Protein AF-G1UR96-F1 (afdb_monomer_lite)

Secondary structure (DSSP, 8-state):
-EEEEEPPPPTT-EEEEE--TTEEEEESS-TTSEEEEEETTEEEEEETTS-EEEEETHHHH--TTSPPPEEETTEEE-HHHHHHHH-GGGSPPPPS-TTSTTSSSS----S---TTSSSTTSS------------S---SSS---------PPPP-PPPPEEEEEPP--STTTTEE-TTT-STTSEEEEEEEEEET--TTPEEEEE-TTS-EEEEE-EEEETTEEEEEEEEEGGGGTT-PPEEEEEEEE-TTS-EEEEEEEE--EE------EEEE-TTSSS-SSEE-HHHHTTS-EEEEEEE-TT--TT-EEEEEETTS-EEEEEE--HHHHHH-EEEEEPP--TTPEEEEEEEEE-TT--EEEEEEEEEE------EEEE-TTSTT-SSEEEHHHHTTS-EEEEEEE-TT--TT-EEEEEETTS-EEEEEE--HHHHHH-EEEEEPP--TTPEEEEEEEEE-TT--EEEEEEEEEEE-PPP------------

Structure (mmCIF, N/CA/C/O backbone):
data_AF-G1UR96-F1
#
_entry.id   AF-G1UR96-F1
#
loop_
_atom_site.group_PDB
_atom_site.id
_atom_site.type_symbol
_atom_site.label_atom_id
_atom_site.label_alt_id
_atom_site.label_comp_id
_atom_site.label_asym_id
_atom_site.label_entity_id
_atom_site.label_seq_id
_atom_site.pdbx_PDB_ins_code
_atom_site.Cartn_x
_atom_site.Cartn_y
_atom_site.Cartn_z
_atom_site.occupancy
_atom_site.B_iso_or_equiv
_atom_site.auth_seq_id
_atom_site.auth_comp_id
_atom_site.auth_asym_id
_atom_site.auth_atom_id
_atom_site.pdbx_PDB_model_num
ATOM 1 N N . MET A 1 1 ? 18.725 29.405 -46.998 1.00 60.53 1 MET A N 1
ATOM 2 C CA . MET A 1 1 ? 19.825 29.195 -46.045 1.00 60.53 1 MET A CA 1
ATOM 3 C C . MET A 1 1 ? 19.216 28.903 -44.693 1.00 60.53 1 MET A C 1
ATOM 5 O O . MET A 1 1 ? 18.540 29.777 -44.152 1.00 60.53 1 MET A O 1
ATOM 9 N N . ALA A 1 2 ? 19.354 27.664 -44.228 1.00 71.25 2 ALA A N 1
ATOM 10 C CA . ALA A 1 2 ? 18.946 27.271 -42.882 1.00 71.25 2 ALA A CA 1
ATOM 11 C C . ALA A 1 2 ? 19.900 27.901 -41.854 1.00 71.25 2 ALA A C 1
ATOM 13 O O . ALA A 1 2 ? 21.067 28.123 -42.168 1.00 71.25 2 ALA A O 1
ATOM 14 N N . ASN A 1 3 ? 19.410 28.218 -40.655 1.00 81.56 3 ASN A N 1
ATOM 15 C CA . ASN A 1 3 ? 20.268 28.649 -39.551 1.00 81.56 3 ASN A CA 1
ATOM 16 C C . ASN A 1 3 ? 20.566 27.437 -38.679 1.00 81.56 3 ASN A C 1
ATOM 18 O O . ASN A 1 3 ? 19.636 26.865 -38.113 1.00 81.56 3 ASN A O 1
ATOM 22 N N . LEU A 1 4 ? 21.840 27.091 -38.544 1.00 84.50 4 LEU A N 1
ATOM 23 C CA . LEU A 1 4 ? 22.305 26.109 -37.582 1.00 84.50 4 LEU A CA 1
ATOM 24 C C . LEU A 1 4 ? 22.779 26.852 -36.334 1.00 84.50 4 LEU A C 1
ATOM 26 O O . LEU A 1 4 ? 23.782 27.562 -36.369 1.00 84.50 4 LEU A O 1
ATOM 30 N N . ILE A 1 5 ? 22.003 26.758 -35.257 1.00 87.44 5 ILE A N 1
ATOM 31 C CA . ILE A 1 5 ? 22.263 27.493 -34.018 1.00 87.44 5 ILE A CA 1
ATOM 32 C C . ILE A 1 5 ? 23.142 26.636 -33.114 1.00 87.44 5 ILE A C 1
ATOM 34 O O . ILE A 1 5 ? 22.735 25.557 -32.696 1.00 87.44 5 ILE A O 1
ATOM 38 N N . LEU A 1 6 ? 24.326 27.143 -32.784 1.00 88.94 6 LEU A N 1
ATOM 39 C CA . LEU A 1 6 ? 25.261 26.506 -31.868 1.00 88.94 6 LEU A CA 1
ATOM 40 C C . LEU A 1 6 ? 25.182 27.206 -30.512 1.00 88.94 6 LEU A C 1
ATOM 42 O O . LEU A 1 6 ? 25.785 28.262 -30.296 1.00 88.94 6 LEU A O 1
ATOM 46 N N . ALA A 1 7 ? 24.387 26.625 -29.615 1.00 87.56 7 ALA A N 1
ATOM 47 C CA . ALA A 1 7 ? 24.271 27.054 -28.227 1.00 87.56 7 ALA A CA 1
ATOM 48 C C . ALA A 1 7 ? 25.285 26.315 -27.349 1.00 87.56 7 ALA A C 1
ATOM 50 O O . ALA A 1 7 ? 25.582 25.146 -27.582 1.00 87.56 7 ALA A O 1
ATOM 51 N N . ARG A 1 8 ? 25.818 26.998 -26.333 1.00 86.62 8 ARG A N 1
ATOM 52 C CA . ARG A 1 8 ? 26.777 26.392 -25.405 1.00 86.62 8 ARG A CA 1
ATOM 53 C C . ARG A 1 8 ? 26.091 25.287 -24.572 1.00 86.62 8 ARG A C 1
ATOM 55 O O . ARG A 1 8 ? 25.065 25.586 -23.955 1.00 86.62 8 ARG A O 1
ATOM 62 N N . PRO A 1 9 ? 26.642 24.060 -24.525 1.00 87.19 9 PRO A N 1
ATOM 63 C CA . PRO A 1 9 ? 26.121 22.984 -23.685 1.00 87.19 9 PRO A CA 1
ATOM 64 C C . PRO A 1 9 ? 26.360 23.246 -22.187 1.00 87.19 9 PRO A C 1
ATOM 66 O O . PRO 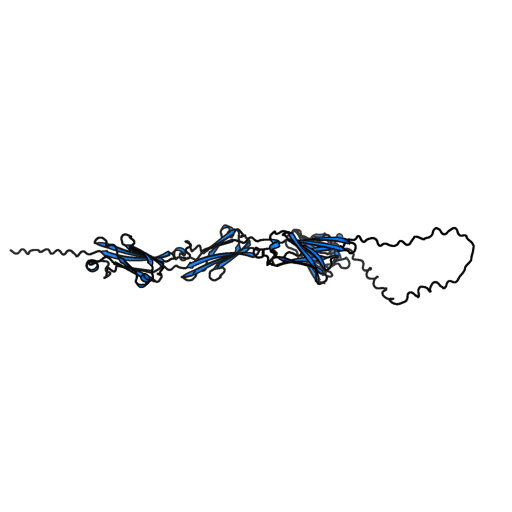A 1 9 ? 27.090 24.168 -21.812 1.00 87.19 9 PRO A O 1
ATOM 69 N N . GLN A 1 10 ? 25.736 22.451 -21.308 1.00 85.25 10 GLN A N 1
ATOM 70 C CA . GLN A 1 10 ? 26.041 22.516 -19.873 1.00 85.25 10 GLN A CA 1
ATOM 71 C C . GLN A 1 10 ? 27.476 22.025 -19.603 1.00 85.25 10 GLN A C 1
ATOM 73 O O . GLN A 1 10 ? 28.055 21.289 -20.402 1.00 85.25 10 GLN A O 1
ATOM 78 N N . ALA A 1 11 ? 28.065 22.436 -18.475 1.00 85.06 11 ALA A N 1
ATOM 79 C CA . ALA A 1 11 ? 29.447 22.090 -18.135 1.00 85.06 11 ALA A CA 1
ATOM 80 C C . ALA A 1 11 ? 29.671 20.565 -18.157 1.00 85.06 11 ALA A C 1
ATOM 82 O O . ALA A 1 11 ? 28.893 19.815 -17.570 1.00 85.06 11 ALA A O 1
ATOM 83 N N . GLY A 1 12 ? 30.731 20.121 -18.839 1.00 78.50 12 GLY A N 1
ATOM 84 C CA . GLY A 1 12 ? 31.063 18.703 -19.015 1.00 78.50 12 GLY A CA 1
ATOM 85 C C . GLY A 1 12 ? 30.223 17.931 -20.043 1.00 78.50 12 GLY A C 1
ATOM 86 O O . GLY A 1 12 ? 30.441 16.733 -20.193 1.00 78.50 12 GLY A O 1
ATOM 87 N N . GLN A 1 13 ? 29.282 18.568 -20.752 1.00 83.38 13 GLN A N 1
ATOM 88 C CA . GLN A 1 13 ? 28.491 17.907 -21.799 1.00 83.38 13 GLN A CA 1
ATOM 89 C C . GLN A 1 13 ? 29.108 18.054 -23.196 1.00 83.38 13 GLN A C 1
ATOM 91 O O . GLN A 1 13 ? 29.702 19.079 -23.542 1.00 83.38 13 GLN A O 1
ATOM 96 N N . HIS A 1 14 ? 28.886 17.035 -24.025 1.00 89.44 14 HIS A N 1
ATOM 97 C CA . HIS A 1 14 ? 29.281 16.992 -25.429 1.00 89.44 14 HIS A CA 1
ATOM 98 C C . HIS A 1 14 ? 28.028 17.055 -26.304 1.00 89.44 14 HIS A C 1
ATOM 100 O O . HIS A 1 14 ? 27.134 16.226 -26.163 1.00 89.44 14 HIS A O 1
ATOM 106 N N . MET A 1 15 ? 27.951 18.041 -27.196 1.00 89.12 15 MET A N 1
ATOM 107 C CA . MET A 1 15 ? 26.841 18.193 -28.136 1.00 89.12 15 MET A CA 1
ATOM 108 C C . MET A 1 15 ? 27.324 17.889 -29.552 1.00 89.12 15 MET A C 1
ATOM 110 O O . MET A 1 15 ? 28.273 18.514 -30.019 1.00 89.12 15 MET A O 1
ATOM 114 N N . VAL A 1 16 ? 26.658 16.971 -30.249 1.00 89.25 16 VAL A N 1
ATOM 115 C CA . VAL A 1 16 ? 26.918 16.684 -31.666 1.00 89.25 16 VAL A CA 1
ATOM 116 C C . VAL A 1 16 ? 25.823 17.332 -32.504 1.00 89.25 16 VAL A C 1
ATOM 118 O O . VAL A 1 16 ? 24.643 17.234 -32.179 1.00 89.25 16 VAL A O 1
ATOM 121 N N . VAL A 1 17 ? 26.221 18.040 -33.556 1.00 86.88 17 VAL A N 1
ATOM 122 C CA . VAL A 1 17 ? 25.318 18.737 -34.471 1.00 86.88 17 VAL A CA 1
ATOM 123 C C . VAL A 1 17 ? 25.735 18.421 -35.900 1.00 86.88 17 VAL A C 1
ATOM 125 O O . VAL A 1 17 ? 26.894 18.622 -36.265 1.00 86.88 17 VAL A O 1
ATOM 128 N N . ASP A 1 18 ? 24.799 17.969 -36.728 1.00 83.56 18 ASP A N 1
ATOM 129 C CA . ASP A 1 18 ? 25.091 17.668 -38.127 1.00 83.56 18 ASP A CA 1
ATOM 130 C C . ASP A 1 18 ? 25.299 18.929 -38.966 1.00 83.56 18 ASP A C 1
ATOM 132 O O . ASP A 1 18 ? 24.548 19.909 -38.893 1.00 83.56 18 ASP A O 1
ATOM 136 N N . SER A 1 19 ? 26.331 18.895 -39.808 1.00 81.62 19 SER A N 1
ATOM 137 C CA . SER A 1 19 ? 26.587 19.952 -40.782 1.00 81.62 19 SER A CA 1
ATOM 138 C C . SER A 1 19 ? 25.591 19.867 -41.941 1.00 81.62 19 SER A C 1
ATOM 140 O O . SER A 1 19 ? 25.537 18.866 -42.649 1.00 81.62 19 SER A O 1
ATOM 142 N N . VAL A 1 20 ? 24.838 20.944 -42.181 1.00 77.81 20 VAL A N 1
ATOM 143 C CA . VAL A 1 20 ? 23.829 21.015 -43.255 1.00 77.81 20 VAL A CA 1
ATOM 144 C C . VAL A 1 20 ? 24.323 21.902 -44.409 1.00 77.81 20 VAL A C 1
ATOM 146 O O . VAL A 1 20 ? 24.593 23.078 -44.162 1.00 77.81 20 VAL A O 1
ATOM 149 N N . PRO A 1 21 ? 24.393 21.424 -45.668 1.00 74.69 21 PRO A N 1
ATOM 150 C CA . PRO A 1 21 ? 24.760 22.249 -46.823 1.00 74.69 21 PRO A CA 1
ATOM 151 C C . PRO A 1 21 ? 23.908 23.519 -46.963 1.00 74.69 21 PRO A C 1
ATOM 153 O O . PRO A 1 21 ? 22.736 23.548 -46.585 1.00 74.69 21 PRO A O 1
ATOM 156 N N . ASP A 1 22 ? 24.486 24.583 -47.527 1.00 74.44 22 ASP A N 1
ATOM 157 C CA . ASP A 1 22 ? 23.822 25.885 -47.715 1.00 74.44 22 ASP A CA 1
ATOM 158 C C . ASP A 1 22 ? 23.212 26.483 -46.422 1.00 74.44 22 ASP A C 1
ATOM 160 O O . ASP A 1 22 ? 22.221 27.234 -46.460 1.00 74.44 22 ASP A O 1
ATOM 164 N N . SER A 1 23 ? 23.791 26.158 -45.260 1.00 79.50 23 SER A N 1
ATOM 165 C CA . SER A 1 23 ? 23.399 26.711 -43.963 1.00 79.50 23 SER A CA 1
ATOM 166 C C . SER A 1 23 ? 24.334 27.828 -43.489 1.00 79.50 23 SER A C 1
ATOM 168 O O . SER A 1 23 ? 25.461 27.996 -43.953 1.00 79.50 23 SER A O 1
ATOM 170 N N . ARG A 1 24 ? 23.813 28.643 -42.575 1.00 84.25 24 ARG A N 1
ATOM 171 C CA . ARG A 1 24 ? 24.550 29.662 -41.828 1.00 84.25 24 ARG A CA 1
ATOM 172 C C . ARG A 1 24 ? 24.718 29.167 -40.401 1.00 84.25 24 ARG A C 1
ATOM 174 O O . ARG A 1 24 ? 23.723 28.795 -39.779 1.00 84.25 24 ARG A O 1
ATOM 181 N N . LEU A 1 25 ? 25.935 29.230 -39.872 1.00 88.75 25 LEU A N 1
ATOM 182 C CA . LEU A 1 25 ? 26.214 28.851 -38.491 1.00 88.75 25 LEU A CA 1
ATOM 183 C C . LEU A 1 25 ? 26.086 30.065 -37.579 1.00 88.75 25 LEU A C 1
ATOM 185 O O . LEU A 1 25 ? 26.776 31.062 -37.763 1.00 88.75 25 LEU A O 1
ATOM 189 N N . VAL A 1 26 ? 25.204 29.983 -36.591 1.00 90.31 26 VAL A N 1
ATOM 190 C CA . VAL A 1 26 ? 24.953 31.053 -35.623 1.00 90.31 26 VAL A CA 1
ATOM 191 C C . VAL A 1 26 ? 25.566 30.651 -34.290 1.00 90.31 26 VAL A C 1
ATOM 193 O O . VAL A 1 26 ? 25.050 29.756 -33.622 1.00 90.31 26 VAL A O 1
ATOM 196 N N . LEU A 1 27 ? 26.660 31.305 -33.898 1.00 90.31 27 LEU A N 1
ATOM 197 C CA . LEU A 1 27 ? 27.337 31.042 -32.630 1.00 90.31 27 LEU A CA 1
ATOM 198 C C . LEU A 1 27 ? 26.674 31.867 -31.522 1.00 90.31 27 LEU A C 1
ATOM 200 O O . LEU A 1 27 ? 26.727 33.096 -31.539 1.00 90.31 27 LEU A O 1
ATOM 204 N N . GLN A 1 28 ? 26.060 31.202 -30.540 1.00 88.38 28 GLN A N 1
ATOM 205 C CA . GLN A 1 28 ? 25.489 31.859 -29.352 1.00 88.38 28 GLN A CA 1
ATOM 206 C C . GLN A 1 28 ? 26.490 31.950 -28.192 1.00 88.38 28 GLN A C 1
ATOM 208 O O . GLN A 1 28 ? 26.110 31.991 -27.021 1.00 88.38 28 GLN A O 1
ATOM 213 N N . PHE A 1 29 ? 27.780 31.968 -28.511 1.00 86.19 29 PHE A N 1
ATOM 214 C CA . PHE A 1 29 ? 28.867 32.140 -27.562 1.00 86.19 29 PHE A CA 1
ATOM 215 C C . PHE A 1 29 ? 29.979 32.988 -28.197 1.00 86.19 29 PHE A C 1
ATOM 217 O O . PHE A 1 29 ? 30.201 32.895 -29.408 1.00 86.19 29 PHE A O 1
ATOM 224 N N . PRO A 1 30 ? 30.695 33.801 -27.402 1.00 79.31 30 PRO A N 1
ATOM 225 C CA . PRO A 1 30 ? 31.849 34.545 -27.887 1.00 79.31 30 PRO A CA 1
ATOM 226 C C . PRO A 1 30 ? 32.954 33.601 -28.364 1.00 79.31 30 PRO A C 1
ATOM 228 O O . PRO A 1 30 ? 33.262 32.598 -27.718 1.00 79.31 30 PRO A O 1
ATOM 231 N N . THR A 1 31 ? 33.596 33.931 -29.481 1.00 73.56 31 THR A N 1
ATOM 232 C CA . THR A 1 31 ? 34.631 33.075 -30.078 1.00 73.56 31 THR A CA 1
ATOM 233 C C . THR A 1 31 ? 35.934 33.009 -29.276 1.00 73.56 31 THR A C 1
ATOM 235 O O . THR A 1 31 ? 36.784 32.181 -29.574 1.00 73.56 31 THR A O 1
ATOM 238 N N . ASP A 1 32 ? 36.126 33.882 -28.285 1.00 79.94 32 ASP A N 1
ATOM 239 C CA . ASP A 1 32 ? 37.261 33.836 -27.354 1.00 79.94 32 ASP A CA 1
ATOM 240 C C . ASP A 1 32 ? 37.035 32.875 -26.172 1.00 79.94 32 ASP A C 1
ATOM 242 O O . ASP A 1 32 ? 37.964 32.628 -25.407 1.00 79.94 32 ASP A O 1
ATOM 246 N N . GLN A 1 33 ? 35.826 32.318 -26.034 1.00 81.75 33 GLN A N 1
ATOM 247 C CA . GLN A 1 33 ? 35.473 31.344 -24.994 1.00 81.75 33 GLN A CA 1
ATOM 248 C C . GLN A 1 33 ? 35.574 29.886 -25.455 1.00 81.75 33 GLN A C 1
ATOM 250 O O . GLN A 1 33 ? 35.364 28.990 -24.640 1.00 81.75 33 GLN A O 1
ATOM 255 N N . ALA A 1 34 ? 35.869 29.650 -26.735 1.00 85.50 34 ALA A N 1
ATOM 256 C CA . ALA A 1 34 ? 36.001 28.318 -27.307 1.00 85.50 34 ALA A CA 1
ATOM 257 C C . ALA A 1 34 ? 37.326 28.181 -28.063 1.00 85.50 34 ALA A C 1
ATOM 259 O O . ALA A 1 34 ? 37.709 29.059 -28.837 1.00 85.50 34 ALA A O 1
ATOM 260 N N . THR A 1 35 ? 38.008 27.056 -27.879 1.00 87.12 35 THR A N 1
ATOM 261 C CA . THR A 1 35 ? 39.092 26.627 -28.762 1.00 87.12 35 THR A CA 1
ATOM 262 C C . THR A 1 35 ? 38.507 25.801 -29.899 1.00 87.12 35 THR A C 1
ATOM 264 O O . THR A 1 35 ? 37.600 25.000 -29.694 1.00 87.12 35 THR A O 1
ATOM 267 N N . MET A 1 36 ? 38.997 26.021 -31.119 1.00 89.38 36 MET A N 1
ATOM 268 C CA . MET A 1 36 ? 38.574 25.245 -32.282 1.00 89.38 36 MET A CA 1
ATOM 269 C C . MET A 1 36 ? 39.641 24.240 -32.672 1.00 89.38 36 MET A C 1
ATOM 271 O O . MET A 1 36 ? 40.816 24.591 -32.797 1.00 89.38 36 MET A O 1
ATOM 275 N N . GLU A 1 37 ? 39.212 23.013 -32.930 1.00 88.31 37 GLU A N 1
ATOM 276 C CA . GLU A 1 37 ? 40.073 21.961 -33.442 1.00 88.31 37 GLU A CA 1
ATOM 277 C C . GLU A 1 37 ? 39.378 21.137 -34.522 1.00 88.31 37 GLU A C 1
ATOM 279 O O . GLU A 1 37 ? 38.157 20.983 -34.553 1.00 88.31 37 GLU A O 1
ATOM 284 N N . ARG A 1 38 ? 40.189 20.596 -35.427 1.00 87.00 38 ARG A N 1
ATOM 285 C CA . ARG A 1 38 ? 39.743 19.613 -36.405 1.00 87.00 38 ARG A CA 1
ATOM 286 C C . ARG A 1 38 ? 40.012 18.218 -35.857 1.00 87.00 38 ARG A C 1
ATOM 288 O O . ARG A 1 38 ? 41.160 17.898 -35.554 1.00 87.00 38 ARG A O 1
ATOM 295 N N . SER A 1 39 ? 38.982 17.380 -35.833 1.00 86.12 39 SER A N 1
ATOM 296 C CA . SER A 1 39 ? 39.092 15.959 -35.496 1.00 86.12 39 SER A CA 1
ATOM 297 C C . SER A 1 39 ? 38.493 15.129 -36.627 1.00 86.12 39 SER A C 1
ATOM 299 O O . SER A 1 39 ? 37.277 15.095 -36.808 1.00 86.12 39 SER A O 1
ATOM 301 N N . GLY A 1 40 ? 39.355 14.525 -37.453 1.00 83.06 40 GLY A N 1
ATOM 302 C CA . GLY A 1 40 ? 38.937 13.823 -38.671 1.00 83.06 40 GLY A CA 1
ATOM 303 C C . GLY A 1 40 ? 38.182 14.741 -39.639 1.00 83.06 40 GLY A C 1
ATOM 304 O O . GLY A 1 40 ? 38.734 15.746 -40.113 1.00 83.06 40 GLY A O 1
ATOM 305 N N . ASP A 1 41 ? 36.920 14.395 -39.896 1.00 82.88 41 ASP A N 1
ATOM 306 C CA . ASP A 1 41 ? 35.995 15.150 -40.750 1.00 82.88 41 ASP A CA 1
ATOM 307 C C . ASP A 1 41 ? 35.118 16.150 -39.982 1.00 82.88 41 ASP A C 1
ATOM 309 O O . ASP A 1 41 ? 34.327 16.878 -40.585 1.00 82.88 41 ASP A O 1
ATOM 313 N N . ASN A 1 42 ? 35.312 16.266 -38.666 1.00 86.56 42 ASN A N 1
ATOM 314 C CA . ASN A 1 42 ? 34.510 17.105 -37.782 1.00 86.56 42 ASN A CA 1
ATOM 315 C C . ASN A 1 42 ? 35.252 18.385 -37.376 1.00 86.56 42 ASN A C 1
ATOM 317 O O . ASN A 1 42 ? 36.480 18.395 -37.224 1.00 86.56 42 ASN A O 1
ATOM 321 N N . LEU A 1 43 ? 34.490 19.454 -37.144 1.00 88.00 43 LEU A N 1
ATOM 322 C CA . LEU A 1 43 ? 34.975 20.684 -36.513 1.00 88.00 43 LEU A CA 1
ATOM 323 C C . LEU A 1 43 ? 34.453 20.737 -35.076 1.00 88.00 43 LEU A C 1
ATOM 325 O O . LEU A 1 43 ? 33.246 20.674 -34.860 1.00 88.00 43 LEU A O 1
ATOM 329 N N . ILE A 1 44 ? 35.348 20.848 -34.098 1.00 91.06 44 ILE A N 1
ATOM 330 C CA . ILE A 1 44 ? 35.007 20.814 -32.674 1.00 91.06 44 ILE A CA 1
ATOM 331 C C . ILE A 1 44 ? 35.290 22.175 -32.041 1.00 91.06 44 ILE A C 1
ATOM 333 O O . ILE A 1 44 ? 36.353 22.759 -32.252 1.00 91.06 44 ILE A O 1
ATOM 337 N N . PHE A 1 45 ? 34.336 22.658 -31.246 1.00 91.56 45 PHE A N 1
ATOM 338 C CA . PHE A 1 45 ? 34.485 23.784 -30.330 1.00 91.56 45 PHE A CA 1
ATOM 339 C C . PHE A 1 45 ? 34.587 23.245 -28.905 1.00 91.56 45 PHE A C 1
ATOM 341 O O . PHE A 1 45 ? 33.628 22.657 -28.412 1.00 91.56 45 PHE A O 1
ATOM 348 N N . SER A 1 46 ? 35.713 23.468 -28.239 1.00 89.44 46 SER A N 1
ATOM 349 C CA . SER A 1 46 ? 35.966 23.017 -26.868 1.00 89.44 46 SER A CA 1
ATOM 350 C C . SER A 1 46 ? 36.002 24.209 -25.915 1.00 89.44 46 SER A C 1
ATOM 352 O O . SER A 1 46 ? 36.589 25.244 -26.230 1.00 89.44 46 SER A O 1
ATOM 354 N N . PHE A 1 47 ? 35.373 24.080 -24.749 1.00 91.38 47 PHE A N 1
ATOM 355 C CA . PHE A 1 47 ? 35.270 25.144 -23.746 1.00 91.38 47 PHE A CA 1
ATOM 356 C C . PHE A 1 47 ? 36.086 24.802 -22.489 1.00 91.38 47 PHE A C 1
ATOM 358 O O . PHE A 1 47 ? 36.302 23.636 -22.160 1.00 91.38 47 PHE A O 1
ATOM 365 N N . ASP A 1 48 ? 36.501 25.825 -21.735 1.00 88.06 48 ASP A N 1
ATOM 366 C CA . ASP A 1 48 ? 37.332 25.663 -20.525 1.00 88.06 48 ASP A CA 1
ATOM 367 C C . ASP A 1 48 ? 36.655 24.868 -19.387 1.00 88.06 48 ASP A C 1
ATOM 369 O O . ASP A 1 48 ? 37.326 24.403 -18.466 1.00 88.06 48 ASP A O 1
ATOM 373 N N . ASP A 1 49 ? 35.328 24.718 -19.424 1.00 84.62 49 ASP A N 1
ATOM 374 C CA . ASP A 1 49 ? 34.541 23.941 -18.456 1.00 84.62 49 ASP A CA 1
ATOM 375 C C . ASP A 1 49 ? 34.407 22.453 -18.827 1.00 84.62 49 ASP A C 1
ATOM 377 O O . ASP A 1 49 ? 33.643 21.725 -18.192 1.00 84.62 49 ASP A O 1
ATOM 381 N N . GLY A 1 50 ? 35.138 22.005 -19.853 1.00 82.94 50 GLY A N 1
ATOM 382 C CA . GLY A 1 50 ? 35.128 20.629 -20.344 1.00 82.94 50 GLY A CA 1
ATOM 383 C C . GLY A 1 50 ? 33.952 20.289 -21.260 1.00 82.94 50 GLY A C 1
ATOM 384 O O . GLY A 1 50 ? 33.872 19.154 -21.717 1.00 82.94 50 GLY A O 1
ATOM 385 N N . SER A 1 51 ? 33.050 21.235 -21.541 1.00 90.19 51 SER A N 1
ATOM 386 C CA . SER A 1 51 ? 31.992 21.038 -22.536 1.00 90.19 51 SER A CA 1
ATOM 387 C C . SER A 1 51 ? 32.526 21.190 -23.968 1.00 90.19 51 SER A C 1
ATOM 389 O O . SER A 1 51 ? 33.566 21.819 -24.193 1.00 90.19 51 SER A O 1
ATOM 391 N N . SER A 1 52 ? 31.834 20.616 -24.958 1.00 91.50 52 SER A N 1
ATOM 392 C CA . SER A 1 52 ? 32.205 20.777 -26.373 1.00 91.50 52 SER A CA 1
ATOM 393 C C . SER A 1 52 ? 31.022 20.678 -27.336 1.00 91.50 52 SER A C 1
ATOM 395 O O . SER A 1 52 ? 29.990 20.086 -27.021 1.00 91.50 52 SER A O 1
ATOM 397 N N . ILE A 1 53 ? 31.185 21.264 -28.522 1.00 93.06 53 ILE A N 1
ATOM 398 C CA . ILE A 1 53 ? 30.255 21.166 -29.648 1.00 93.06 53 ILE A CA 1
ATOM 399 C C . ILE A 1 53 ? 31.004 20.576 -30.835 1.00 93.06 53 ILE A C 1
ATOM 401 O O . ILE A 1 53 ? 31.939 21.193 -31.342 1.00 93.06 53 ILE A O 1
ATOM 405 N N . GLN A 1 54 ? 30.574 19.415 -31.306 1.00 93.12 54 GLN A N 1
ATOM 406 C CA . GLN A 1 54 ? 31.089 18.768 -32.501 1.00 93.12 54 GLN A CA 1
ATOM 407 C C . GLN A 1 54 ? 30.141 19.016 -33.672 1.00 93.12 54 GLN A C 1
ATOM 409 O O . GLN A 1 54 ? 29.007 18.547 -33.674 1.00 93.12 54 GLN A O 1
ATOM 414 N N . LEU A 1 55 ? 30.629 19.704 -34.699 1.00 88.56 55 LEU A N 1
ATOM 415 C CA . LEU A 1 55 ? 29.996 19.740 -36.010 1.00 88.56 55 LEU A CA 1
ATOM 416 C C . LEU A 1 55 ? 30.399 18.495 -36.792 1.00 88.56 55 LEU A C 1
ATOM 418 O O . LEU A 1 55 ? 31.512 18.424 -37.328 1.00 88.56 55 LEU A O 1
ATOM 422 N N . ALA A 1 56 ? 29.501 17.517 -36.837 1.00 85.19 56 ALA A N 1
ATOM 423 C CA . ALA A 1 56 ? 29.725 16.273 -37.553 1.00 85.19 56 ALA A CA 1
ATOM 424 C C . ALA A 1 56 ? 29.811 16.529 -39.066 1.00 85.19 56 ALA A C 1
ATOM 426 O O . ALA A 1 56 ? 29.075 17.363 -39.607 1.00 85.19 56 ALA A O 1
ATOM 427 N N . ASN A 1 57 ? 30.725 15.830 -39.746 1.00 79.94 57 ASN A N 1
ATOM 428 C CA . ASN A 1 57 ? 30.907 15.853 -41.203 1.00 79.94 57 ASN A CA 1
ATOM 429 C C . ASN A 1 57 ? 31.204 17.243 -41.801 1.00 79.94 57 ASN A C 1
ATOM 431 O O . ASN A 1 57 ? 31.009 17.486 -42.991 1.00 79.94 57 ASN A O 1
ATOM 435 N N . PHE A 1 58 ? 31.696 18.188 -40.998 1.00 83.94 58 PHE A N 1
ATOM 436 C CA . PHE A 1 58 ? 31.948 19.559 -41.442 1.00 83.94 58 PHE A CA 1
ATOM 437 C C . PHE A 1 58 ? 32.880 19.634 -42.664 1.00 83.94 58 PHE A C 1
ATOM 439 O O . PHE A 1 58 ? 32.612 20.368 -43.616 1.00 83.94 58 PHE A O 1
ATOM 446 N N . TYR A 1 59 ? 33.962 18.854 -42.667 1.00 80.88 59 TYR A N 1
ATOM 447 C CA . TYR A 1 59 ? 34.986 18.893 -43.716 1.00 80.88 59 TYR A CA 1
ATOM 448 C C . TYR A 1 59 ? 34.656 18.058 -44.960 1.00 80.88 59 TYR A C 1
ATOM 450 O O . TYR A 1 59 ? 35.351 18.192 -45.968 1.00 80.88 59 TYR A O 1
ATOM 458 N N . THR A 1 60 ? 33.605 17.238 -44.913 1.00 79.25 60 THR A N 1
ATOM 459 C CA . THR A 1 60 ? 33.062 16.516 -46.076 1.00 79.25 60 THR A CA 1
ATOM 460 C C . THR A 1 60 ? 31.883 17.261 -46.702 1.00 79.25 60 THR A C 1
ATOM 462 O O . THR A 1 60 ? 31.698 17.196 -47.916 1.00 79.25 60 THR A O 1
ATOM 465 N N . GLN A 1 61 ? 31.134 18.033 -45.907 1.00 75.81 61 GLN A N 1
ATOM 466 C CA . GLN A 1 61 ? 29.996 18.835 -46.370 1.00 75.81 61 GLN A CA 1
ATOM 467 C C . GLN A 1 61 ? 30.407 20.199 -46.945 1.00 75.81 61 GLN A C 1
ATOM 469 O O . GLN A 1 61 ? 29.783 20.697 -47.887 1.00 75.81 61 GLN A O 1
ATOM 474 N N . TYR A 1 62 ? 31.467 20.813 -46.413 1.00 77.69 62 TYR A N 1
ATOM 475 C CA . TYR A 1 62 ? 31.913 22.140 -46.834 1.00 77.69 62 TYR A CA 1
ATOM 476 C C . TYR A 1 62 ? 33.273 22.116 -47.529 1.00 77.69 62 TYR A C 1
ATOM 478 O O . TYR A 1 62 ? 34.195 21.403 -47.147 1.00 77.69 62 TYR A O 1
ATOM 486 N N . SER A 1 63 ? 33.414 22.968 -48.543 1.00 82.88 63 SER A N 1
ATOM 487 C CA . SER A 1 63 ? 34.651 23.195 -49.294 1.00 82.88 63 SER A CA 1
ATOM 488 C C . SER A 1 63 ? 34.965 24.687 -49.351 1.00 82.88 63 SER A C 1
ATOM 490 O O . SER A 1 63 ? 34.097 25.496 -49.038 1.00 82.88 63 SER A O 1
ATOM 492 N N . GLN A 1 64 ? 36.151 25.092 -49.820 1.00 80.19 64 GLN A N 1
ATOM 493 C CA . GLN A 1 64 ? 36.450 26.529 -49.979 1.00 80.19 64 GLN A CA 1
ATOM 494 C C . GLN A 1 64 ? 35.447 27.294 -50.861 1.00 80.19 64 GLN A C 1
ATOM 496 O O . GLN A 1 64 ? 35.288 28.499 -50.688 1.00 80.19 64 GLN A O 1
ATOM 501 N N . GLU A 1 65 ? 34.783 26.612 -51.798 1.00 74.19 65 GLU A N 1
ATOM 502 C CA . GLU A 1 65 ? 33.797 27.213 -52.705 1.00 74.19 65 GLU A CA 1
ATOM 503 C C . GLU A 1 65 ? 32.376 27.231 -52.110 1.00 74.19 65 GLU A C 1
ATOM 505 O O . GLU A 1 65 ? 31.531 27.992 -52.576 1.00 74.19 65 GLU A O 1
ATOM 510 N N . SER A 1 66 ? 32.122 26.421 -51.076 1.00 79.75 66 SER A N 1
ATOM 511 C CA . SER A 1 66 ? 30.814 26.238 -50.434 1.00 79.75 66 SER A CA 1
ATOM 512 C C . SER A 1 66 ? 30.839 26.503 -48.924 1.00 79.75 66 SER A C 1
ATOM 514 O O . SER A 1 66 ? 29.971 26.014 -48.210 1.00 79.75 66 SER A O 1
ATOM 516 N N . MET A 1 67 ? 31.830 27.252 -48.420 1.00 81.25 67 MET A N 1
ATOM 517 C CA . MET A 1 67 ? 31.958 27.543 -46.988 1.00 81.25 67 MET A CA 1
ATOM 518 C C . MET A 1 67 ? 30.708 28.250 -46.448 1.00 81.25 67 MET A C 1
ATOM 520 O O . MET A 1 67 ? 30.199 29.164 -47.102 1.00 81.25 67 MET A O 1
ATOM 524 N N . PRO A 1 68 ? 30.252 27.888 -45.239 1.00 84.56 68 PRO A N 1
ATOM 525 C CA . PRO A 1 68 ? 29.129 28.564 -44.624 1.00 84.56 68 PRO A CA 1
ATOM 526 C C . PRO A 1 68 ? 29.545 29.952 -44.125 1.00 84.56 68 PRO A C 1
ATOM 528 O O . PRO A 1 68 ? 30.701 30.190 -43.759 1.00 84.56 68 PRO A O 1
ATOM 531 N N . ASP A 1 69 ? 28.577 30.862 -44.066 1.00 86.19 69 ASP A N 1
ATOM 532 C CA . ASP A 1 69 ? 28.738 32.115 -43.331 1.00 86.19 69 ASP A CA 1
ATOM 533 C C . ASP A 1 69 ? 28.535 31.869 -41.830 1.00 86.19 69 ASP A C 1
ATOM 535 O O . ASP A 1 69 ? 27.684 31.068 -41.425 1.00 86.19 69 ASP A O 1
ATOM 539 N N . PHE A 1 70 ? 29.279 32.607 -41.008 1.00 89.00 70 PHE A N 1
ATOM 540 C CA . PHE A 1 70 ? 29.182 32.566 -39.553 1.00 89.00 70 PHE A CA 1
ATOM 541 C C . PHE A 1 70 ? 28.512 33.836 -39.039 1.00 89.00 70 PHE A C 1
ATOM 543 O O . PHE A 1 70 ? 28.825 34.941 -39.470 1.00 89.00 70 PHE A O 1
ATOM 550 N N . GLU A 1 71 ? 27.599 33.700 -38.091 1.00 87.25 71 GLU A N 1
ATOM 551 C CA . GLU A 1 71 ? 27.068 34.813 -37.317 1.00 87.25 71 GLU A CA 1
ATOM 552 C C . GLU A 1 71 ? 27.661 34.744 -35.912 1.00 87.25 71 GLU A C 1
ATOM 554 O O . GLU A 1 71 ? 27.372 33.821 -35.152 1.00 87.25 71 GLU A O 1
ATOM 559 N N . VAL A 1 72 ? 28.516 35.714 -35.593 1.00 83.38 72 VAL A N 1
ATOM 560 C CA . VAL A 1 72 ? 29.196 35.834 -34.298 1.00 83.38 72 VAL A CA 1
ATOM 561 C C . VAL A 1 72 ? 28.718 37.119 -33.641 1.00 83.38 72 VAL A C 1
ATOM 563 O O . VAL A 1 72 ? 28.813 38.190 -34.244 1.00 83.38 72 VAL A O 1
ATOM 566 N N . ASP A 1 73 ? 28.150 37.019 -32.438 1.00 78.25 73 ASP A N 1
ATOM 567 C CA . ASP A 1 73 ? 27.582 38.157 -31.698 1.00 78.25 73 ASP A CA 1
ATOM 568 C C . ASP A 1 73 ? 26.588 39.001 -32.532 1.00 78.25 73 ASP A C 1
ATOM 570 O O . ASP A 1 73 ? 26.544 40.232 -32.449 1.00 78.25 73 ASP A O 1
ATOM 574 N N . GLY A 1 74 ? 25.799 38.344 -33.390 1.00 76.25 74 GLY A N 1
ATOM 575 C CA . GLY A 1 74 ? 24.821 38.992 -34.274 1.00 76.25 74 GLY A CA 1
ATOM 576 C C . GLY A 1 74 ? 25.419 39.702 -35.497 1.00 76.25 74 GLY A C 1
ATOM 577 O O . GLY A 1 74 ? 24.704 40.414 -36.206 1.00 76.25 74 GLY A O 1
ATOM 578 N N . THR A 1 75 ? 26.723 39.542 -35.753 1.00 82.94 75 THR A N 1
ATOM 579 C CA . THR A 1 75 ? 27.413 40.082 -36.933 1.00 82.94 75 THR A CA 1
ATOM 580 C C . THR A 1 75 ? 27.756 38.961 -37.906 1.00 82.94 75 THR A C 1
ATOM 582 O O . THR A 1 75 ? 28.357 37.960 -37.525 1.00 82.94 75 THR A O 1
ATOM 585 N N . LEU A 1 76 ? 27.404 39.146 -39.180 1.00 84.44 76 LEU A N 1
ATOM 586 C CA . LEU A 1 76 ? 27.726 38.191 -40.237 1.00 84.44 76 LEU A CA 1
ATOM 587 C C . LEU A 1 76 ? 29.203 38.309 -40.646 1.00 84.44 76 LEU A C 1
ATOM 589 O O . LEU A 1 76 ? 29.668 39.391 -41.012 1.00 84.44 76 LEU A O 1
ATOM 593 N N . VAL A 1 77 ? 29.908 37.185 -40.620 1.00 85.69 77 VAL A N 1
ATOM 594 C CA . VAL A 1 77 ? 31.311 37.010 -40.991 1.00 85.69 77 VAL A CA 1
ATOM 595 C C . VAL A 1 77 ? 31.380 35.935 -42.074 1.00 85.69 77 VAL A C 1
ATOM 597 O O . VAL A 1 77 ? 30.865 34.832 -41.895 1.00 85.69 77 VAL A O 1
ATOM 600 N N . ALA A 1 78 ? 32.017 36.240 -43.205 1.00 85.25 78 ALA A N 1
ATOM 601 C CA . ALA A 1 78 ? 32.214 35.253 -44.263 1.00 85.25 78 ALA A CA 1
ATOM 602 C C . ALA A 1 78 ? 33.120 34.116 -43.763 1.00 85.25 78 ALA A C 1
ATOM 604 O O . ALA A 1 78 ? 34.109 34.382 -43.078 1.00 85.25 78 ALA A O 1
ATOM 605 N N . GLY A 1 79 ? 32.843 32.864 -44.142 1.00 83.44 79 GLY A N 1
ATOM 606 C CA . GLY A 1 79 ? 33.626 31.706 -43.684 1.00 83.44 79 GLY A CA 1
ATOM 607 C C . GLY A 1 79 ? 35.137 31.844 -43.916 1.00 83.44 79 GLY A C 1
ATOM 608 O O . GLY A 1 79 ? 35.937 31.526 -43.038 1.00 83.44 79 GLY A O 1
ATOM 609 N N . ALA A 1 80 ? 35.541 32.427 -45.049 1.00 80.19 80 ALA A N 1
ATOM 610 C CA . ALA A 1 80 ? 36.948 32.699 -45.350 1.00 80.19 80 ALA A CA 1
ATOM 611 C C . ALA A 1 80 ? 37.606 33.673 -44.350 1.00 80.19 80 ALA A C 1
ATOM 613 O O . ALA A 1 80 ? 38.756 33.469 -43.952 1.00 80.19 80 ALA A O 1
ATOM 614 N N . ASP A 1 81 ? 36.879 34.709 -43.925 1.00 82.19 81 ASP A N 1
ATOM 615 C CA . ASP A 1 81 ? 37.354 35.692 -42.948 1.00 82.19 81 ASP A CA 1
ATOM 616 C C . ASP A 1 81 ? 37.343 35.110 -41.528 1.00 82.19 81 ASP A C 1
ATOM 618 O O . ASP A 1 81 ? 38.265 35.366 -40.753 1.00 82.19 81 ASP A O 1
ATOM 622 N N . PHE A 1 82 ? 36.347 34.272 -41.215 1.00 85.25 82 PHE A N 1
ATOM 623 C CA . PHE A 1 82 ? 36.246 33.553 -39.947 1.00 85.25 82 PHE A CA 1
ATOM 624 C C . PHE A 1 82 ? 37.469 32.652 -39.736 1.00 85.25 82 PHE A C 1
ATOM 626 O O . PHE A 1 82 ? 38.234 32.866 -38.800 1.00 85.25 82 PHE A O 1
ATOM 633 N N . PHE A 1 83 ? 37.759 31.721 -40.650 1.00 83.56 83 PHE A N 1
ATOM 634 C CA . PHE A 1 83 ? 38.918 30.830 -40.498 1.00 83.56 83 PHE A CA 1
ATOM 635 C C . PHE A 1 83 ? 40.267 31.558 -40.594 1.00 83.56 83 PHE A C 1
ATOM 637 O O . PHE A 1 83 ? 41.241 31.141 -39.969 1.00 83.56 83 PHE A O 1
ATOM 644 N N . SER A 1 84 ? 40.339 32.691 -41.303 1.00 79.31 84 SER A N 1
ATOM 645 C CA . SER A 1 84 ? 41.554 33.519 -41.330 1.00 79.31 84 SER A CA 1
ATOM 646 C C . SER A 1 84 ? 41.910 34.108 -39.958 1.00 79.31 84 SER A C 1
ATOM 648 O O . SER A 1 84 ? 43.084 34.385 -39.708 1.00 79.31 84 SER A O 1
ATOM 650 N N . ALA A 1 85 ? 40.929 34.286 -39.065 1.00 75.75 85 ALA A N 1
ATOM 651 C CA . ALA A 1 85 ? 41.145 34.800 -37.714 1.00 75.75 85 ALA A CA 1
ATOM 652 C C . ALA A 1 85 ? 41.637 33.730 -36.718 1.00 75.75 85 ALA A C 1
ATOM 654 O O . ALA A 1 85 ? 42.359 34.073 -35.783 1.00 75.75 85 ALA A O 1
ATOM 655 N N . PHE A 1 86 ? 41.291 32.453 -36.928 1.00 71.31 86 PHE A N 1
ATOM 656 C CA . PHE A 1 86 ? 41.594 31.351 -35.998 1.00 71.31 86 PHE A CA 1
ATOM 657 C C . PHE A 1 86 ? 42.693 30.395 -36.480 1.00 71.31 86 PHE A C 1
ATOM 659 O O . PHE A 1 86 ? 43.280 29.685 -35.668 1.00 71.31 86 PHE A O 1
ATOM 666 N N . GLY A 1 87 ? 43.031 30.421 -37.772 1.00 66.00 87 GLY A N 1
ATOM 667 C CA . GLY A 1 87 ? 44.185 29.723 -38.338 1.00 66.00 87 GLY A CA 1
ATOM 668 C C . GLY A 1 87 ? 43.870 29.032 -39.672 1.00 66.00 87 GLY A C 1
ATOM 669 O O . GLY A 1 87 ? 42.814 28.416 -39.811 1.00 66.00 87 GLY A O 1
ATOM 670 N N . PRO A 1 88 ? 44.786 29.074 -40.661 1.00 63.69 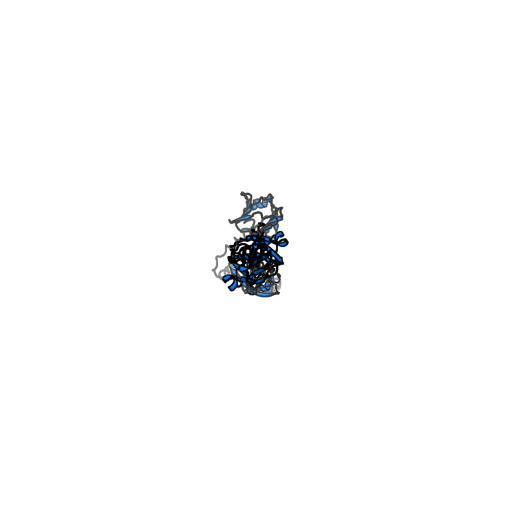88 PRO A N 1
ATOM 671 C CA . PRO A 1 88 ? 44.553 28.496 -41.988 1.00 63.69 88 PRO A CA 1
ATOM 672 C C . PRO A 1 88 ? 44.430 26.964 -41.981 1.00 63.69 88 PRO A C 1
ATOM 674 O O . PRO A 1 88 ? 43.831 26.406 -42.895 1.00 63.69 88 PRO A O 1
ATOM 677 N N . ASP A 1 89 ? 44.948 26.287 -40.952 1.00 73.12 89 ASP A N 1
ATOM 678 C CA . ASP A 1 89 ? 44.928 24.821 -40.840 1.00 73.12 89 ASP A CA 1
ATOM 679 C C . ASP A 1 89 ? 43.525 24.250 -40.548 1.00 73.12 89 ASP A C 1
ATOM 681 O O . ASP A 1 89 ? 43.289 23.058 -40.741 1.00 73.12 89 ASP A O 1
ATOM 685 N N . LEU A 1 90 ? 42.579 25.100 -40.128 1.00 82.06 90 LEU A N 1
ATOM 686 C CA . LEU A 1 90 ? 41.177 24.737 -39.894 1.00 82.06 90 LEU A CA 1
ATOM 687 C C . LEU A 1 90 ? 40.281 24.989 -41.117 1.00 82.06 90 LEU A C 1
ATOM 689 O O . LEU A 1 90 ? 39.090 24.683 -41.066 1.00 82.06 90 LEU A O 1
ATOM 693 N N . MET A 1 91 ? 40.821 25.536 -42.212 1.00 80.81 91 MET A N 1
ATOM 694 C CA . MET A 1 91 ? 40.048 25.799 -43.427 1.00 80.81 91 MET A CA 1
ATOM 695 C C . MET A 1 91 ? 39.668 24.492 -44.138 1.00 80.81 91 MET A C 1
ATOM 697 O O . MET A 1 91 ? 40.521 23.612 -44.293 1.00 80.81 91 MET A O 1
ATOM 701 N N . PRO A 1 92 ? 38.426 24.367 -44.646 1.00 80.88 92 PRO A N 1
ATOM 702 C CA . PRO A 1 92 ? 38.074 23.275 -45.539 1.00 80.88 92 PRO A CA 1
ATOM 703 C C . PRO A 1 92 ? 38.992 23.208 -46.760 1.00 80.88 92 PRO A C 1
ATOM 705 O O . PRO A 1 92 ? 39.528 24.223 -47.223 1.00 80.88 92 PRO A O 1
ATOM 708 N N . ALA A 1 93 ? 39.177 21.999 -47.292 1.00 75.38 93 ALA A N 1
ATOM 709 C CA . ALA A 1 93 ? 39.975 21.806 -48.493 1.00 75.38 93 ALA A CA 1
ATOM 710 C C . ALA A 1 93 ? 39.360 22.578 -49.671 1.00 75.38 93 ALA A C 1
ATOM 712 O O . ALA A 1 93 ? 38.147 22.819 -49.730 1.00 75.38 93 ALA A O 1
ATOM 713 N N . ALA A 1 94 ? 40.200 22.972 -50.631 1.00 67.06 94 ALA A N 1
ATOM 714 C CA . ALA A 1 94 ? 39.689 23.423 -51.916 1.00 67.06 94 ALA A CA 1
ATOM 715 C C . ALA A 1 94 ? 38.801 22.304 -52.474 1.00 67.06 94 ALA A C 1
ATOM 717 O O . ALA A 1 94 ? 39.253 21.163 -52.591 1.00 67.06 94 ALA A O 1
ATOM 718 N N . GLY A 1 95 ? 37.536 22.620 -52.761 1.00 57.22 95 GLY A N 1
ATOM 719 C CA . GLY A 1 95 ? 36.635 21.668 -53.400 1.00 57.22 95 GLY A CA 1
ATOM 720 C C . GLY A 1 95 ? 37.222 21.203 -54.735 1.00 57.22 95 GLY A C 1
ATOM 721 O O . GLY A 1 95 ? 38.179 21.810 -55.236 1.00 57.22 95 GLY A O 1
ATOM 722 N N . PRO A 1 96 ? 36.687 20.136 -55.349 1.00 46.81 96 PRO A N 1
ATOM 723 C CA . PRO A 1 96 ? 37.048 19.810 -56.719 1.00 46.81 96 PRO A CA 1
ATOM 724 C C . PRO A 1 96 ? 36.823 21.063 -57.567 1.00 46.81 96 PRO A C 1
ATOM 726 O O . PRO A 1 96 ? 35.686 21.495 -57.733 1.00 46.81 96 PRO A O 1
ATOM 729 N N . ALA A 1 97 ? 37.920 21.663 -58.046 1.00 36.06 97 ALA A N 1
ATOM 730 C CA . ALA A 1 97 ? 37.895 22.925 -58.772 1.00 36.06 97 ALA A CA 1
ATOM 731 C C . ALA A 1 97 ? 36.753 22.910 -59.791 1.00 36.06 97 ALA A C 1
ATOM 733 O O . ALA A 1 97 ? 36.638 21.937 -60.550 1.00 36.06 97 ALA A O 1
ATOM 734 N N . ALA A 1 98 ? 35.945 23.974 -59.818 1.00 37.19 98 ALA A N 1
ATOM 735 C CA . ALA A 1 98 ? 34.864 24.234 -60.770 1.00 37.19 98 ALA A CA 1
ATOM 736 C C . ALA A 1 98 ? 35.336 24.237 -62.250 1.00 37.19 98 ALA A C 1
ATOM 738 O O . ALA A 1 98 ? 35.328 25.237 -62.966 1.00 37.19 98 ALA A O 1
ATOM 739 N N . GLY A 1 99 ? 35.759 23.069 -62.727 1.00 38.34 99 GLY A N 1
ATOM 740 C CA . GLY A 1 99 ? 36.385 22.784 -64.013 1.00 38.34 99 GLY A CA 1
ATOM 741 C C . GLY A 1 99 ? 36.263 21.312 -64.432 1.00 38.34 99 GLY A C 1
ATOM 742 O O . GLY A 1 99 ? 36.540 20.996 -65.591 1.00 38.34 99 GLY A O 1
ATOM 743 N N . ALA A 1 100 ? 35.776 20.423 -63.555 1.00 34.59 100 ALA A N 1
ATOM 744 C CA . ALA A 1 100 ? 35.444 19.036 -63.899 1.00 34.59 100 ALA A CA 1
ATOM 745 C C . ALA A 1 100 ? 33.975 18.837 -64.341 1.00 34.59 100 ALA A C 1
ATOM 747 O O . ALA A 1 100 ? 33.692 17.910 -65.094 1.00 34.59 100 ALA A O 1
ATOM 748 N N . ALA A 1 101 ? 33.057 19.755 -64.007 1.00 37.62 101 ALA A N 1
ATOM 749 C CA . ALA A 1 101 ? 31.657 19.711 -64.465 1.00 37.62 101 ALA A CA 1
ATOM 750 C C . ALA A 1 101 ? 31.421 20.348 -65.858 1.00 37.62 101 ALA A C 1
ATOM 752 O O . ALA A 1 101 ? 30.347 20.219 -66.438 1.00 37.62 101 ALA A O 1
ATOM 753 N N . ALA A 1 102 ? 32.437 20.984 -66.460 1.00 36.88 102 ALA A N 1
ATOM 754 C CA . ALA A 1 102 ? 32.350 21.611 -67.789 1.00 36.88 102 ALA A CA 1
ATOM 755 C C . ALA A 1 102 ? 33.011 20.795 -68.923 1.00 36.88 102 ALA A C 1
ATOM 757 O O . ALA A 1 102 ? 33.275 21.332 -70.003 1.00 36.88 102 ALA A O 1
ATOM 758 N N . ARG A 1 103 ? 33.277 19.498 -68.704 1.00 41.28 103 ARG A N 1
ATOM 759 C CA . ARG A 1 103 ? 33.720 18.556 -69.756 1.00 41.28 103 ARG A CA 1
ATOM 760 C C . ARG A 1 103 ? 32.734 17.416 -70.039 1.00 41.28 103 ARG A C 1
ATOM 762 O O . ARG A 1 103 ? 32.918 16.726 -71.033 1.00 41.28 103 ARG A O 1
ATOM 769 N N . ALA A 1 104 ? 31.656 17.292 -69.261 1.00 38.62 104 ALA A N 1
ATOM 770 C CA . ALA A 1 104 ? 30.611 16.283 -69.471 1.00 38.62 104 ALA A CA 1
ATOM 771 C C . ALA A 1 104 ? 29.414 16.765 -70.327 1.00 38.62 104 ALA A C 1
ATOM 773 O O . ALA A 1 104 ? 28.560 15.963 -70.679 1.00 38.62 104 ALA A O 1
ATOM 774 N N . ALA A 1 105 ? 29.357 18.047 -70.721 1.00 36.19 105 ALA A N 1
ATOM 775 C CA . ALA A 1 105 ? 28.206 18.627 -71.439 1.00 36.19 105 ALA A CA 1
ATOM 776 C C . ALA A 1 105 ? 28.510 19.163 -72.856 1.00 36.19 105 ALA A C 1
ATOM 778 O O . ALA A 1 105 ? 27.777 20.005 -73.372 1.00 36.19 105 ALA A O 1
ATOM 779 N N . ARG A 1 106 ? 29.585 18.707 -73.516 1.00 42.16 106 ARG A N 1
ATOM 780 C CA . ARG A 1 106 ? 29.824 18.991 -74.946 1.00 42.16 106 ARG A CA 1
ATOM 781 C C . ARG A 1 106 ? 30.458 17.799 -75.655 1.00 42.16 106 ARG A C 1
ATOM 783 O O . ARG A 1 106 ? 31.648 17.831 -75.919 1.00 42.16 106 ARG A O 1
ATOM 790 N N . TYR A 1 107 ? 29.663 16.759 -75.894 1.00 35.53 107 TYR A N 1
ATOM 791 C CA . TYR A 1 107 ? 29.576 15.989 -77.151 1.00 35.53 107 TYR A CA 1
ATOM 792 C C . TYR A 1 107 ? 28.538 14.861 -76.980 1.00 35.53 107 TYR A C 1
ATOM 794 O O . TYR A 1 107 ? 28.803 13.688 -77.208 1.00 35.53 107 TYR A O 1
ATOM 802 N N . SER A 1 108 ? 27.323 15.225 -76.564 1.00 41.78 108 SER A N 1
ATOM 803 C CA . SER A 1 108 ? 26.119 14.426 -76.804 1.00 41.78 108 SER A CA 1
ATOM 804 C C . SER A 1 108 ? 25.372 15.055 -77.982 1.00 41.78 108 SER A C 1
ATOM 806 O O . SER A 1 108 ? 24.350 15.704 -77.804 1.00 41.78 108 SER A O 1
ATOM 808 N N . ASP A 1 109 ? 25.957 14.958 -79.173 1.00 40.31 109 ASP A N 1
ATOM 809 C CA . ASP A 1 109 ? 25.245 15.177 -80.433 1.00 40.31 109 ASP A CA 1
ATOM 810 C C . ASP A 1 109 ? 26.078 14.570 -81.563 1.00 40.31 109 ASP A C 1
ATOM 812 O O . ASP A 1 109 ? 26.988 15.198 -82.094 1.00 40.31 109 ASP A O 1
ATOM 816 N N . LEU A 1 110 ? 25.839 13.277 -81.800 1.00 36.34 110 LEU A N 1
ATOM 817 C CA . LEU A 1 110 ? 25.917 12.544 -83.074 1.00 36.34 110 LEU A CA 1
ATOM 818 C C . LEU A 1 110 ? 25.585 11.063 -82.800 1.00 36.34 110 LEU A C 1
ATOM 820 O O . LEU A 1 110 ? 26.288 10.138 -83.196 1.00 36.34 110 LEU A O 1
ATOM 824 N N . GLY A 1 111 ? 24.455 10.832 -82.128 1.00 44.00 111 GLY A N 1
ATOM 825 C CA . GLY A 1 111 ? 23.749 9.553 -82.165 1.00 44.00 111 GLY A CA 1
ATOM 826 C C . GLY A 1 111 ? 22.967 9.425 -83.472 1.00 44.00 111 GLY A C 1
ATOM 827 O O . GLY A 1 111 ? 21.745 9.402 -83.435 1.00 44.00 111 GLY A O 1
ATOM 828 N N . ASN A 1 112 ? 23.667 9.480 -84.611 1.00 47.62 112 ASN A N 1
ATOM 829 C CA . ASN A 1 112 ? 23.254 8.990 -85.936 1.00 47.62 112 ASN A CA 1
ATOM 830 C C . ASN A 1 112 ? 24.214 9.525 -87.011 1.00 47.62 112 ASN A C 1
ATOM 832 O O . ASN A 1 112 ? 23.993 10.598 -87.567 1.00 47.62 112 ASN A O 1
ATOM 836 N N . SER A 1 113 ? 25.256 8.766 -87.344 1.00 36.59 113 SER A N 1
ATOM 837 C CA . SER A 1 113 ? 25.710 8.622 -88.734 1.00 36.59 113 SER A CA 1
ATOM 838 C C . SER A 1 113 ? 26.672 7.443 -88.824 1.00 36.59 113 SER A C 1
ATOM 840 O O . SER A 1 113 ? 27.490 7.228 -87.932 1.00 36.59 113 SER A O 1
ATOM 842 N N . ASP A 1 114 ? 26.500 6.660 -89.877 1.00 42.44 114 ASP A N 1
ATOM 843 C CA . ASP A 1 114 ? 27.067 5.338 -90.074 1.00 42.44 114 ASP A CA 1
ATOM 844 C C . ASP A 1 114 ? 28.599 5.277 -90.027 1.00 42.44 114 ASP A C 1
ATOM 846 O O . ASP A 1 114 ? 29.321 6.143 -90.524 1.00 42.44 114 ASP A O 1
ATOM 850 N N . LEU A 1 115 ? 29.082 4.135 -89.539 1.00 46.84 115 LEU A N 1
ATOM 851 C CA . LEU A 1 115 ? 30.445 3.602 -89.644 1.00 46.84 115 LEU A CA 1
ATOM 852 C C . LEU A 1 115 ? 30.836 3.279 -91.111 1.00 46.84 115 LEU A C 1
ATOM 854 O O . LEU A 1 115 ? 31.403 2.228 -91.403 1.00 46.84 115 LEU A O 1
ATOM 858 N N . LEU A 1 116 ? 30.516 4.174 -92.053 1.00 44.94 116 LEU A N 1
ATOM 859 C CA . LEU A 1 116 ? 30.758 4.019 -93.490 1.00 44.94 116 LEU A CA 1
ATOM 860 C C . LEU A 1 116 ? 31.396 5.236 -94.183 1.00 44.94 116 LEU A C 1
ATOM 862 O O . LEU A 1 116 ? 31.835 5.081 -95.319 1.00 44.94 116 LEU A O 1
ATOM 866 N N . ASP A 1 117 ? 31.565 6.384 -93.514 1.00 45.44 117 ASP A N 1
ATOM 867 C CA . ASP A 1 117 ? 32.224 7.565 -94.117 1.00 45.44 117 ASP A CA 1
ATOM 868 C C . ASP A 1 117 ? 33.699 7.766 -93.703 1.00 45.44 117 ASP A C 1
ATOM 870 O O . ASP A 1 117 ? 34.421 8.564 -94.298 1.00 45.44 117 ASP A O 1
ATOM 874 N N . GLY A 1 118 ? 34.212 6.983 -92.745 1.00 40.62 118 GLY A N 1
ATOM 875 C CA . GLY A 1 118 ? 35.617 7.051 -92.303 1.00 40.62 118 GLY A CA 1
ATOM 876 C C . GLY A 1 118 ? 36.627 6.323 -93.205 1.00 40.62 118 GLY A C 1
ATOM 877 O O . GLY A 1 118 ? 37.831 6.532 -93.074 1.00 40.62 118 GLY A O 1
ATOM 878 N N . ILE A 1 119 ? 36.162 5.478 -94.132 1.00 48.03 119 ILE A N 1
ATOM 879 C CA . ILE A 1 119 ? 37.025 4.663 -95.011 1.00 48.03 119 ILE A CA 1
ATOM 880 C C . ILE A 1 119 ? 37.375 5.388 -96.330 1.00 48.03 119 ILE A C 1
ATOM 882 O O . ILE A 1 119 ? 38.315 4.997 -97.017 1.00 48.03 119 ILE A O 1
ATOM 886 N N . ASN A 1 120 ? 36.716 6.505 -96.662 1.00 41.12 120 ASN A N 1
ATOM 887 C CA . ASN A 1 120 ? 36.931 7.211 -97.935 1.00 41.12 120 ASN A CA 1
ATOM 888 C C . ASN A 1 120 ? 37.898 8.407 -97.888 1.00 41.12 120 ASN A C 1
ATOM 890 O O . ASN A 1 120 ? 38.075 9.065 -98.909 1.00 41.12 120 ASN A O 1
ATOM 894 N N . HIS A 1 121 ? 38.591 8.674 -96.774 1.00 43.06 121 HIS A N 1
ATOM 895 C CA . HIS A 1 121 ? 39.565 9.781 -96.704 1.00 43.06 121 HIS A CA 1
ATOM 896 C C . HIS A 1 121 ? 41.041 9.373 -96.876 1.00 43.06 121 HIS A C 1
ATOM 898 O O . HIS A 1 121 ? 41.941 10.160 -96.596 1.00 43.06 121 HIS A O 1
ATOM 904 N N . LEU A 1 122 ? 41.307 8.156 -97.366 1.00 43.97 122 LEU A N 1
ATOM 905 C CA . LEU A 1 122 ? 42.665 7.678 -97.681 1.00 43.97 122 LEU A CA 1
ATOM 906 C C . LEU A 1 122 ? 42.860 7.245 -99.147 1.00 43.97 122 LEU A C 1
ATOM 908 O O . LEU A 1 122 ? 43.927 6.746 -99.492 1.00 43.97 122 LEU A O 1
ATOM 912 N N . ASN A 1 123 ? 41.882 7.491 -100.027 1.00 42.22 123 ASN A N 1
ATOM 913 C CA . ASN A 1 123 ? 41.933 7.100 -101.444 1.00 42.22 123 ASN A CA 1
ATOM 914 C C . ASN A 1 123 ? 42.151 8.264 -102.432 1.00 42.22 123 ASN A C 1
ATOM 916 O O . ASN A 1 123 ? 41.729 8.173 -103.580 1.00 42.22 123 ASN A O 1
ATOM 920 N N . GLU A 1 124 ? 42.851 9.334 -102.040 1.00 37.38 124 GLU A N 1
ATOM 921 C CA . GLU A 1 124 ? 43.232 10.416 -102.973 1.00 37.38 124 GLU A CA 1
ATOM 922 C C . GLU A 1 124 ? 44.700 10.865 -102.845 1.00 37.38 124 GLU A C 1
ATOM 924 O O . GLU A 1 124 ? 45.023 12.047 -102.935 1.00 37.38 124 GLU A O 1
ATOM 929 N N . LEU A 1 125 ? 45.628 9.916 -102.694 1.00 37.31 125 LEU A N 1
ATOM 930 C CA . LEU A 1 125 ? 47.038 10.144 -103.036 1.00 37.31 125 LEU A CA 1
ATOM 931 C C . LEU A 1 125 ? 47.528 9.026 -103.962 1.00 37.31 125 LEU A C 1
ATOM 933 O O . LEU A 1 125 ? 48.012 7.977 -103.539 1.00 37.31 125 LEU A O 1
ATOM 937 N N . ASP A 1 126 ? 47.347 9.269 -105.257 1.00 37.34 126 ASP A N 1
ATOM 938 C CA . ASP A 1 126 ? 47.760 8.403 -106.355 1.00 37.34 126 ASP A CA 1
ATOM 939 C C . ASP A 1 126 ? 49.297 8.399 -106.523 1.00 37.34 126 ASP A C 1
ATOM 941 O O . ASP A 1 126 ? 49.926 9.402 -106.852 1.00 37.34 126 ASP A O 1
ATOM 945 N N . TRP A 1 127 ? 49.877 7.240 -106.220 1.00 32.53 127 TRP A N 1
ATOM 946 C CA . TRP A 1 127 ? 50.885 6.485 -106.973 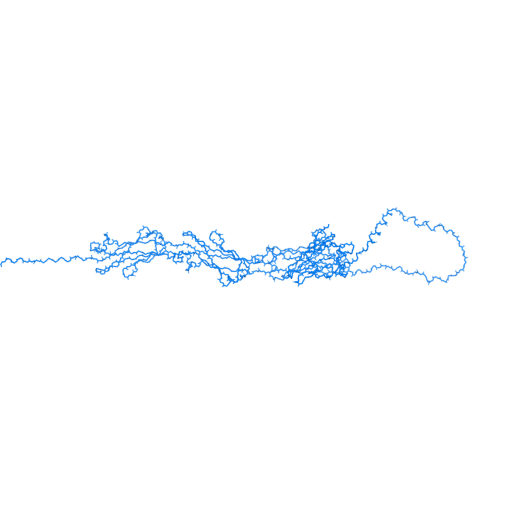1.00 32.53 127 TRP A CA 1
ATOM 947 C C . TRP A 1 127 ? 52.190 7.156 -107.431 1.00 32.53 127 TRP A C 1
ATOM 949 O O . TRP A 1 127 ? 52.273 7.909 -108.397 1.00 32.53 127 TRP A O 1
ATOM 959 N N . GLY A 1 128 ? 53.278 6.624 -106.871 1.00 30.86 128 GLY A N 1
ATOM 960 C CA . GLY A 1 128 ? 54.606 6.644 -107.472 1.00 30.86 128 GLY A CA 1
ATOM 961 C C . GLY A 1 128 ? 55.439 5.457 -107.001 1.00 30.86 128 GLY A C 1
ATOM 962 O O . GLY A 1 128 ? 56.379 5.628 -106.231 1.00 30.86 128 GLY A O 1
ATOM 963 N N . MET A 1 129 ? 55.100 4.243 -107.448 1.00 31.73 129 MET A N 1
ATOM 964 C CA . MET A 1 129 ? 56.021 3.109 -107.356 1.00 31.73 129 MET A CA 1
ATOM 965 C C . MET A 1 129 ? 57.318 3.456 -108.099 1.00 31.73 129 MET A C 1
ATOM 967 O O . MET A 1 129 ? 57.296 3.698 -109.304 1.00 31.73 129 MET A O 1
ATOM 971 N N . ASN A 1 130 ? 58.456 3.395 -107.408 1.00 33.09 130 ASN A N 1
ATOM 972 C CA . ASN A 1 130 ? 59.734 3.116 -108.051 1.00 33.09 130 ASN A CA 1
ATOM 973 C C . ASN A 1 130 ? 60.353 1.884 -107.388 1.00 33.09 130 ASN A C 1
ATOM 975 O O . ASN A 1 130 ? 60.887 1.937 -106.280 1.00 33.09 130 ASN A O 1
ATOM 979 N N . LEU A 1 131 ? 60.211 0.757 -108.082 1.00 41.31 131 LEU A N 1
ATOM 980 C CA . LEU A 1 131 ? 60.816 -0.525 -107.755 1.00 41.31 131 LEU A CA 1
ATOM 981 C C . LEU A 1 131 ? 62.336 -0.409 -107.897 1.00 41.31 131 LEU A C 1
ATOM 983 O O . LEU A 1 131 ? 62.870 -0.359 -109.003 1.00 41.31 131 LEU A O 1
ATOM 987 N N . GLY A 1 132 ? 63.030 -0.405 -106.763 1.00 31.98 132 GLY A N 1
ATOM 988 C CA . GLY A 1 132 ? 64.485 -0.394 -106.692 1.00 31.98 132 GLY A CA 1
ATOM 989 C C . GLY A 1 132 ? 65.000 -1.357 -105.631 1.00 31.98 132 GLY A C 1
ATOM 990 O O . GLY A 1 132 ? 65.461 -0.921 -104.587 1.00 31.98 132 GLY A O 1
ATOM 991 N N . ASN A 1 133 ? 64.905 -2.657 -105.920 1.00 40.88 133 ASN A N 1
ATOM 992 C CA . ASN A 1 133 ? 65.848 -3.701 -105.510 1.00 40.88 133 ASN A CA 1
ATOM 993 C C . ASN A 1 133 ? 66.505 -3.552 -104.119 1.00 40.88 133 ASN A C 1
ATOM 995 O O . ASN A 1 133 ? 67.599 -2.993 -104.047 1.00 40.88 133 ASN A O 1
ATOM 999 N N . ARG A 1 134 ? 65.932 -4.151 -103.063 1.00 34.78 134 ARG A N 1
ATOM 1000 C CA . ARG A 1 134 ? 66.709 -4.768 -101.970 1.00 34.78 134 ARG A CA 1
ATOM 1001 C C . ARG A 1 134 ? 65.990 -5.989 -101.404 1.00 34.78 134 ARG A C 1
ATOM 1003 O O . ARG A 1 134 ? 64.770 -6.084 -101.416 1.00 34.78 134 ARG A O 1
ATOM 1010 N N . THR A 1 135 ? 66.823 -6.938 -101.025 1.00 33.53 135 THR A N 1
ATOM 1011 C CA . THR A 1 135 ? 66.586 -8.348 -100.753 1.00 33.53 135 THR A CA 1
ATOM 1012 C C . THR A 1 135 ? 65.889 -8.603 -99.419 1.00 33.53 135 THR A C 1
ATOM 1014 O O . THR A 1 135 ? 65.998 -7.820 -98.484 1.00 33.53 135 THR A O 1
ATOM 1017 N N . THR A 1 136 ? 65.195 -9.737 -99.355 1.00 38.44 136 THR A N 1
ATOM 1018 C CA . THR A 1 136 ? 64.669 -10.398 -98.155 1.00 38.44 136 THR A CA 1
ATOM 1019 C C . THR A 1 136 ? 65.796 -10.746 -97.184 1.00 38.44 136 THR A C 1
ATOM 1021 O O . THR A 1 136 ? 66.391 -11.807 -97.316 1.00 38.44 136 THR A O 1
ATOM 1024 N N . GLU A 1 137 ? 66.105 -9.831 -96.272 1.00 40.41 137 GLU A N 1
ATOM 1025 C CA . GLU A 1 137 ? 66.881 -10.000 -95.032 1.00 40.41 137 GLU A CA 1
ATOM 1026 C C . GLU A 1 137 ? 66.884 -8.610 -94.367 1.00 40.41 137 GLU A C 1
ATOM 1028 O O . GLU A 1 137 ? 67.776 -7.824 -94.646 1.00 40.41 137 GLU A O 1
ATOM 1033 N N . ASP A 1 138 ? 65.798 -8.243 -93.666 1.00 41.12 138 ASP A N 1
ATOM 1034 C CA . ASP A 1 138 ? 65.727 -7.155 -92.652 1.00 41.12 138 ASP A CA 1
ATOM 1035 C C . ASP A 1 138 ? 64.263 -6.796 -92.302 1.00 41.12 138 ASP A C 1
ATOM 1037 O O . ASP A 1 138 ? 63.819 -5.654 -92.415 1.00 41.12 138 ASP A O 1
ATOM 1041 N N . VAL A 1 139 ? 63.466 -7.779 -91.869 1.00 37.03 139 VAL A N 1
ATOM 1042 C CA . VAL A 1 139 ? 62.212 -7.504 -91.138 1.00 37.03 139 VAL A CA 1
ATOM 1043 C C . VAL A 1 139 ? 61.960 -8.614 -90.122 1.00 37.03 139 VAL A C 1
ATOM 1045 O O . VAL A 1 139 ? 61.028 -9.396 -90.234 1.00 37.03 139 VAL A O 1
ATOM 1048 N N . ASP A 1 140 ? 62.844 -8.684 -89.131 1.00 43.00 140 ASP A N 1
ATOM 1049 C CA . ASP A 1 140 ? 62.645 -9.468 -87.905 1.00 43.00 140 ASP A CA 1
ATOM 1050 C C . ASP A 1 140 ? 62.953 -8.582 -86.682 1.00 43.00 140 ASP A C 1
ATOM 1052 O O . ASP A 1 140 ? 63.711 -8.932 -85.781 1.00 43.00 140 ASP A O 1
ATOM 1056 N N . ALA A 1 141 ? 62.424 -7.348 -86.698 1.00 42.28 141 ALA A N 1
ATOM 1057 C CA . ALA A 1 141 ? 62.624 -6.375 -85.620 1.00 42.28 141 ALA A CA 1
ATOM 1058 C C . ALA A 1 141 ? 61.528 -5.298 -85.492 1.00 42.28 141 ALA A C 1
ATOM 1060 O O . ALA A 1 141 ? 61.802 -4.239 -84.938 1.00 42.28 141 ALA A O 1
ATOM 1061 N N . LEU A 1 142 ? 60.294 -5.527 -85.965 1.00 37.34 142 LEU A N 1
ATOM 1062 C CA . LEU A 1 142 ? 59.158 -4.645 -85.653 1.00 37.34 142 LEU A CA 1
ATOM 1063 C C . LEU A 1 142 ? 57.847 -5.438 -85.504 1.00 37.34 142 LEU A C 1
ATOM 1065 O O . LEU A 1 142 ? 57.110 -5.638 -86.463 1.00 37.34 142 LEU A O 1
ATOM 1069 N N . GLY A 1 143 ? 57.549 -5.828 -84.261 1.00 42.94 143 GLY A N 1
ATOM 1070 C CA . GLY A 1 143 ? 56.191 -5.701 -83.724 1.00 42.94 143 GLY A CA 1
ATOM 1071 C C . GLY A 1 143 ? 55.162 -6.779 -84.057 1.00 42.94 143 GLY A C 1
ATOM 1072 O O . GLY A 1 143 ? 54.031 -6.425 -84.369 1.00 42.94 143 GLY A O 1
ATOM 1073 N N . ASN A 1 144 ? 55.484 -8.065 -83.899 1.00 43.03 144 ASN A N 1
ATOM 1074 C CA . ASN A 1 144 ? 54.442 -9.084 -83.731 1.00 43.03 144 ASN A CA 1
ATOM 1075 C C . ASN A 1 144 ? 54.540 -9.715 -82.334 1.00 43.03 144 ASN A C 1
ATOM 1077 O O . ASN A 1 144 ? 55.113 -10.788 -82.160 1.00 43.03 144 ASN A O 1
ATOM 1081 N N . SER A 1 145 ? 54.008 -9.011 -81.330 1.00 38.12 145 SER A N 1
ATOM 1082 C CA . SER A 1 145 ? 53.671 -9.628 -80.043 1.00 38.12 145 SER A CA 1
ATOM 1083 C C . SER A 1 145 ? 52.357 -10.397 -80.208 1.00 38.12 145 SER A C 1
ATOM 1085 O O . SER A 1 145 ? 51.427 -9.854 -80.812 1.00 38.12 145 SER A O 1
ATOM 1087 N N . PRO A 1 146 ? 52.239 -11.632 -79.692 1.00 43.34 146 PRO A N 1
ATOM 1088 C CA . PRO A 1 146 ? 50.966 -12.336 -79.682 1.00 43.34 146 PRO A CA 1
ATOM 1089 C C . PRO A 1 146 ? 49.959 -11.519 -78.870 1.00 43.34 146 PRO A C 1
ATOM 1091 O O . PRO A 1 146 ? 50.286 -10.995 -77.805 1.00 43.34 146 PRO A O 1
ATOM 1094 N N . ARG A 1 147 ? 48.737 -11.395 -79.393 1.00 46.41 147 ARG A N 1
ATOM 1095 C CA . ARG A 1 147 ? 47.599 -10.828 -78.671 1.00 46.41 147 ARG A CA 1
ATOM 1096 C C . ARG A 1 147 ? 47.403 -11.702 -77.430 1.00 46.41 147 ARG A C 1
ATOM 1098 O O . ARG A 1 147 ? 46.998 -12.855 -77.567 1.00 46.41 147 ARG A O 1
ATOM 1105 N N . ALA A 1 148 ? 47.803 -11.197 -76.265 1.00 43.47 148 ALA A N 1
ATOM 1106 C CA . ALA A 1 148 ? 47.447 -11.817 -75.003 1.00 43.47 148 ALA A CA 1
ATOM 1107 C C . ALA A 1 148 ? 45.918 -11.860 -74.960 1.00 43.47 148 ALA A C 1
ATOM 1109 O O . ALA A 1 148 ? 45.257 -10.858 -75.233 1.00 43.47 148 ALA A O 1
ATOM 1110 N N . ASP A 1 149 ? 45.381 -13.046 -74.712 1.00 49.72 149 ASP A N 1
ATOM 1111 C CA . ASP A 1 149 ? 44.028 -13.192 -74.210 1.00 49.72 149 ASP A CA 1
ATOM 1112 C C . ASP A 1 149 ? 44.025 -12.432 -72.879 1.00 49.72 149 ASP A C 1
ATOM 1114 O O . ASP A 1 149 ? 44.691 -12.855 -71.931 1.00 49.72 149 ASP A O 1
ATOM 1118 N N . GLU A 1 150 ? 43.449 -11.229 -72.851 1.00 50.31 150 GLU A N 1
ATOM 1119 C CA . GLU A 1 150 ? 43.319 -10.453 -71.620 1.00 50.31 150 GLU A CA 1
ATOM 1120 C C . GLU A 1 150 ? 42.301 -11.175 -70.739 1.00 50.31 150 GLU A C 1
ATOM 1122 O O . GLU A 1 150 ? 41.118 -10.848 -70.708 1.00 50.31 150 GLU A O 1
ATOM 1127 N N . THR A 1 151 ? 42.762 -12.202 -70.027 1.00 58.38 151 THR A N 1
ATOM 1128 C CA . THR A 1 151 ? 42.080 -12.676 -68.833 1.00 58.38 151 THR A CA 1
ATOM 1129 C C . THR A 1 151 ? 42.077 -11.498 -67.872 1.00 58.38 151 THR A C 1
ATOM 1131 O O . THR A 1 151 ? 43.134 -11.128 -67.350 1.00 58.38 151 THR A O 1
ATOM 1134 N N . GLN A 1 152 ? 40.914 -10.869 -67.702 1.00 60.50 152 GLN A N 1
ATOM 1135 C CA . GLN A 1 152 ? 40.690 -9.877 -66.659 1.00 60.50 152 GLN A CA 1
ATOM 1136 C C . GLN A 1 152 ? 41.233 -10.456 -65.345 1.00 60.50 152 GLN A C 1
ATOM 1138 O O . GLN A 1 152 ? 40.984 -11.624 -65.036 1.00 60.50 152 GLN A O 1
ATOM 1143 N N . ALA A 1 153 ? 42.070 -9.689 -64.640 1.00 71.88 153 ALA A N 1
ATOM 1144 C CA . ALA A 1 153 ? 42.613 -10.135 -63.362 1.00 71.88 153 ALA A CA 1
ATOM 1145 C C . ALA A 1 153 ? 41.447 -10.518 -62.429 1.00 71.88 153 ALA A C 1
ATOM 1147 O O . ALA A 1 153 ? 40.415 -9.845 -62.489 1.00 71.88 153 ALA A O 1
ATOM 1148 N N . PRO A 1 154 ? 41.575 -11.589 -61.619 1.00 81.38 154 PRO A N 1
ATOM 1149 C CA . PRO A 1 154 ? 40.533 -11.937 -60.661 1.00 81.38 154 PRO A CA 1
ATOM 1150 C C . PRO A 1 154 ? 40.277 -10.738 -59.745 1.00 81.38 154 PRO A C 1
ATOM 1152 O O . PRO A 1 154 ? 41.229 -10.073 -59.328 1.00 81.38 154 PRO A O 1
ATOM 1155 N N . ASP A 1 155 ? 39.003 -10.453 -59.491 1.00 85.38 155 ASP A N 1
ATOM 1156 C CA . ASP A 1 155 ? 38.603 -9.403 -58.563 1.00 85.38 155 ASP A CA 1
ATOM 1157 C C . ASP A 1 155 ? 38.973 -9.816 -57.135 1.00 85.38 155 ASP A C 1
ATOM 1159 O O . ASP A 1 155 ? 38.756 -10.955 -56.724 1.00 85.38 155 ASP A O 1
ATOM 1163 N N . VAL A 1 156 ? 39.609 -8.895 -56.421 1.00 89.25 156 VAL A N 1
ATOM 1164 C CA . VAL A 1 156 ? 40.160 -9.080 -55.072 1.00 89.25 156 VAL A CA 1
ATOM 1165 C C . VAL A 1 156 ? 39.730 -7.955 -54.129 1.00 89.25 156 VAL A C 1
ATOM 1167 O O . VAL A 1 156 ? 40.290 -7.839 -53.040 1.00 89.25 156 VAL A O 1
ATOM 1170 N N . THR A 1 157 ? 38.817 -7.081 -54.562 1.00 89.56 157 THR A N 1
ATOM 1171 C CA . THR A 1 157 ? 38.314 -5.967 -53.753 1.00 89.56 157 THR A CA 1
ATOM 1172 C C . THR A 1 157 ? 37.153 -6.474 -52.902 1.00 89.56 157 THR A C 1
ATOM 1174 O O . THR A 1 157 ? 36.153 -6.878 -53.478 1.00 89.56 157 THR A O 1
ATOM 1177 N N . PRO A 1 158 ? 37.246 -6.482 -51.562 1.00 89.12 158 PRO A N 1
ATOM 1178 C CA . PRO A 1 158 ? 36.105 -6.831 -50.722 1.00 89.12 158 PRO A CA 1
ATOM 1179 C C . PRO A 1 158 ? 34.981 -5.790 -50.832 1.00 89.12 158 PRO A C 1
ATOM 1181 O O . PRO A 1 158 ? 35.290 -4.618 -51.069 1.00 89.12 158 PRO A O 1
ATOM 1184 N N . PRO A 1 159 ? 33.717 -6.186 -50.609 1.00 92.88 159 PRO A N 1
ATOM 1185 C CA . PRO A 1 159 ? 32.612 -5.237 -50.493 1.00 92.88 159 PRO A CA 1
ATOM 1186 C C . PRO A 1 159 ? 32.793 -4.300 -49.284 1.00 92.88 159 PRO A C 1
ATOM 1188 O O . PRO A 1 159 ? 33.478 -4.644 -48.318 1.00 92.88 159 PRO A O 1
ATOM 1191 N N . GLU A 1 160 ? 32.168 -3.124 -49.313 1.00 93.75 160 GLU A N 1
ATOM 1192 C CA . GLU A 1 160 ? 32.031 -2.252 -48.136 1.00 93.75 160 GLU A CA 1
ATOM 1193 C C . GLU A 1 160 ? 30.781 -2.649 -47.337 1.00 93.75 160 GLU A C 1
ATOM 1195 O O . GLU A 1 160 ? 29.743 -2.954 -47.917 1.00 93.75 160 GLU A O 1
ATOM 1200 N N . VAL A 1 161 ? 30.853 -2.677 -46.005 1.00 96.19 161 VAL A N 1
ATOM 1201 C CA . VAL A 1 161 ? 29.706 -3.033 -45.154 1.00 96.19 161 VAL A CA 1
ATOM 1202 C C . VAL A 1 161 ? 29.753 -2.264 -43.840 1.00 96.19 161 VAL A C 1
ATOM 1204 O O . VAL A 1 161 ? 30.796 -2.225 -43.183 1.00 96.19 161 VAL A O 1
ATOM 1207 N N . GLY A 1 162 ? 28.616 -1.685 -43.465 1.00 96.19 162 GLY A N 1
ATOM 1208 C CA . GLY A 1 162 ? 28.376 -1.065 -42.167 1.00 96.19 162 GLY A CA 1
ATOM 1209 C C . GLY A 1 162 ? 27.056 -1.548 -41.571 1.00 96.19 162 GLY A C 1
ATOM 1210 O O . GLY A 1 162 ? 26.123 -1.899 -42.298 1.00 96.19 162 GLY A O 1
ATOM 1211 N N . ILE A 1 163 ? 27.004 -1.607 -40.242 1.00 97.88 163 ILE A N 1
ATOM 1212 C CA . ILE A 1 163 ? 25.803 -1.898 -39.457 1.00 97.88 163 ILE A CA 1
ATOM 1213 C C . ILE A 1 163 ? 25.803 -0.991 -38.231 1.00 97.88 163 ILE A C 1
ATOM 1215 O O . ILE A 1 163 ? 26.858 -0.759 -37.640 1.00 97.88 163 ILE A O 1
ATOM 1219 N N . HIS A 1 164 ? 24.634 -0.472 -37.879 1.00 97.81 164 HIS A N 1
ATOM 1220 C CA . HIS A 1 164 ? 24.430 0.352 -36.697 1.00 97.81 164 HIS A CA 1
ATOM 1221 C C . HIS A 1 164 ? 23.142 -0.074 -35.997 1.00 97.81 164 HIS A C 1
ATOM 1223 O O . HIS A 1 164 ? 22.070 -0.087 -36.604 1.00 97.81 164 HIS A O 1
ATOM 1229 N N . LEU A 1 165 ? 23.238 -0.409 -34.717 1.00 97.56 165 LEU A N 1
ATOM 1230 C CA . LEU A 1 165 ? 22.118 -0.816 -33.880 1.00 97.56 165 LEU A CA 1
ATOM 1231 C C . LEU A 1 165 ? 21.473 0.409 -33.215 1.00 97.56 165 LEU A C 1
ATOM 1233 O O . LEU A 1 165 ? 22.152 1.271 -32.661 1.00 97.56 165 LEU A O 1
ATOM 1237 N N . ASN A 1 166 ? 20.144 0.500 -33.257 1.00 95.19 166 ASN A N 1
ATOM 1238 C CA . ASN A 1 166 ? 19.415 1.520 -32.505 1.00 95.19 166 ASN A CA 1
ATOM 1239 C C . ASN A 1 166 ? 19.357 1.154 -31.008 1.00 95.19 166 ASN A C 1
ATOM 1241 O O . ASN A 1 166 ? 19.470 -0.023 -30.668 1.00 95.19 166 ASN A O 1
ATOM 1245 N N . PRO A 1 167 ? 19.130 2.125 -30.100 1.00 92.62 167 PRO A N 1
ATOM 1246 C CA . PRO A 1 167 ? 18.919 1.837 -28.681 1.00 92.62 167 PRO A CA 1
ATOM 1247 C C . PRO A 1 167 ? 17.825 0.786 -28.442 1.00 92.62 167 PRO A C 1
ATOM 1249 O O . PRO A 1 167 ? 16.782 0.811 -29.102 1.00 92.62 167 PRO A O 1
ATOM 1252 N N . ILE A 1 168 ? 18.061 -0.116 -27.486 1.00 91.31 168 ILE A N 1
ATOM 1253 C CA . ILE A 1 168 ? 17.155 -1.224 -27.164 1.00 91.31 168 ILE A CA 1
ATOM 1254 C C . ILE A 1 168 ? 16.028 -0.734 -26.250 1.00 91.31 168 ILE A C 1
ATOM 1256 O O . ILE A 1 168 ? 16.154 -0.704 -25.029 1.00 91.31 168 ILE A O 1
ATOM 1260 N N . VAL A 1 169 ? 14.892 -0.366 -26.839 1.00 88.06 169 VAL A N 1
ATOM 1261 C CA . VAL A 1 169 ? 13.745 0.137 -26.075 1.00 88.06 169 VAL A CA 1
ATOM 1262 C C . VAL A 1 169 ? 12.873 -1.024 -25.597 1.00 88.06 169 VAL A C 1
ATOM 1264 O O . VAL A 1 169 ? 12.104 -1.594 -26.369 1.00 88.06 169 VAL A O 1
ATOM 1267 N N . ILE A 1 170 ? 12.961 -1.320 -24.304 1.00 86.19 170 ILE A N 1
ATOM 1268 C CA . ILE A 1 170 ? 12.041 -2.193 -23.560 1.00 86.19 170 ILE A CA 1
ATOM 1269 C C . ILE A 1 170 ? 11.133 -1.290 -22.717 1.00 86.19 170 ILE A C 1
ATOM 1271 O O . ILE A 1 170 ? 11.589 -0.229 -22.288 1.00 86.19 170 ILE A O 1
ATOM 1275 N N . GLY A 1 171 ? 9.842 -1.619 -22.584 1.00 77.94 171 GLY A N 1
ATOM 1276 C CA . GLY A 1 171 ? 8.909 -0.881 -21.710 1.00 77.94 171 GLY A CA 1
ATOM 1277 C C . GLY A 1 171 ? 8.528 0.544 -22.145 1.00 77.94 171 GLY A C 1
ATOM 1278 O O . GLY A 1 171 ? 7.505 1.088 -21.735 1.00 77.94 171 GLY A O 1
ATOM 1279 N N . GLY A 1 172 ? 9.301 1.145 -23.055 1.00 80.06 172 GLY A N 1
ATOM 1280 C CA . GLY A 1 172 ? 9.191 2.545 -23.468 1.00 80.06 172 GLY A CA 1
ATOM 1281 C C . GLY A 1 172 ? 10.194 3.479 -22.781 1.00 80.06 172 GLY A C 1
ATOM 1282 O O . GLY A 1 172 ? 10.279 4.643 -23.178 1.00 80.06 172 GLY A O 1
ATOM 1283 N N . ASP A 1 173 ? 10.972 2.988 -21.814 1.00 80.06 173 ASP A N 1
ATOM 1284 C CA . ASP A 1 173 ? 11.948 3.755 -21.030 1.00 80.06 173 ASP A CA 1
ATOM 1285 C C . ASP A 1 173 ? 13.365 3.147 -21.002 1.00 80.06 173 ASP A C 1
ATOM 1287 O O . ASP A 1 173 ? 14.257 3.736 -20.392 1.00 80.06 173 ASP A O 1
ATOM 1291 N N . ASN A 1 174 ? 13.603 2.057 -21.749 1.00 84.62 174 ASN A N 1
ATOM 1292 C CA . ASN A 1 174 ? 14.918 1.412 -21.906 1.00 84.62 174 ASN A CA 1
ATOM 1293 C C . ASN A 1 174 ? 15.431 0.761 -20.600 1.00 84.62 174 ASN A C 1
ATOM 1295 O O . ASN A 1 174 ? 16.624 0.463 -20.495 1.00 84.62 174 ASN A O 1
ATOM 1299 N N . ILE A 1 175 ? 14.546 0.529 -19.624 1.00 90.94 175 ILE A N 1
ATOM 1300 C CA . ILE A 1 175 ? 14.849 -0.198 -18.392 1.00 90.94 175 ILE A CA 1
ATOM 1301 C C . ILE A 1 175 ? 13.877 -1.368 -18.294 1.00 90.94 175 ILE A C 1
ATOM 1303 O O . ILE A 1 175 ? 12.680 -1.169 -18.176 1.00 90.94 175 ILE A O 1
ATOM 1307 N N . LEU A 1 176 ? 14.389 -2.595 -18.325 1.00 93.44 176 LEU A N 1
ATOM 1308 C CA . LEU A 1 176 ? 13.556 -3.780 -18.150 1.00 93.44 176 LEU A CA 1
ATOM 1309 C C . LEU A 1 176 ? 13.131 -3.908 -16.685 1.00 93.44 176 LEU A C 1
ATOM 1311 O O . LEU A 1 176 ? 13.972 -4.209 -15.828 1.00 93.44 176 LEU A O 1
ATOM 1315 N N . ASN A 1 177 ? 11.837 -3.730 -16.415 1.00 94.12 177 ASN A N 1
ATOM 1316 C CA . ASN A 1 177 ? 11.277 -3.904 -15.076 1.00 94.12 177 ASN A CA 1
ATOM 1317 C C . ASN A 1 177 ? 10.743 -5.322 -14.806 1.00 94.12 177 ASN A C 1
ATOM 1319 O O . ASN A 1 177 ? 10.777 -6.216 -15.654 1.00 94.12 177 ASN A O 1
ATOM 1323 N N . ARG A 1 178 ? 10.282 -5.569 -13.574 1.00 93.25 178 ARG A N 1
ATOM 1324 C CA . ARG A 1 178 ? 9.770 -6.876 -13.135 1.00 93.25 178 ARG A CA 1
ATOM 1325 C C . ARG A 1 178 ? 8.560 -7.343 -13.937 1.00 93.25 178 ARG A C 1
ATOM 1327 O O . ARG A 1 178 ? 8.455 -8.543 -14.186 1.00 93.25 178 ARG A O 1
ATOM 1334 N N . ASP A 1 179 ? 7.642 -6.436 -14.249 1.00 91.38 179 ASP A N 1
ATOM 1335 C CA . ASP A 1 179 ? 6.388 -6.768 -14.928 1.00 91.38 179 ASP A CA 1
ATOM 1336 C C . ASP A 1 179 ? 6.610 -6.959 -16.434 1.00 91.38 179 ASP A C 1
ATOM 1338 O O . ASP A 1 179 ? 5.973 -7.813 -17.048 1.00 91.38 179 ASP A O 1
ATOM 1342 N N . GLU A 1 180 ? 7.554 -6.218 -17.011 1.00 91.75 180 GLU A N 1
ATOM 1343 C CA . GLU A 1 180 ? 7.993 -6.340 -18.403 1.00 91.75 180 GLU A CA 1
ATOM 1344 C C . GLU A 1 180 ? 8.838 -7.578 -18.662 1.00 91.75 180 GLU A C 1
ATOM 1346 O O . GLU A 1 180 ? 8.897 -8.033 -19.803 1.00 91.75 180 GLU A O 1
ATOM 1351 N N . LEU A 1 181 ? 9.477 -8.144 -17.631 1.00 90.25 181 LEU A N 1
ATOM 1352 C CA . LEU A 1 181 ? 10.184 -9.420 -17.716 1.00 90.25 181 LEU A CA 1
ATOM 1353 C C . LEU A 1 181 ? 9.184 -10.583 -17.829 1.00 90.25 181 LEU A C 1
ATOM 1355 O O . LEU A 1 181 ? 9.060 -11.453 -16.961 1.00 90.25 181 LEU A O 1
ATOM 1359 N N . ASP A 1 182 ? 8.450 -10.596 -18.934 1.00 84.75 182 ASP A N 1
ATOM 1360 C CA . ASP A 1 182 ? 7.529 -11.644 -19.309 1.00 84.75 182 ASP A CA 1
ATOM 1361 C C . ASP A 1 182 ? 7.671 -12.013 -20.794 1.00 84.75 182 ASP A C 1
ATOM 1363 O O . ASP A 1 182 ? 8.188 -11.271 -21.628 1.00 84.75 182 ASP A O 1
ATOM 1367 N N . HIS A 1 183 ? 7.193 -13.207 -21.140 1.00 81.50 183 HIS A N 1
ATOM 1368 C CA . HIS A 1 183 ? 7.278 -13.731 -22.504 1.00 81.50 183 HIS A CA 1
ATOM 1369 C C . HIS A 1 183 ? 6.240 -13.110 -23.469 1.00 81.50 183 HIS A C 1
ATOM 1371 O O . HIS A 1 183 ? 6.080 -13.587 -24.595 1.00 81.50 183 HIS A O 1
ATOM 1377 N N . ASN A 1 184 ? 5.415 -12.161 -23.011 1.00 84.19 184 ASN A N 1
ATOM 1378 C CA . ASN A 1 184 ? 4.361 -11.521 -23.810 1.00 84.19 184 ASN A CA 1
ATOM 1379 C C . ASN A 1 184 ? 4.723 -10.090 -24.209 1.00 84.19 184 ASN A C 1
ATOM 1381 O O . ASN A 1 184 ? 4.065 -9.524 -25.084 1.00 84.19 184 ASN A O 1
ATOM 1385 N N . THR A 1 185 ? 5.737 -9.519 -23.569 1.00 88.00 185 THR A N 1
ATOM 1386 C CA . THR A 1 185 ? 6.276 -8.203 -23.868 1.00 88.00 185 THR A CA 1
ATOM 1387 C C . THR A 1 185 ? 7.182 -8.325 -25.083 1.00 88.00 185 THR A C 1
ATOM 1389 O O . THR A 1 185 ? 8.272 -8.892 -25.022 1.00 88.00 185 THR A O 1
ATOM 1392 N N . GLU A 1 186 ? 6.674 -7.851 -26.218 1.00 91.31 186 GLU A N 1
ATOM 1393 C CA . GLU A 1 186 ? 7.370 -7.840 -27.503 1.00 91.31 186 GLU A CA 1
ATOM 1394 C C . GLU A 1 186 ? 8.472 -6.775 -27.505 1.00 91.31 186 GLU A C 1
ATOM 1396 O O . GLU A 1 186 ? 8.250 -5.632 -27.099 1.00 91.31 186 GLU A O 1
ATOM 1401 N N . VAL A 1 187 ? 9.656 -7.151 -27.984 1.00 93.75 187 VAL A N 1
ATOM 1402 C CA . VAL A 1 187 ? 10.823 -6.275 -28.117 1.00 93.75 187 VAL A CA 1
ATOM 1403 C C . VAL A 1 187 ? 11.278 -6.286 -29.574 1.00 93.75 187 VAL A C 1
ATOM 1405 O O . VAL A 1 187 ? 11.479 -7.348 -30.164 1.00 93.75 187 VAL A O 1
ATOM 1408 N N . HIS A 1 188 ? 11.464 -5.093 -30.142 1.00 94.88 188 HIS A N 1
ATOM 1409 C CA . HIS A 1 188 ? 11.968 -4.902 -31.501 1.00 94.88 188 HIS A CA 1
ATOM 1410 C C . HIS A 1 188 ? 13.433 -4.469 -31.480 1.00 94.88 188 HIS A C 1
ATOM 1412 O O . HIS A 1 188 ? 13.776 -3.412 -30.944 1.00 94.88 188 HIS A O 1
ATOM 1418 N N . ILE A 1 189 ? 14.294 -5.256 -32.120 1.00 96.50 189 ILE A N 1
ATOM 1419 C CA . ILE A 1 189 ? 15.712 -4.951 -32.303 1.00 96.50 189 ILE A CA 1
ATOM 1420 C C . ILE A 1 189 ? 15.896 -4.383 -33.706 1.00 96.50 189 ILE A C 1
ATOM 1422 O O . ILE A 1 189 ? 15.819 -5.108 -34.699 1.00 96.50 189 ILE A O 1
ATOM 1426 N N . THR A 1 190 ? 16.124 -3.073 -33.786 1.00 96.81 190 THR A N 1
ATOM 1427 C CA . THR A 1 190 ? 16.167 -2.337 -35.056 1.00 96.81 190 THR A CA 1
ATOM 1428 C C . THR A 1 190 ? 17.513 -1.677 -35.286 1.00 96.81 190 THR A C 1
ATOM 1430 O O . THR A 1 190 ? 18.213 -1.320 -34.343 1.00 96.81 190 THR A O 1
ATOM 1433 N N . GLY A 1 191 ? 17.864 -1.450 -36.543 1.00 97.31 191 GLY A N 1
ATOM 1434 C CA . GLY A 1 191 ? 19.087 -0.741 -36.894 1.00 97.31 191 GLY A CA 1
ATOM 1435 C C . GLY A 1 191 ? 19.183 -0.449 -38.381 1.00 97.31 191 GLY A C 1
ATOM 1436 O O . GLY A 1 191 ? 18.283 -0.786 -39.154 1.00 97.31 191 GLY A O 1
ATOM 1437 N N . THR A 1 192 ? 20.279 0.186 -38.779 1.00 97.88 192 THR A N 1
ATOM 1438 C CA . THR A 1 192 ? 20.567 0.579 -40.160 1.00 97.88 192 THR A CA 1
ATOM 1439 C C . THR A 1 192 ? 21.778 -0.178 -40.694 1.00 97.88 192 THR A C 1
ATOM 1441 O O . THR A 1 192 ? 22.613 -0.681 -39.938 1.00 97.88 192 THR A O 1
ATOM 1444 N N . VAL A 1 193 ? 21.849 -0.309 -42.016 1.00 97.62 193 VAL A N 1
ATOM 1445 C CA . VAL A 1 193 ? 22.966 -0.949 -42.722 1.00 97.62 193 VAL A CA 1
ATOM 1446 C C . VAL A 1 193 ? 23.377 -0.111 -43.929 1.00 97.62 193 VAL A C 1
ATOM 1448 O O . VAL A 1 193 ? 22.538 0.524 -44.571 1.00 97.62 193 VAL A O 1
ATOM 1451 N N . ASP A 1 194 ? 24.666 -0.126 -44.264 1.00 95.44 194 ASP A N 1
ATOM 1452 C CA . ASP A 1 194 ? 25.237 0.699 -45.332 1.00 95.44 194 ASP A CA 1
ATOM 1453 C C . ASP A 1 194 ? 26.309 -0.029 -46.169 1.00 95.44 194 ASP A C 1
ATOM 1455 O O . ASP A 1 194 ? 26.623 -1.203 -45.955 1.00 95.44 194 ASP A O 1
ATOM 1459 N N . GLY A 1 195 ? 26.823 0.663 -47.191 1.00 93.94 195 GLY A N 1
ATOM 1460 C CA . GLY A 1 195 ? 27.806 0.135 -48.135 1.00 93.94 195 GLY A CA 1
ATOM 1461 C C . GLY A 1 195 ? 27.181 -0.714 -49.246 1.00 93.94 195 GLY A C 1
ATOM 1462 O O . GLY A 1 195 ? 26.196 -0.337 -49.889 1.00 93.94 195 GLY A O 1
ATOM 1463 N N . ASP A 1 196 ? 27.773 -1.876 -49.501 1.00 94.00 196 ASP A N 1
ATOM 1464 C CA . ASP A 1 196 ? 27.365 -2.820 -50.537 1.00 94.00 196 ASP A CA 1
ATOM 1465 C C . ASP A 1 196 ? 26.232 -3.760 -50.104 1.00 94.00 196 ASP A C 1
ATOM 1467 O O . ASP A 1 196 ? 25.787 -4.571 -50.917 1.00 94.00 196 ASP A O 1
ATOM 1471 N N . VAL A 1 197 ? 25.674 -3.584 -48.906 1.00 96.00 197 VAL A N 1
ATOM 1472 C CA . VAL A 1 197 ? 24.504 -4.326 -48.411 1.00 96.00 197 VAL A CA 1
ATOM 1473 C C . VAL A 1 197 ? 23.281 -4.131 -49.321 1.00 96.00 197 VAL A C 1
ATOM 1475 O O . VAL A 1 197 ? 23.096 -3.080 -49.952 1.00 96.00 197 VAL A O 1
ATOM 1478 N N . LYS A 1 198 ? 22.452 -5.169 -49.452 1.00 94.00 198 LYS A N 1
ATOM 1479 C CA . LYS A 1 198 ? 21.245 -5.201 -50.286 1.00 94.00 198 LYS A CA 1
ATOM 1480 C C . LYS A 1 198 ? 20.059 -5.769 -49.508 1.00 94.00 198 LYS A C 1
ATOM 1482 O O . LYS A 1 198 ? 20.209 -6.589 -48.610 1.00 94.00 198 LYS A O 1
ATOM 1487 N N . VAL A 1 199 ? 18.850 -5.365 -49.906 1.00 96.31 199 VAL A N 1
ATOM 1488 C CA . VAL A 1 199 ? 17.603 -5.948 -49.384 1.00 96.31 199 VAL A CA 1
ATOM 1489 C C . VAL A 1 199 ? 17.629 -7.467 -49.553 1.00 96.31 199 VAL A C 1
ATOM 1491 O O . VAL A 1 199 ? 17.836 -7.968 -50.662 1.00 96.31 199 VAL A O 1
ATOM 1494 N N . GLY A 1 200 ? 17.369 -8.185 -48.463 1.00 94.44 200 GLY A N 1
ATOM 1495 C CA . GLY A 1 200 ? 17.409 -9.644 -48.402 1.00 94.44 200 GLY A CA 1
ATOM 1496 C C . GLY A 1 200 ? 18.744 -10.247 -47.953 1.00 94.44 200 GLY A C 1
ATOM 1497 O O . GLY A 1 200 ? 18.769 -11.456 -47.716 1.00 94.44 200 GLY A O 1
ATOM 1498 N N . ASP A 1 201 ? 19.811 -9.454 -47.787 1.00 96.25 201 ASP A N 1
ATOM 1499 C CA . ASP A 1 201 ? 20.997 -9.899 -47.043 1.00 96.25 201 ASP A CA 1
ATOM 1500 C C . ASP A 1 201 ? 20.600 -10.252 -45.600 1.00 96.25 201 ASP A C 1
ATOM 1502 O O . ASP A 1 201 ? 19.588 -9.773 -45.094 1.00 96.25 201 ASP A O 1
ATOM 1506 N N . THR A 1 202 ? 21.340 -11.143 -44.941 1.00 97.44 202 THR A N 1
ATOM 1507 C CA . THR A 1 202 ? 20.984 -11.639 -43.600 1.00 97.44 202 THR A CA 1
ATOM 1508 C C . THR A 1 202 ? 21.779 -10.910 -42.525 1.00 97.44 202 THR A C 1
ATOM 1510 O O . THR A 1 202 ? 23.009 -10.925 -42.557 1.00 97.44 202 THR A O 1
ATOM 1513 N N . VAL A 1 203 ? 21.067 -10.314 -41.569 1.00 98.38 203 VAL A N 1
ATOM 1514 C CA . VAL A 1 203 ? 21.613 -9.828 -40.299 1.00 98.38 203 VAL A CA 1
ATOM 1515 C C . VAL A 1 203 ? 21.365 -10.900 -39.244 1.00 98.38 203 VAL A C 1
ATOM 1517 O O . VAL A 1 203 ? 20.239 -11.376 -39.103 1.00 98.38 203 VAL A O 1
ATOM 1520 N N . THR A 1 204 ? 22.402 -11.266 -38.498 1.00 98.38 204 THR A N 1
ATOM 1521 C CA . THR A 1 204 ? 22.288 -12.161 -37.344 1.00 98.38 204 THR A CA 1
ATOM 1522 C C . THR A 1 204 ? 22.310 -11.322 -36.072 1.00 98.38 204 THR A C 1
ATOM 1524 O O . THR A 1 204 ? 23.282 -10.623 -35.789 1.00 98.38 204 THR A O 1
ATOM 1527 N N . VAL A 1 205 ? 21.228 -11.396 -35.304 1.00 98.44 205 VAL A N 1
ATOM 1528 C CA . VAL A 1 205 ? 21.079 -10.791 -33.979 1.00 98.44 205 VAL A CA 1
ATOM 1529 C C . VAL A 1 205 ? 21.375 -11.866 -32.942 1.00 98.44 205 VAL A C 1
ATOM 1531 O O . VAL A 1 205 ? 20.781 -12.937 -32.987 1.00 98.44 205 VAL A O 1
ATOM 1534 N N . THR A 1 206 ? 22.284 -11.602 -32.012 1.00 98.19 206 THR A N 1
ATOM 1535 C CA . THR A 1 206 ? 22.539 -12.436 -30.834 1.00 98.19 206 THR A CA 1
ATOM 1536 C C . THR A 1 206 ? 21.953 -11.737 -29.616 1.00 98.19 206 THR A C 1
ATOM 1538 O O . THR A 1 206 ? 22.352 -10.616 -29.291 1.00 98.19 206 THR A O 1
ATOM 1541 N N . LEU A 1 207 ? 20.994 -12.398 -28.975 1.00 97.25 207 LEU A N 1
ATOM 1542 C CA . LEU A 1 207 ? 20.323 -11.944 -27.768 1.00 97.25 207 LEU A CA 1
ATOM 1543 C C . LEU A 1 207 ? 21.204 -12.156 -26.521 1.00 97.25 207 LEU A C 1
ATOM 1545 O O . LEU A 1 207 ? 22.160 -12.940 -26.567 1.00 97.25 207 LEU A O 1
ATOM 1549 N N . PRO A 1 208 ? 20.878 -11.493 -25.399 1.00 96.00 208 PRO A N 1
ATOM 1550 C CA . PRO A 1 208 ? 21.661 -11.553 -24.161 1.00 96.00 208 PRO A CA 1
ATOM 1551 C C . PRO A 1 208 ? 21.795 -12.964 -23.566 1.00 96.00 208 PRO A C 1
ATOM 1553 O O . PRO A 1 208 ? 22.831 -13.320 -23.006 1.00 96.00 208 PRO A O 1
ATOM 1556 N N . ASP A 1 209 ? 20.783 -13.815 -23.736 1.00 94.62 209 ASP A N 1
ATOM 1557 C CA . ASP A 1 209 ? 20.807 -15.220 -23.312 1.00 94.62 209 ASP A CA 1
ATOM 1558 C C . ASP A 1 209 ? 21.589 -16.156 -24.263 1.00 94.62 209 ASP A C 1
ATOM 1560 O O . ASP A 1 209 ? 21.766 -17.350 -23.985 1.00 94.62 209 ASP A O 1
ATOM 1564 N N . GLY A 1 210 ? 22.095 -15.611 -25.374 1.00 94.94 210 GLY A N 1
ATOM 1565 C CA . GLY A 1 210 ? 22.843 -16.309 -26.413 1.00 94.94 210 GLY A CA 1
ATOM 1566 C C . GLY A 1 210 ? 21.986 -16.928 -27.519 1.00 94.94 210 GLY A C 1
ATOM 1567 O O . GLY A 1 210 ? 22.550 -17.584 -28.402 1.00 94.94 210 GLY A O 1
ATOM 1568 N N . GLU A 1 211 ? 20.661 -16.755 -27.501 1.00 96.62 211 GLU A N 1
ATOM 1569 C CA . GLU A 1 211 ? 19.815 -17.100 -28.643 1.00 96.62 211 GLU A CA 1
ATOM 1570 C C . GLU A 1 211 ? 20.131 -16.196 -29.842 1.00 96.62 211 GLU A C 1
ATOM 1572 O O . GLU A 1 211 ? 20.555 -15.051 -29.703 1.00 96.62 211 GLU A O 1
ATOM 1577 N N . THR A 1 212 ? 19.969 -16.728 -31.052 1.00 97.50 212 THR A N 1
ATOM 1578 C CA . THR A 1 212 ? 20.290 -16.021 -32.293 1.00 97.50 212 THR A CA 1
ATOM 1579 C C . THR A 1 212 ? 19.079 -15.954 -33.205 1.00 97.50 212 THR A C 1
ATOM 1581 O O . THR A 1 212 ? 18.466 -16.990 -33.479 1.00 97.50 212 THR A O 1
ATOM 1584 N N . ILE A 1 213 ? 18.797 -14.767 -33.732 1.00 97.88 213 ILE A N 1
ATOM 1585 C CA . ILE A 1 213 ? 17.712 -14.486 -34.668 1.00 97.88 213 ILE A CA 1
ATOM 1586 C C . ILE A 1 213 ? 18.325 -13.999 -35.980 1.00 97.88 213 ILE A C 1
ATOM 1588 O O . ILE A 1 213 ? 19.029 -12.993 -36.011 1.00 97.88 213 ILE A O 1
ATOM 1592 N N . ASP A 1 214 ? 18.025 -14.691 -37.076 1.00 98.00 214 ASP A N 1
ATOM 1593 C CA . ASP A 1 214 ? 18.371 -14.225 -38.418 1.00 98.00 214 ASP A CA 1
ATOM 1594 C C . ASP A 1 214 ? 17.205 -13.410 -38.988 1.00 98.00 214 ASP A C 1
ATOM 1596 O O . ASP A 1 214 ? 16.096 -13.929 -39.148 1.00 98.00 214 ASP A O 1
ATOM 1600 N N . THR A 1 215 ? 17.460 -12.148 -39.332 1.00 97.94 215 THR A N 1
ATOM 1601 C CA . THR A 1 215 ? 16.477 -11.248 -39.950 1.00 97.94 215 THR A CA 1
ATOM 1602 C C . THR A 1 215 ? 16.996 -10.712 -41.291 1.00 97.94 215 THR A C 1
ATOM 1604 O O . THR A 1 215 ? 18.202 -10.491 -41.447 1.00 97.94 215 THR A O 1
ATOM 1607 N N . PRO A 1 216 ? 16.142 -10.546 -42.319 1.00 97.56 216 PRO A N 1
ATOM 1608 C CA . PRO A 1 216 ? 16.579 -9.971 -43.583 1.00 97.56 216 PRO A CA 1
ATOM 1609 C C . PRO A 1 216 ? 16.770 -8.453 -43.484 1.00 97.56 216 PRO A C 1
ATOM 1611 O O . PRO A 1 216 ? 16.022 -7.757 -42.802 1.00 97.56 216 PRO A O 1
ATOM 1614 N N . VAL A 1 217 ? 17.692 -7.920 -44.283 1.00 98.06 217 VAL A N 1
ATOM 1615 C CA . VAL A 1 217 ? 17.779 -6.485 -44.557 1.00 98.06 217 VAL A CA 1
ATOM 1616 C C . VAL A 1 217 ? 16.527 -6.033 -45.306 1.00 98.06 217 VAL A C 1
ATOM 1618 O O . VAL A 1 217 ? 16.154 -6.614 -46.334 1.00 98.06 217 VAL A O 1
ATOM 1621 N N . ILE A 1 218 ? 15.907 -4.966 -44.813 1.00 97.69 218 ILE A N 1
ATOM 1622 C CA . ILE A 1 218 ? 14.693 -4.338 -45.332 1.00 97.69 218 ILE A CA 1
ATOM 1623 C C . ILE A 1 218 ? 14.971 -2.910 -45.823 1.00 97.69 218 ILE A C 1
ATOM 1625 O O . ILE A 1 218 ? 15.973 -2.292 -45.474 1.00 97.69 218 ILE A O 1
ATOM 1629 N N . ASP A 1 219 ? 14.069 -2.396 -46.659 1.00 96.44 219 ASP A N 1
ATOM 1630 C CA . ASP A 1 219 ? 14.057 -0.997 -47.100 1.00 96.44 219 ASP A CA 1
ATOM 1631 C C . ASP A 1 219 ? 13.268 -0.163 -46.080 1.00 96.44 219 ASP A C 1
ATOM 1633 O O . ASP A 1 219 ? 12.067 -0.390 -45.900 1.00 96.44 219 ASP A O 1
ATOM 1637 N N . LEU A 1 220 ? 13.944 0.772 -45.407 1.00 93.81 220 LEU A N 1
ATOM 1638 C CA . LEU A 1 220 ? 13.337 1.681 -44.428 1.00 93.81 220 LEU A CA 1
ATOM 1639 C C . LEU A 1 220 ? 12.660 2.890 -45.099 1.00 93.81 220 LEU A C 1
ATOM 1641 O O . LEU A 1 220 ? 11.918 3.628 -44.449 1.00 93.81 220 LEU A O 1
ATOM 1645 N N . GLY A 1 221 ? 12.854 3.067 -46.409 1.00 91.00 221 GLY A N 1
ATOM 1646 C CA . GLY A 1 221 ? 12.402 4.225 -47.170 1.00 91.00 221 GLY A CA 1
ATOM 1647 C C . GLY A 1 221 ? 13.516 5.246 -47.403 1.00 91.00 221 GLY A C 1
ATOM 1648 O O . GLY A 1 221 ? 14.605 5.158 -46.852 1.00 91.00 221 GLY A O 1
ATOM 1649 N N . ASP A 1 222 ? 13.261 6.204 -48.300 1.00 86.00 222 ASP A N 1
ATOM 1650 C CA . ASP A 1 222 ? 14.188 7.295 -48.658 1.00 86.00 222 ASP A CA 1
ATOM 1651 C C . ASP A 1 222 ? 15.610 6.863 -49.090 1.00 86.00 222 ASP A C 1
ATOM 1653 O O . ASP A 1 222 ? 16.515 7.689 -49.212 1.00 86.00 222 ASP A O 1
ATOM 1657 N N . GLY A 1 223 ? 15.777 5.585 -49.451 1.00 86.62 223 GLY A N 1
ATOM 1658 C CA . GLY A 1 223 ? 17.047 4.994 -49.872 1.00 86.62 223 GLY A CA 1
ATOM 1659 C C . GLY A 1 223 ? 17.891 4.430 -48.728 1.00 86.62 223 GLY A C 1
ATOM 1660 O O . GLY A 1 223 ? 19.030 4.043 -48.981 1.00 86.62 223 GLY A O 1
ATOM 1661 N N . GLU A 1 224 ? 17.353 4.378 -47.510 1.00 95.19 224 GLU A N 1
ATOM 1662 C CA . GLU A 1 224 ? 17.999 3.813 -46.328 1.00 95.19 224 GLU A CA 1
ATOM 1663 C C . GLU A 1 224 ? 17.614 2.339 -46.142 1.00 95.19 224 GLU A C 1
ATOM 1665 O O . GLU A 1 224 ? 16.458 1.943 -46.310 1.00 95.19 224 GLU A O 1
ATOM 1670 N N . LEU A 1 225 ? 18.604 1.513 -45.810 1.00 97.75 225 LEU A N 1
ATOM 1671 C CA . LEU A 1 225 ? 18.413 0.099 -45.514 1.00 97.75 225 LEU A CA 1
ATOM 1672 C C . LEU A 1 225 ? 18.587 -0.144 -44.017 1.00 97.75 225 LEU A C 1
ATOM 1674 O O . LEU A 1 225 ? 19.358 0.541 -43.346 1.00 97.75 225 LEU A O 1
ATOM 1678 N N . GLY A 1 226 ? 17.905 -1.159 -43.504 1.00 97.44 226 GLY A N 1
ATOM 1679 C CA . GLY A 1 226 ? 18.009 -1.539 -42.103 1.00 97.44 226 GLY A CA 1
ATOM 1680 C C . GLY A 1 226 ? 17.483 -2.930 -41.828 1.00 97.44 226 GLY A C 1
ATOM 1681 O O . GLY A 1 226 ? 17.334 -3.739 -42.741 1.00 97.44 226 GLY A O 1
ATOM 1682 N N . PHE A 1 227 ? 17.209 -3.210 -40.564 1.00 98.00 227 PHE A N 1
ATOM 1683 C CA . PHE A 1 227 ? 16.660 -4.481 -40.112 1.00 98.00 227 PHE A CA 1
ATOM 1684 C C . PHE A 1 227 ? 15.707 -4.267 -38.935 1.00 98.00 227 PHE A C 1
ATOM 1686 O O . PHE A 1 227 ? 15.769 -3.246 -38.248 1.00 98.00 227 PHE A O 1
ATOM 1693 N N . ASP A 1 228 ? 14.834 -5.246 -38.726 1.00 97.50 228 ASP A N 1
ATOM 1694 C CA . ASP A 1 228 ? 13.915 -5.332 -37.594 1.00 97.50 228 ASP A CA 1
ATOM 1695 C C . ASP A 1 228 ? 13.800 -6.810 -37.204 1.00 97.50 228 ASP A C 1
ATOM 1697 O O . ASP A 1 228 ? 13.478 -7.658 -38.045 1.00 97.50 228 ASP A O 1
ATOM 1701 N N . ALA A 1 229 ?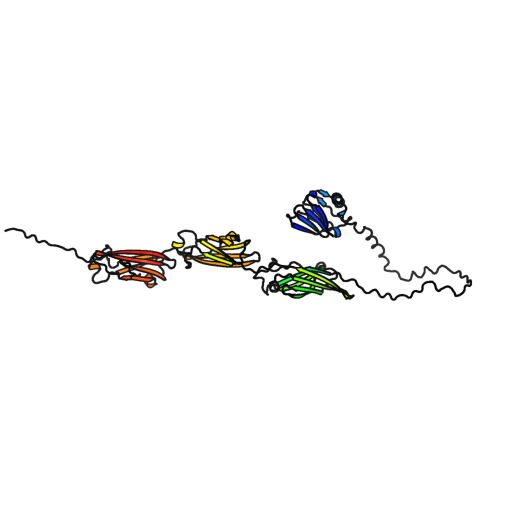 14.165 -7.140 -35.970 1.00 97.06 229 ALA A N 1
ATOM 1702 C CA . ALA A 1 229 ? 14.018 -8.472 -35.403 1.00 97.06 229 ALA A CA 1
ATOM 1703 C C . ALA A 1 229 ? 13.080 -8.413 -34.194 1.00 97.06 229 ALA A C 1
ATOM 1705 O O . ALA A 1 229 ? 13.349 -7.705 -33.225 1.00 97.06 229 ALA A O 1
ATOM 1706 N N . GLU A 1 230 ? 12.003 -9.191 -34.258 1.00 95.62 230 GLU A N 1
ATOM 1707 C CA . GLU A 1 230 ? 11.016 -9.342 -33.187 1.00 95.62 230 GLU A CA 1
ATOM 1708 C C . GLU A 1 230 ? 11.447 -10.453 -32.218 1.00 95.62 230 GLU A C 1
ATOM 1710 O O . GLU A 1 230 ? 11.821 -11.552 -32.641 1.00 95.62 230 GLU A O 1
ATOM 1715 N N . THR A 1 231 ? 11.376 -10.177 -30.917 1.00 95.12 231 THR A N 1
ATOM 1716 C CA . THR A 1 231 ? 11.644 -11.130 -29.829 1.00 95.12 231 THR A CA 1
ATOM 1717 C C . THR A 1 231 ? 10.794 -10.797 -28.592 1.00 95.12 231 THR A C 1
ATOM 1719 O O . THR A 1 231 ? 9.933 -9.918 -28.649 1.00 95.12 231 THR A O 1
ATOM 1722 N N . SER A 1 232 ? 11.006 -11.492 -27.474 1.00 93.69 232 SER A N 1
ATOM 1723 C CA . SER A 1 232 ? 10.353 -11.237 -26.185 1.00 93.69 232 SER A CA 1
ATOM 1724 C C . SER A 1 232 ? 11.334 -10.800 -25.092 1.00 93.69 232 SER A C 1
ATOM 1726 O O . SER A 1 232 ? 12.526 -11.112 -25.126 1.00 93.69 232 SER A O 1
ATOM 1728 N N . ALA A 1 233 ? 10.823 -10.047 -24.117 1.00 93.25 233 ALA A N 1
ATOM 1729 C CA . ALA A 1 233 ? 11.609 -9.428 -23.050 1.00 93.25 233 ALA A CA 1
ATOM 1730 C C . ALA A 1 233 ? 12.268 -10.428 -22.077 1.00 93.25 233 ALA A C 1
ATOM 1732 O O . ALA A 1 233 ? 13.262 -10.095 -21.435 1.00 93.25 233 ALA A O 1
ATOM 1733 N N . ASP A 1 234 ? 11.790 -11.672 -21.992 1.00 93.06 234 ASP A N 1
ATOM 1734 C CA . ASP A 1 234 ? 12.387 -12.721 -21.154 1.00 93.06 234 ASP A CA 1
ATOM 1735 C C . ASP A 1 234 ? 13.816 -13.117 -21.574 1.00 93.06 234 ASP A C 1
ATOM 1737 O O . ASP A 1 234 ? 14.580 -13.617 -20.749 1.00 93.06 234 ASP A O 1
ATOM 1741 N N . HIS A 1 235 ? 14.225 -12.811 -22.809 1.00 94.12 235 HIS A N 1
ATOM 1742 C CA . HIS A 1 235 ? 15.606 -12.987 -23.275 1.00 94.12 235 HIS A CA 1
ATOM 1743 C C . HIS A 1 235 ? 16.596 -11.942 -22.722 1.00 94.12 235 HIS A C 1
ATOM 1745 O O . HIS A 1 235 ? 17.802 -12.072 -22.937 1.00 94.12 235 HIS A O 1
ATOM 1751 N N . PHE A 1 236 ? 16.111 -10.913 -22.019 1.00 94.00 236 PHE A N 1
ATOM 1752 C CA . PHE A 1 236 ? 16.888 -9.745 -21.586 1.00 94.00 236 PHE A CA 1
ATOM 1753 C C . PHE A 1 236 ? 17.187 -9.743 -20.074 1.00 94.00 236 PHE A C 1
ATOM 1755 O O . PHE A 1 236 ? 17.787 -8.805 -19.562 1.00 94.00 236 PHE A O 1
ATOM 1762 N N . GLU A 1 237 ? 16.832 -10.798 -19.327 1.00 92.69 237 GLU A N 1
ATOM 1763 C CA . GLU A 1 237 ? 17.046 -10.845 -17.865 1.00 92.69 237 GLU A CA 1
ATOM 1764 C C . GLU A 1 237 ? 18.525 -10.705 -17.458 1.00 92.69 237 GLU A C 1
ATOM 1766 O O . GLU A 1 237 ? 18.826 -10.203 -16.374 1.00 92.69 237 GLU A O 1
ATOM 1771 N N . SER A 1 238 ? 19.464 -11.164 -18.298 1.00 91.38 238 SER A N 1
ATOM 1772 C CA . SER A 1 238 ? 20.888 -11.169 -17.941 1.00 91.38 238 SER A CA 1
ATOM 1773 C C . SER A 1 238 ? 21.507 -9.772 -17.875 1.00 91.38 238 SER A C 1
ATOM 1775 O O . SER A 1 238 ? 22.512 -9.604 -17.181 1.00 91.38 238 SER A O 1
ATOM 1777 N N . GLY A 1 239 ? 20.929 -8.788 -18.574 1.00 91.12 239 GLY A N 1
ATOM 1778 C CA . GLY A 1 239 ? 21.520 -7.459 -18.739 1.00 91.12 239 GLY A CA 1
ATOM 1779 C C . GLY A 1 239 ? 22.774 -7.440 -19.621 1.00 91.12 239 GLY A C 1
ATOM 1780 O O . GLY A 1 239 ? 23.498 -6.448 -19.619 1.00 91.12 239 GLY A O 1
ATOM 1781 N N . ASP A 1 240 ? 23.073 -8.531 -20.339 1.00 95.38 240 ASP A N 1
ATOM 1782 C CA . ASP A 1 240 ? 24.169 -8.559 -21.313 1.00 95.38 240 ASP A CA 1
ATOM 1783 C C . ASP A 1 240 ? 23.772 -7.815 -22.601 1.00 95.38 240 ASP A C 1
ATOM 1785 O O . ASP A 1 240 ? 22.595 -7.769 -22.959 1.00 95.38 240 ASP A O 1
ATOM 1789 N N . ASP A 1 241 ? 24.754 -7.260 -23.319 1.00 95.50 241 ASP A N 1
ATOM 1790 C CA . ASP A 1 241 ? 24.523 -6.500 -24.554 1.00 95.50 241 ASP A CA 1
ATOM 1791 C C . ASP A 1 241 ? 23.925 -7.368 -25.677 1.00 95.50 241 ASP A C 1
ATOM 1793 O O . ASP A 1 241 ? 24.326 -8.516 -25.895 1.00 95.50 241 ASP A O 1
ATOM 1797 N N . VAL A 1 242 ? 23.036 -6.774 -26.475 1.00 97.25 242 VAL A N 1
ATOM 1798 C CA . VAL A 1 242 ? 22.605 -7.339 -27.759 1.00 97.25 242 VAL A CA 1
ATOM 1799 C C . VAL A 1 242 ? 23.710 -7.115 -28.781 1.00 97.25 242 VAL A C 1
ATOM 1801 O O . VAL A 1 242 ? 24.221 -6.003 -28.913 1.00 97.25 242 VAL A O 1
ATOM 1804 N N . LYS A 1 243 ? 24.051 -8.146 -29.556 1.00 98.00 243 LYS A N 1
ATOM 1805 C CA . LYS A 1 243 ? 25.006 -8.039 -30.666 1.00 98.00 243 LYS A CA 1
ATOM 1806 C C . LYS A 1 243 ? 24.295 -8.221 -32.001 1.00 98.00 243 LYS A C 1
ATOM 1808 O O . LYS A 1 243 ? 23.519 -9.156 -32.159 1.00 98.00 243 LYS A O 1
ATOM 1813 N N . VAL A 1 244 ? 24.625 -7.399 -32.990 1.00 98.44 244 VAL A N 1
ATOM 1814 C CA . VAL A 1 244 ? 24.199 -7.590 -34.381 1.00 98.44 244 VAL A CA 1
ATOM 1815 C C . VAL A 1 244 ? 25.403 -7.730 -35.293 1.00 98.44 244 VAL A C 1
ATOM 1817 O O . VAL A 1 244 ? 26.415 -7.060 -35.107 1.00 98.44 244 VAL A O 1
ATOM 1820 N N . GLU A 1 245 ? 25.311 -8.612 -36.280 1.00 98.19 245 GLU A N 1
ATOM 1821 C CA . GLU A 1 245 ? 26.371 -8.813 -37.258 1.00 98.19 245 GLU A CA 1
ATOM 1822 C C . GLU A 1 245 ? 25.831 -9.106 -38.657 1.00 98.19 245 GLU A C 1
ATOM 1824 O O . GLU A 1 245 ? 24.771 -9.704 -38.837 1.00 98.19 245 GLU A O 1
ATOM 1829 N N . ILE A 1 246 ? 26.587 -8.686 -39.668 1.00 98.06 246 ILE A N 1
ATOM 1830 C CA . ILE A 1 246 ? 26.280 -8.920 -41.077 1.00 98.06 246 ILE A CA 1
ATOM 1831 C C . ILE A 1 246 ? 27.555 -9.294 -41.828 1.00 98.06 246 ILE A C 1
ATOM 1833 O O . ILE A 1 246 ? 28.631 -8.741 -41.594 1.00 98.06 246 ILE A O 1
ATOM 1837 N N . THR A 1 247 ? 27.440 -10.253 -42.746 1.00 96.56 247 THR A N 1
ATOM 1838 C CA . THR A 1 247 ? 28.533 -10.646 -43.644 1.00 96.56 247 THR A CA 1
ATOM 1839 C C . THR A 1 247 ? 28.045 -10.634 -45.086 1.00 96.56 247 THR A C 1
ATOM 1841 O O . THR A 1 247 ? 27.156 -11.403 -45.446 1.00 96.56 247 THR A O 1
ATOM 1844 N N . VAL A 1 248 ? 28.659 -9.802 -45.928 1.00 94.94 248 VAL A N 1
ATOM 1845 C CA . VAL A 1 248 ? 28.331 -9.687 -47.359 1.00 94.94 248 VAL A CA 1
ATOM 1846 C C . VAL A 1 248 ? 29.427 -10.351 -48.185 1.00 94.94 248 VAL A C 1
ATOM 1848 O O . VAL A 1 248 ? 30.612 -10.195 -47.893 1.00 94.94 248 VAL A O 1
ATOM 1851 N N . THR A 1 249 ? 29.033 -11.101 -49.216 1.00 93.25 249 THR A N 1
ATOM 1852 C CA . THR A 1 249 ? 29.947 -11.700 -50.200 1.00 93.25 249 THR A CA 1
ATOM 1853 C C . THR A 1 249 ? 29.641 -11.135 -51.581 1.00 93.25 249 THR A C 1
ATOM 1855 O O . THR A 1 249 ? 28.487 -11.170 -52.002 1.00 93.25 249 THR A O 1
ATOM 1858 N N . ASP A 1 250 ? 30.652 -10.638 -52.288 1.00 90.81 250 ASP A N 1
ATOM 1859 C CA . ASP A 1 250 ? 30.489 -10.164 -53.664 1.00 90.81 250 ASP A CA 1
ATOM 1860 C C . ASP A 1 250 ? 30.416 -11.323 -54.686 1.00 90.81 250 ASP A C 1
ATOM 1862 O O . ASP A 1 250 ? 30.638 -12.497 -54.370 1.00 90.81 250 ASP A O 1
ATOM 1866 N N . ASP A 1 251 ? 30.139 -10.999 -55.954 1.00 89.44 251 ASP A N 1
ATOM 1867 C CA . ASP A 1 251 ? 30.072 -11.983 -57.048 1.00 89.44 251 ASP A CA 1
ATOM 1868 C C . ASP A 1 251 ? 31.414 -12.701 -57.311 1.00 89.44 251 ASP A C 1
ATOM 1870 O O . ASP A 1 251 ? 31.445 -13.780 -57.917 1.00 89.44 251 ASP A O 1
ATOM 1874 N N . ALA A 1 252 ? 32.531 -12.106 -56.885 1.00 89.50 252 ALA A N 1
ATOM 1875 C CA . ALA A 1 252 ? 33.874 -12.656 -57.024 1.00 89.50 252 ALA A CA 1
ATOM 1876 C C . ALA A 1 252 ? 34.268 -13.590 -55.864 1.00 89.50 25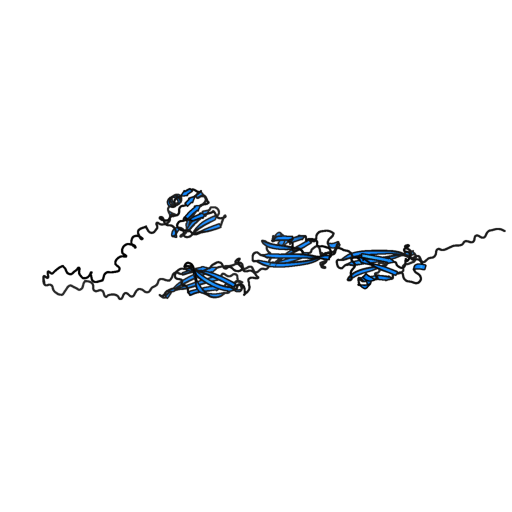2 ALA A C 1
ATOM 1878 O O . ALA A 1 252 ? 35.264 -14.313 -55.971 1.00 89.50 252 ALA A O 1
ATOM 1879 N N . GLY A 1 253 ? 33.464 -13.637 -54.798 1.00 90.00 253 GLY A N 1
ATOM 1880 C CA . GLY A 1 253 ? 33.685 -14.437 -53.600 1.00 90.00 253 GLY A CA 1
ATOM 1881 C C . GLY A 1 253 ? 34.493 -13.735 -52.504 1.00 90.00 253 GLY A C 1
ATOM 1882 O O . GLY A 1 253 ? 34.920 -14.413 -51.567 1.00 90.00 253 GLY A O 1
ATOM 1883 N N . ASN A 1 254 ? 34.730 -12.424 -52.596 1.00 91.25 254 ASN A N 1
ATOM 1884 C CA . ASN A 1 254 ? 35.322 -11.648 -51.507 1.00 91.25 254 ASN A CA 1
ATOM 1885 C C . ASN A 1 254 ? 34.253 -11.340 -50.451 1.00 91.25 254 ASN A C 1
ATOM 1887 O O . ASN A 1 254 ? 33.108 -11.052 -50.787 1.00 91.25 254 ASN A O 1
ATOM 1891 N N . THR A 1 255 ? 34.629 -11.375 -49.173 1.00 95.25 255 THR A N 1
ATOM 1892 C CA . THR A 1 255 ? 33.706 -11.174 -48.046 1.00 95.25 255 THR A CA 1
ATOM 1893 C C . THR A 1 255 ? 34.086 -9.956 -47.218 1.00 95.25 255 THR A C 1
ATOM 1895 O O . THR A 1 255 ? 35.276 -9.741 -46.974 1.00 95.25 255 THR A O 1
ATOM 1898 N N . ALA A 1 256 ? 33.095 -9.249 -46.688 1.00 96.12 256 ALA A N 1
ATOM 1899 C CA . ALA A 1 256 ? 33.274 -8.245 -45.645 1.00 96.12 256 ALA A CA 1
ATOM 1900 C C . ALA A 1 256 ? 32.286 -8.475 -44.497 1.00 96.12 256 ALA A C 1
ATOM 1902 O O . ALA A 1 256 ? 31.236 -9.084 -44.697 1.00 96.12 256 ALA A O 1
ATOM 1903 N N . HIS A 1 257 ? 32.650 -8.022 -43.299 1.00 96.50 257 HIS A N 1
ATOM 1904 C CA . HIS A 1 257 ? 31.913 -8.253 -42.060 1.00 96.50 257 HIS A CA 1
ATOM 1905 C C . HIS A 1 257 ? 31.826 -6.960 -41.251 1.00 96.50 257 HIS A C 1
ATOM 1907 O O . HIS A 1 257 ? 32.831 -6.255 -41.136 1.00 96.50 257 HIS A O 1
ATOM 1913 N N . ALA A 1 258 ? 30.658 -6.694 -40.676 1.00 97.69 258 ALA A N 1
ATOM 1914 C CA . ALA A 1 258 ? 30.447 -5.630 -39.706 1.00 97.69 258 ALA A CA 1
ATOM 1915 C C . ALA A 1 258 ? 29.642 -6.163 -38.517 1.00 97.69 258 ALA A C 1
ATOM 1917 O O . ALA A 1 258 ? 28.805 -7.054 -38.677 1.00 97.69 258 ALA A O 1
ATOM 1918 N N . GLU A 1 259 ? 29.902 -5.601 -37.342 1.00 97.94 259 GLU A N 1
ATOM 1919 C CA . GLU A 1 259 ? 29.200 -5.908 -36.101 1.00 97.94 259 GLU A CA 1
ATOM 1920 C C . GLU A 1 259 ? 28.977 -4.626 -35.296 1.00 97.94 259 GLU A C 1
ATOM 1922 O O . GLU A 1 259 ? 29.777 -3.693 -35.387 1.00 97.94 259 GLU A O 1
ATOM 1927 N N . ASP A 1 260 ? 27.902 -4.604 -34.514 1.00 98.38 260 ASP A N 1
ATOM 1928 C CA . ASP A 1 260 ? 27.602 -3.553 -33.544 1.00 98.38 260 ASP A CA 1
ATOM 1929 C C . ASP A 1 260 ? 26.943 -4.158 -32.294 1.00 98.38 260 ASP A C 1
ATOM 1931 O O . ASP A 1 260 ? 26.422 -5.278 -32.331 1.00 98.38 260 ASP A O 1
ATOM 1935 N N . THR A 1 261 ? 26.992 -3.441 -31.174 1.00 97.19 261 THR A N 1
ATOM 1936 C CA . THR A 1 261 ? 26.474 -3.896 -29.876 1.00 97.19 261 THR A CA 1
ATOM 1937 C C . THR A 1 261 ? 25.711 -2.794 -29.158 1.00 97.19 261 THR A C 1
ATOM 1939 O O . THR A 1 261 ? 26.154 -1.647 -29.147 1.00 97.19 261 THR A O 1
ATOM 1942 N N . GLY A 1 262 ? 24.610 -3.152 -28.500 1.00 94.44 262 GLY A N 1
ATOM 1943 C CA . GLY A 1 262 ? 23.731 -2.217 -27.802 1.00 94.44 262 GLY A CA 1
ATOM 1944 C C . GLY A 1 262 ? 23.309 -2.758 -26.443 1.00 94.44 262 GLY A C 1
ATOM 1945 O O . GLY A 1 262 ? 22.836 -3.889 -26.342 1.00 94.44 262 GLY A O 1
ATOM 1946 N N . GLY A 1 263 ? 23.483 -1.932 -25.413 1.00 91.69 263 GLY A N 1
ATOM 1947 C CA . GLY A 1 263 ? 23.092 -2.244 -24.041 1.00 91.69 263 GLY A CA 1
ATOM 1948 C C . GLY A 1 263 ? 21.722 -1.680 -23.663 1.00 91.69 263 GLY A C 1
ATOM 1949 O O . GLY A 1 263 ? 21.142 -0.852 -24.370 1.00 91.69 263 GLY A O 1
ATOM 1950 N N . TYR A 1 264 ? 21.241 -2.128 -22.510 1.00 92.56 264 TYR A N 1
ATOM 1951 C CA . TYR A 1 264 ? 20.018 -1.701 -21.831 1.00 92.56 264 TYR A CA 1
ATOM 1952 C C . TYR A 1 264 ? 20.209 -1.916 -20.324 1.00 92.56 264 TYR A C 1
ATOM 1954 O O . TYR A 1 264 ? 21.126 -2.628 -19.909 1.00 92.56 264 TYR A O 1
ATOM 1962 N N . ASP A 1 265 ? 19.362 -1.296 -19.508 1.00 92.62 265 ASP A N 1
ATOM 1963 C CA . ASP A 1 265 ? 19.398 -1.483 -18.059 1.00 92.62 265 ASP A CA 1
ATOM 1964 C C . ASP A 1 265 ? 18.321 -2.489 -17.629 1.00 92.62 265 ASP A C 1
ATOM 1966 O O . ASP A 1 265 ? 17.267 -2.606 -18.256 1.00 92.62 265 ASP A O 1
ATOM 1970 N N . VAL A 1 266 ? 18.588 -3.227 -16.550 1.00 94.25 266 VAL A N 1
ATOM 1971 C CA . VAL A 1 266 ? 17.644 -4.178 -15.947 1.00 94.25 266 VAL A CA 1
ATOM 1972 C C . VAL A 1 266 ? 17.468 -3.814 -14.486 1.00 94.25 266 VAL A C 1
ATOM 1974 O O . VAL A 1 266 ? 18.436 -3.826 -13.721 1.00 94.25 266 VAL A O 1
ATOM 1977 N N . ASP A 1 267 ? 16.230 -3.554 -14.085 1.00 95.00 267 ASP A N 1
ATOM 1978 C CA . ASP A 1 267 ? 15.870 -3.380 -12.686 1.00 95.00 267 ASP A CA 1
ATOM 1979 C C . ASP A 1 267 ? 14.574 -4.123 -12.384 1.00 95.00 267 ASP A C 1
ATOM 1981 O O . ASP A 1 267 ? 13.474 -3.647 -12.623 1.00 95.00 267 ASP A O 1
ATOM 1985 N N . THR A 1 268 ? 14.705 -5.322 -11.830 1.00 94.69 268 THR A N 1
ATOM 1986 C CA . THR A 1 268 ? 13.562 -6.161 -11.452 1.00 94.69 268 THR A CA 1
ATOM 1987 C C . THR A 1 268 ? 13.343 -6.181 -9.940 1.00 94.69 268 THR A C 1
ATOM 1989 O O . THR A 1 268 ? 12.643 -7.067 -9.422 1.00 94.69 268 THR A O 1
ATOM 1992 N N . VAL A 1 269 ? 13.993 -5.277 -9.199 1.00 95.31 269 VAL A N 1
ATOM 1993 C CA . VAL A 1 269 ? 13.918 -5.226 -7.741 1.00 95.31 269 VAL A CA 1
ATOM 1994 C C . VAL A 1 269 ? 12.665 -4.462 -7.341 1.00 95.31 269 VAL A C 1
ATOM 1996 O O . VAL A 1 269 ? 12.606 -3.247 -7.399 1.00 95.31 269 VAL A O 1
ATOM 1999 N N . VAL A 1 270 ? 11.651 -5.190 -6.880 1.00 96.06 270 VAL A N 1
ATOM 2000 C CA . VAL A 1 270 ? 10.405 -4.567 -6.427 1.00 96.06 270 VAL A CA 1
ATOM 2001 C C . VAL A 1 270 ? 10.624 -3.885 -5.069 1.00 96.06 270 VAL A C 1
ATOM 2003 O O . VAL A 1 270 ? 11.163 -4.536 -4.163 1.00 96.06 270 VAL A O 1
ATOM 2006 N N . PRO A 1 271 ? 10.190 -2.622 -4.885 1.00 97.94 271 PRO A N 1
ATOM 2007 C CA . PRO A 1 271 ? 10.250 -1.955 -3.590 1.00 97.94 271 PRO A CA 1
ATOM 2008 C C . PRO A 1 271 ? 9.353 -2.647 -2.554 1.00 97.94 271 PRO A C 1
ATOM 2010 O O . PRO A 1 271 ? 8.441 -3.407 -2.882 1.00 97.94 271 PRO A O 1
ATOM 2013 N N . ASN A 1 272 ? 9.572 -2.369 -1.270 1.00 97.31 272 ASN A N 1
ATOM 2014 C CA . ASN A 1 272 ? 8.728 -2.891 -0.196 1.00 97.31 272 ASN A CA 1
ATOM 2015 C C . ASN A 1 272 ? 8.193 -1.765 0.688 1.00 97.31 272 ASN A C 1
ATOM 2017 O O . ASN A 1 272 ? 8.923 -0.843 1.067 1.00 97.31 272 ASN A O 1
ATOM 2021 N N . VAL A 1 273 ? 6.920 -1.869 1.060 1.00 98.50 273 VAL A N 1
ATOM 2022 C CA . VAL A 1 273 ? 6.233 -0.910 1.923 1.00 98.50 273 VAL A CA 1
ATOM 2023 C C . VAL A 1 273 ? 5.297 -1.643 2.876 1.00 98.50 273 VAL A C 1
ATOM 2025 O O . VAL A 1 273 ? 4.651 -2.617 2.506 1.00 98.50 273 VAL A O 1
ATOM 2028 N N . GLU A 1 274 ? 5.223 -1.165 4.111 1.00 98.50 274 GLU A N 1
ATOM 2029 C CA . GLU A 1 274 ? 4.281 -1.608 5.136 1.00 98.50 274 GLU A CA 1
ATOM 2030 C C . GLU A 1 274 ? 3.566 -0.385 5.718 1.00 98.50 274 GLU A C 1
ATOM 2032 O O . GLU A 1 274 ? 4.120 0.716 5.760 1.00 98.50 274 GLU A O 1
ATOM 2037 N N . VAL A 1 275 ? 2.326 -0.569 6.168 1.00 98.56 275 VAL A N 1
ATOM 2038 C CA . VAL A 1 275 ? 1.500 0.489 6.762 1.00 98.56 275 VAL A CA 1
ATOM 2039 C C . VAL A 1 275 ? 0.944 -0.015 8.086 1.00 98.56 275 VAL A C 1
ATOM 2041 O O . VAL A 1 275 ? 0.506 -1.158 8.170 1.00 98.56 275 VAL A O 1
ATOM 2044 N N . GLN A 1 276 ? 0.954 0.845 9.102 1.00 98.56 276 GLN A N 1
ATOM 2045 C CA . GLN A 1 276 ? 0.323 0.598 10.394 1.00 98.56 276 GLN A CA 1
ATOM 2046 C C . GLN A 1 276 ? -0.428 1.847 10.861 1.00 98.56 276 GLN A C 1
ATOM 2048 O O . GLN A 1 276 ? 0.171 2.912 11.000 1.00 98.56 276 GLN A O 1
ATOM 2053 N N . ILE A 1 277 ? -1.713 1.739 11.176 1.00 98.62 277 ILE A N 1
ATOM 2054 C CA . ILE A 1 277 ? -2.483 2.782 11.853 1.00 98.62 277 ILE A CA 1
ATOM 2055 C C . ILE A 1 277 ? -2.039 2.804 13.315 1.00 98.62 277 ILE A C 1
ATOM 2057 O O . ILE A 1 277 ? -2.516 2.055 14.155 1.00 98.62 277 ILE A O 1
ATOM 2061 N N . THR A 1 278 ? -1.107 3.693 13.647 1.00 98.25 278 THR A N 1
ATOM 2062 C CA . THR A 1 278 ? -0.496 3.766 14.982 1.00 98.25 278 THR A CA 1
ATOM 2063 C C . THR A 1 278 ? -1.446 4.234 16.078 1.00 98.25 278 THR A C 1
ATOM 2065 O O . THR A 1 278 ? -1.119 4.114 17.258 1.00 98.25 278 THR A O 1
ATOM 2068 N N . THR A 1 279 ? -2.603 4.793 15.712 1.00 98.12 279 THR A N 1
ATOM 2069 C CA . THR A 1 279 ? -3.666 5.091 16.680 1.00 98.12 279 THR A CA 1
ATOM 2070 C C . THR A 1 279 ? -4.386 3.831 17.161 1.00 98.12 279 THR A C 1
ATOM 2072 O O . THR A 1 279 ? -4.760 3.812 18.326 1.00 98.12 279 THR A O 1
ATOM 2075 N N . ASP A 1 280 ? -4.528 2.792 16.331 1.00 97.81 280 ASP A N 1
ATOM 2076 C CA . ASP A 1 280 ? -4.974 1.458 16.768 1.00 97.81 280 ASP A CA 1
ATOM 2077 C C . ASP A 1 280 ? -3.784 0.781 17.471 1.00 97.81 280 ASP A C 1
ATOM 2079 O O . ASP A 1 280 ? -2.941 0.106 16.875 1.00 97.81 280 ASP A O 1
ATOM 2083 N N . ALA A 1 281 ? -3.620 1.095 18.754 1.00 96.44 281 ALA A N 1
ATOM 2084 C CA . ALA A 1 281 ? -2.400 0.790 19.487 1.00 96.44 281 ALA A CA 1
ATOM 2085 C C . ALA A 1 281 ? -2.336 -0.684 19.904 1.00 96.44 281 ALA A C 1
ATOM 2087 O O . ALA A 1 281 ? -1.246 -1.210 20.159 1.00 96.44 281 ALA A O 1
ATOM 2088 N N . ASN A 1 282 ? -3.494 -1.333 20.027 1.00 95.62 282 ASN A N 1
ATOM 2089 C CA . ASN A 1 282 ? -3.613 -2.741 20.382 1.00 95.62 282 ASN A CA 1
ATOM 2090 C C . ASN A 1 282 ? -3.790 -3.659 19.147 1.00 95.62 282 ASN A C 1
ATOM 2092 O O . ASN A 1 282 ? -3.673 -4.880 19.297 1.00 95.62 282 ASN A O 1
ATOM 2096 N N . ASN A 1 283 ? -3.964 -3.076 17.955 1.00 96.56 283 ASN A N 1
ATOM 2097 C CA . ASN A 1 283 ? -4.152 -3.740 16.668 1.00 96.56 283 ASN A CA 1
ATOM 2098 C C . ASN A 1 283 ? -5.352 -4.705 16.677 1.00 96.56 283 ASN A C 1
ATOM 2100 O O . ASN A 1 283 ? -5.255 -5.836 16.180 1.00 96.56 283 ASN A O 1
ATOM 2104 N N . ASP A 1 284 ? -6.460 -4.290 17.293 1.00 95.75 284 ASP A N 1
ATOM 2105 C CA . ASP A 1 284 ? -7.713 -5.049 17.335 1.00 95.75 284 ASP A CA 1
ATOM 2106 C C . ASP A 1 284 ? -8.677 -4.707 16.183 1.00 95.75 284 ASP A C 1
ATOM 2108 O O . ASP A 1 284 ? -9.700 -5.382 16.007 1.00 95.75 284 ASP A O 1
ATOM 2112 N N . GLY A 1 285 ? -8.308 -3.740 15.336 1.00 97.06 285 GLY A N 1
ATOM 2113 C CA . GLY A 1 285 ? -9.091 -3.289 14.191 1.00 97.06 285 GLY A CA 1
ATOM 2114 C C . GLY A 1 285 ? -10.131 -2.227 14.543 1.00 97.06 285 GLY A C 1
ATOM 2115 O O . GLY A 1 285 ? -10.971 -1.901 13.694 1.00 97.06 285 GLY A O 1
ATOM 2116 N N . GLN A 1 286 ? -10.109 -1.687 15.761 1.00 97.31 286 GLN A N 1
ATOM 2117 C CA . GLN A 1 286 ? -10.944 -0.581 16.210 1.00 97.31 286 GLN A CA 1
ATOM 2118 C C . GLN A 1 286 ? -10.075 0.522 16.821 1.00 97.31 286 GLN A C 1
ATOM 2120 O O . GLN A 1 286 ? -8.961 0.302 17.272 1.00 97.31 286 GLN A O 1
ATOM 2125 N N . ILE A 1 287 ? -10.568 1.756 16.775 1.00 98.31 287 ILE A N 1
ATOM 2126 C CA . ILE A 1 287 ? -9.924 2.907 17.404 1.00 98.31 287 ILE A CA 1
ATOM 2127 C C . ILE A 1 287 ? -10.866 3.423 18.479 1.00 98.31 287 ILE A C 1
ATOM 2129 O O . ILE A 1 287 ? -11.843 4.107 18.158 1.00 98.31 287 ILE A O 1
ATOM 2133 N N . SER A 1 288 ? -10.526 3.121 19.730 1.00 97.75 288 SER A N 1
ATOM 2134 C CA . SER A 1 288 ? -11.265 3.524 20.930 1.00 97.75 288 SER A CA 1
ATOM 2135 C C . SER A 1 288 ? -11.122 5.011 21.277 1.00 97.75 288 SER A C 1
ATOM 2137 O O . SER A 1 288 ? -10.196 5.700 20.829 1.00 97.75 288 SER A O 1
ATOM 2139 N N . ASP A 1 289 ? -11.983 5.535 22.158 1.00 96.69 289 ASP A N 1
ATOM 2140 C CA . ASP A 1 289 ? -11.807 6.885 22.727 1.00 96.69 289 ASP A CA 1
ATOM 2141 C C . ASP A 1 289 ? -10.492 6.992 23.517 1.00 96.69 289 ASP A C 1
ATOM 2143 O O . ASP A 1 289 ? -9.782 8.003 23.453 1.00 96.69 289 ASP A O 1
ATOM 2147 N N . ALA A 1 290 ? -10.126 5.916 24.222 1.00 96.62 290 ALA A N 1
ATOM 2148 C CA . ALA A 1 290 ? -8.904 5.836 25.014 1.00 96.62 290 ALA A CA 1
ATOM 2149 C C . ALA A 1 290 ? -7.633 5.874 24.151 1.00 96.62 290 ALA A C 1
ATOM 2151 O O . ALA A 1 290 ? -6.615 6.431 24.580 1.00 96.62 290 ALA A O 1
ATOM 2152 N N . GLU A 1 291 ? -7.684 5.301 22.953 1.00 97.38 291 GLU A N 1
ATOM 2153 C CA . GLU A 1 291 ? -6.607 5.343 21.967 1.00 97.38 291 GLU A CA 1
ATOM 2154 C C . GLU A 1 291 ? -6.533 6.693 21.263 1.00 97.38 291 GLU A C 1
ATOM 2156 O O . GLU A 1 291 ? -5.463 7.310 21.230 1.00 97.38 291 GLU A O 1
ATOM 2161 N N . LEU A 1 292 ? -7.675 7.200 20.791 1.00 96.81 292 LEU A N 1
ATOM 2162 C CA . LEU A 1 292 ? -7.739 8.457 20.057 1.00 96.81 292 LEU A CA 1
ATOM 2163 C C . LEU A 1 292 ? -7.406 9.671 20.935 1.00 96.81 292 LEU A C 1
ATOM 2165 O O . LEU A 1 292 ? -6.791 10.630 20.467 1.00 96.81 292 LEU A O 1
ATOM 2169 N N . LYS A 1 293 ? -7.834 9.673 22.205 1.00 93.19 293 LYS A N 1
ATOM 2170 C CA . LYS A 1 293 ? -7.623 10.765 23.183 1.00 93.19 293 LYS A CA 1
ATOM 2171 C C . LYS A 1 293 ? -8.072 12.141 22.675 1.00 93.19 293 LYS A C 1
ATOM 2173 O O . LYS A 1 293 ? -7.482 13.167 23.023 1.00 93.19 293 LYS A O 1
ATOM 2178 N N . GLY A 1 294 ? -9.091 12.167 21.816 1.00 90.12 294 GLY A N 1
ATOM 2179 C CA . GLY A 1 294 ? -9.573 13.373 21.137 1.00 90.12 294 GLY A CA 1
ATOM 2180 C C . GLY A 1 294 ? -8.582 14.007 20.147 1.00 90.12 294 GLY A C 1
ATOM 2181 O O . GLY A 1 294 ? -8.802 15.149 19.739 1.00 90.12 294 GLY A O 1
ATOM 2182 N N . GLY A 1 295 ? -7.498 13.308 19.799 1.00 93.81 295 GLY A N 1
ATOM 2183 C CA . GLY A 1 295 ? -6.497 13.727 18.824 1.00 93.81 295 GLY A CA 1
ATOM 2184 C C . GLY A 1 295 ? -6.856 13.360 17.385 1.00 93.81 295 GLY A C 1
ATOM 2185 O O . GLY A 1 295 ? -7.990 12.981 17.074 1.00 93.81 295 GLY A O 1
ATOM 2186 N N . ASP A 1 296 ? -5.864 13.499 16.510 1.00 96.56 296 ASP A N 1
ATOM 2187 C CA . ASP A 1 296 ? -5.950 13.040 15.129 1.00 96.56 296 ASP A CA 1
ATOM 2188 C C . ASP A 1 296 ? -5.615 11.547 15.030 1.00 96.56 296 ASP A C 1
ATOM 2190 O O . ASP A 1 296 ? -4.902 11.004 15.873 1.00 96.56 296 ASP A O 1
ATOM 2194 N N . ILE A 1 297 ? -6.097 10.902 13.967 1.00 98.06 297 ILE A N 1
ATOM 2195 C CA . ILE A 1 297 ? -5.698 9.537 13.627 1.00 98.06 297 ILE A CA 1
ATOM 2196 C C . ILE A 1 297 ? -4.344 9.595 12.923 1.00 98.06 297 ILE A C 1
ATOM 2198 O O . ILE A 1 297 ? -4.144 10.384 11.999 1.00 98.06 297 ILE A O 1
ATOM 2202 N N . THR A 1 298 ? -3.420 8.747 13.343 1.00 98.19 298 THR A N 1
ATOM 2203 C CA . THR A 1 298 ? -2.060 8.651 12.824 1.00 98.19 298 THR A CA 1
ATOM 2204 C C . THR A 1 298 ? -1.788 7.267 12.263 1.00 98.19 298 THR A C 1
ATOM 2206 O O . THR A 1 298 ? -2.290 6.264 12.770 1.00 98.19 298 THR A O 1
ATOM 2209 N N . ALA A 1 299 ? -0.959 7.225 11.227 1.00 98.62 299 ALA A N 1
ATOM 2210 C CA . ALA A 1 299 ? -0.408 6.001 10.678 1.00 98.62 299 ALA A CA 1
ATOM 2211 C C . ALA A 1 299 ? 1.089 6.166 10.424 1.00 98.62 299 ALA A C 1
ATOM 2213 O O . ALA A 1 299 ? 1.582 7.281 10.257 1.00 98.62 299 ALA A O 1
ATOM 2214 N N . HIS A 1 300 ? 1.794 5.048 10.414 1.00 98.62 300 HIS A N 1
ATOM 2215 C CA . HIS A 1 300 ? 3.207 4.947 10.128 1.00 98.62 300 HIS A CA 1
ATOM 2216 C C . HIS A 1 300 ? 3.403 4.096 8.881 1.00 98.62 300 HIS A C 1
ATOM 2218 O O . HIS A 1 300 ? 2.875 2.987 8.790 1.00 98.62 300 HIS A O 1
ATOM 2224 N N . VAL A 1 301 ? 4.160 4.624 7.927 1.00 98.75 301 VAL A N 1
ATOM 2225 C CA . VAL A 1 301 ? 4.559 3.917 6.713 1.00 98.75 301 VAL A CA 1
ATOM 2226 C C . VAL A 1 301 ? 6.020 3.520 6.855 1.00 98.75 301 VAL A C 1
ATOM 2228 O O . VAL A 1 301 ? 6.887 4.380 7.010 1.00 98.75 301 VAL A O 1
ATOM 2231 N N . THR A 1 302 ? 6.304 2.226 6.795 1.00 98.56 302 THR A N 1
ATOM 2232 C CA . THR A 1 302 ? 7.664 1.685 6.841 1.00 98.56 302 THR A CA 1
ATOM 2233 C C . THR A 1 302 ? 8.098 1.285 5.437 1.00 98.56 302 THR A C 1
ATOM 2235 O O . THR A 1 302 ? 7.374 0.589 4.732 1.00 98.56 302 THR A O 1
ATOM 2238 N N . LEU A 1 303 ? 9.286 1.728 5.026 1.00 98.19 303 LEU A N 1
ATOM 2239 C CA . LEU A 1 303 ? 9.891 1.376 3.742 1.00 98.19 303 LEU A CA 1
ATOM 2240 C C . LEU A 1 303 ? 10.913 0.257 3.967 1.00 98.19 303 LEU A C 1
ATOM 2242 O O . LEU A 1 303 ? 11.741 0.345 4.874 1.00 98.19 303 LEU A O 1
ATOM 2246 N N . GLY A 1 304 ? 10.814 -0.812 3.182 1.00 95.12 304 GLY A N 1
ATOM 2247 C CA . GLY A 1 304 ? 11.612 -2.025 3.337 1.00 95.12 304 GLY A CA 1
ATOM 2248 C C . GLY A 1 304 ? 12.717 -2.183 2.292 1.00 95.12 304 GLY A C 1
ATOM 2249 O O . GLY A 1 304 ? 13.118 -1.234 1.624 1.00 95.12 304 GLY A O 1
ATOM 2250 N N . GLU A 1 305 ? 13.224 -3.414 2.167 1.00 95.31 305 GLU A N 1
ATOM 2251 C CA . GLU A 1 305 ? 14.195 -3.775 1.127 1.00 95.31 305 GLU A CA 1
ATOM 2252 C C . GLU A 1 305 ? 13.640 -3.504 -0.280 1.00 95.31 305 GLU A C 1
ATOM 2254 O O . GLU A 1 305 ? 12.439 -3.613 -0.508 1.00 95.31 305 GLU A O 1
ATOM 2259 N N . GLY A 1 306 ? 14.524 -3.151 -1.213 1.00 94.69 306 GLY A N 1
ATOM 2260 C CA . GLY A 1 306 ? 14.158 -2.777 -2.582 1.00 94.69 306 GLY A CA 1
ATOM 2261 C C . GLY A 1 306 ? 13.799 -1.301 -2.748 1.00 94.69 306 GLY A C 1
ATOM 2262 O O . GLY A 1 306 ? 13.995 -0.767 -3.826 1.00 94.69 306 GLY A O 1
ATOM 2263 N N . THR A 1 307 ? 13.376 -0.618 -1.682 1.00 97.75 307 THR A N 1
ATOM 2264 C CA . THR A 1 307 ? 13.066 0.816 -1.735 1.00 97.75 307 THR A CA 1
ATOM 2265 C C . THR A 1 307 ? 14.333 1.669 -1.609 1.00 97.75 307 THR A C 1
ATOM 2267 O O . THR A 1 307 ? 15.159 1.451 -0.714 1.00 97.75 307 THR A O 1
ATOM 2270 N N . ALA A 1 308 ? 14.473 2.681 -2.461 1.00 97.12 308 ALA A N 1
ATOM 2271 C CA . ALA A 1 308 ? 15.613 3.587 -2.525 1.00 97.12 308 ALA A CA 1
ATOM 2272 C C . ALA A 1 308 ? 15.199 5.069 -2.504 1.00 97.12 308 ALA A C 1
ATOM 2274 O O . ALA A 1 308 ? 14.046 5.451 -2.699 1.00 97.12 308 ALA A O 1
ATOM 2275 N N . ALA A 1 309 ? 16.167 5.949 -2.228 1.00 97.44 309 ALA A N 1
ATOM 2276 C CA . ALA A 1 309 ? 15.941 7.384 -2.326 1.00 97.44 309 ALA A CA 1
ATOM 2277 C C . ALA A 1 309 ? 15.777 7.774 -3.801 1.00 97.44 309 ALA A C 1
ATOM 2279 O O . ALA A 1 309 ? 16.652 7.487 -4.617 1.00 97.44 309 ALA A O 1
ATOM 2280 N N . GLY A 1 310 ? 14.687 8.469 -4.122 1.00 96.38 310 GLY A N 1
ATOM 2281 C CA . GLY A 1 310 ? 14.296 8.766 -5.502 1.00 96.38 310 GLY A CA 1
ATOM 2282 C C . GLY A 1 310 ? 13.077 7.986 -5.993 1.00 96.38 310 GLY A C 1
ATOM 2283 O O . GLY A 1 310 ? 12.465 8.438 -6.958 1.00 96.38 310 GLY A O 1
ATOM 2284 N N . ASP A 1 311 ? 12.669 6.916 -5.306 1.00 98.44 311 ASP A N 1
ATOM 2285 C CA . ASP A 1 311 ? 11.395 6.235 -5.570 1.00 98.44 311 ASP A CA 1
ATOM 2286 C C . ASP A 1 311 ? 10.223 7.174 -5.267 1.00 98.44 311 ASP A C 1
ATOM 2288 O O . ASP A 1 311 ? 10.332 8.080 -4.441 1.00 98.44 311 ASP A O 1
ATOM 2292 N N . THR A 1 312 ? 9.076 6.967 -5.898 1.00 98.56 312 THR A N 1
ATOM 2293 C CA . THR A 1 312 ? 7.853 7.730 -5.636 1.00 98.56 312 THR A CA 1
ATOM 2294 C C . THR A 1 312 ? 7.012 7.018 -4.582 1.00 98.56 312 THR A C 1
ATOM 2296 O O . THR A 1 312 ? 6.610 5.881 -4.787 1.00 98.56 312 THR A O 1
ATOM 2299 N N . LEU A 1 313 ? 6.702 7.692 -3.470 1.00 98.75 313 LEU A N 1
ATOM 2300 C CA . LEU A 1 313 ? 5.747 7.226 -2.463 1.00 98.75 313 LEU A CA 1
ATOM 2301 C C . LEU A 1 313 ? 4.454 8.043 -2.554 1.00 98.75 313 LEU A C 1
ATOM 2303 O O . LEU A 1 313 ? 4.464 9.274 -2.443 1.00 98.75 313 LEU A O 1
ATOM 2307 N N . VAL A 1 314 ? 3.330 7.340 -2.658 1.00 98.75 314 VAL A N 1
ATOM 2308 C CA . VAL A 1 314 ? 1.978 7.898 -2.581 1.00 98.75 314 VAL A CA 1
ATOM 2309 C C . VAL A 1 314 ? 1.247 7.258 -1.408 1.00 98.75 314 VAL A C 1
ATOM 2311 O O . VAL A 1 314 ? 1.212 6.038 -1.291 1.00 98.75 314 VAL A O 1
ATOM 2314 N N . VAL A 1 315 ? 0.654 8.074 -0.536 1.00 98.75 315 VAL A N 1
ATOM 2315 C CA . VAL A 1 315 ? -0.153 7.624 0.607 1.00 98.75 315 VAL A CA 1
ATOM 2316 C C . VAL A 1 315 ? -1.528 8.270 0.529 1.00 98.75 315 VAL A C 1
ATOM 2318 O O . VAL A 1 315 ? -1.620 9.497 0.445 1.00 98.75 315 VAL A O 1
ATOM 2321 N N . THR A 1 316 ? -2.596 7.478 0.592 1.00 98.50 316 THR A N 1
ATOM 2322 C CA . THR A 1 316 ? -3.985 7.951 0.511 1.00 98.50 316 THR A CA 1
ATOM 2323 C C . THR A 1 316 ? -4.823 7.529 1.712 1.00 98.50 316 THR A C 1
ATOM 2325 O O . THR A 1 316 ? -4.568 6.497 2.326 1.00 98.50 316 THR A O 1
ATOM 2328 N N . ASP A 1 317 ? -5.839 8.333 2.035 1.00 98.06 317 ASP A N 1
ATOM 2329 C CA . ASP A 1 317 ? -6.844 8.010 3.056 1.00 98.06 317 ASP A CA 1
ATOM 2330 C C . ASP A 1 317 ? -8.072 7.275 2.480 1.00 98.06 317 ASP A C 1
ATOM 2332 O O . ASP A 1 317 ? -8.217 7.110 1.267 1.00 98.06 317 ASP A O 1
ATOM 2336 N N . GLN A 1 318 ? -9.015 6.906 3.352 1.00 96.81 318 GLN A N 1
ATOM 2337 C CA . GLN A 1 318 ? -10.261 6.212 3.003 1.00 96.81 318 GLN A CA 1
ATOM 2338 C C . GLN A 1 318 ? -11.168 6.954 2.003 1.00 96.81 318 GLN A C 1
ATOM 2340 O O . GLN A 1 318 ? -12.108 6.372 1.464 1.00 96.81 318 GLN A O 1
ATOM 2345 N N . SER A 1 319 ? -10.940 8.249 1.762 1.00 95.88 319 SER A N 1
ATOM 2346 C CA . SER A 1 319 ? -11.669 9.032 0.758 1.00 95.88 319 SER A CA 1
ATOM 2347 C C . SER A 1 319 ? -10.980 9.050 -0.613 1.00 95.88 319 SER A C 1
ATOM 2349 O O . SER A 1 319 ? -11.510 9.648 -1.552 1.00 95.88 319 SER A O 1
ATOM 2351 N N . GLY A 1 320 ? -9.813 8.408 -0.733 1.00 95.44 320 GLY A N 1
ATOM 2352 C CA . GLY A 1 320 ? -8.933 8.475 -1.899 1.00 95.44 320 GLY A CA 1
ATOM 2353 C C . GLY A 1 320 ? -8.132 9.776 -1.972 1.00 95.44 320 GLY A C 1
ATOM 2354 O O . GLY A 1 320 ? -7.604 10.118 -3.028 1.00 95.44 320 GLY A O 1
ATOM 2355 N N . LYS A 1 321 ? -8.071 10.550 -0.883 1.00 96.25 321 LYS A N 1
ATOM 2356 C CA . LYS A 1 321 ? -7.294 11.789 -0.835 1.00 96.25 321 LYS A CA 1
ATOM 2357 C C . LYS A 1 321 ? -5.830 11.459 -0.565 1.00 96.25 321 LYS A C 1
ATOM 2359 O O . LYS A 1 321 ? -5.525 10.791 0.418 1.00 96.25 321 LYS A O 1
ATOM 2364 N N . GLU A 1 322 ? -4.937 12.017 -1.376 1.00 98.06 322 GLU A N 1
ATOM 2365 C CA . GLU A 1 322 ? -3.492 11.975 -1.135 1.00 98.06 322 GLU A CA 1
ATOM 2366 C C . GLU A 1 322 ? -3.143 12.714 0.169 1.00 98.06 322 GLU A C 1
ATOM 2368 O O . GLU A 1 322 ? -3.343 13.928 0.302 1.00 98.06 322 GLU A O 1
ATOM 2373 N N . ILE A 1 323 ? -2.644 11.960 1.147 1.00 97.62 323 ILE A N 1
ATOM 2374 C CA . ILE A 1 323 ? -2.037 12.470 2.379 1.00 97.62 323 ILE A CA 1
ATOM 2375 C C . ILE A 1 323 ? -0.574 12.843 2.113 1.00 97.62 323 ILE A C 1
ATOM 2377 O O . ILE A 1 323 ? -0.093 13.865 2.606 1.00 97.62 323 ILE A O 1
ATOM 2381 N N . PHE A 1 324 ? 0.115 12.033 1.307 1.00 98.50 324 PHE A N 1
ATOM 2382 C CA . PHE A 1 324 ? 1.484 12.263 0.865 1.00 98.50 324 PHE A CA 1
ATOM 2383 C C . PHE A 1 324 ? 1.638 11.840 -0.597 1.00 98.50 324 PHE A C 1
ATOM 2385 O O . PHE A 1 324 ? 1.084 10.827 -1.012 1.00 98.50 324 PHE A O 1
ATOM 2392 N N . ASN A 1 325 ? 2.397 12.618 -1.361 1.00 98.12 325 ASN A N 1
ATOM 2393 C CA . ASN A 1 325 ? 2.805 12.290 -2.721 1.00 98.12 325 ASN A CA 1
ATOM 2394 C C . ASN A 1 325 ? 4.149 12.975 -2.979 1.00 98.12 325 ASN A C 1
ATOM 2396 O O . ASN A 1 325 ? 4.232 14.210 -2.988 1.00 98.12 325 ASN A O 1
ATOM 2400 N N . GLY A 1 326 ? 5.211 12.189 -3.105 1.00 98.06 326 GLY A N 1
ATOM 2401 C CA . GLY A 1 326 ? 6.552 12.721 -3.290 1.00 98.06 326 GLY A CA 1
ATOM 2402 C C . GLY A 1 326 ? 7.623 11.645 -3.353 1.00 98.06 326 GLY A C 1
ATOM 2403 O O . GLY A 1 326 ? 7.342 10.456 -3.241 1.00 98.06 326 GLY A O 1
ATOM 2404 N N . LEU A 1 327 ? 8.867 12.086 -3.525 1.00 98.31 327 LEU A N 1
ATOM 2405 C CA . LEU A 1 327 ? 10.008 11.180 -3.598 1.00 98.31 327 LEU A CA 1
ATOM 2406 C C . LEU A 1 327 ? 10.430 10.701 -2.205 1.00 98.31 327 LEU A C 1
ATOM 2408 O O . LEU A 1 327 ? 10.466 11.486 -1.251 1.00 98.31 327 LEU A O 1
ATOM 2412 N N . VAL A 1 328 ? 10.808 9.431 -2.115 1.00 98.50 328 VAL A N 1
ATOM 2413 C CA . VAL A 1 328 ? 11.439 8.813 -0.955 1.00 98.50 328 VAL A CA 1
ATOM 2414 C C . VAL A 1 328 ? 12.786 9.483 -0.697 1.00 98.50 328 VAL A C 1
ATOM 2416 O O . VAL A 1 328 ? 13.583 9.722 -1.606 1.00 98.50 328 VAL A O 1
ATOM 2419 N N . THR A 1 329 ? 13.042 9.790 0.572 1.00 98.12 329 THR A N 1
ATOM 2420 C CA . THR A 1 329 ? 14.293 10.392 1.047 1.00 98.12 329 THR A CA 1
ATOM 2421 C C . THR A 1 329 ? 15.051 9.425 1.954 1.00 98.12 329 THR A C 1
ATOM 2423 O O . THR A 1 329 ? 14.453 8.528 2.548 1.00 98.12 329 THR A O 1
ATOM 2426 N N . ASP A 1 330 ? 16.351 9.656 2.152 1.00 97.69 330 ASP A N 1
ATOM 2427 C CA . ASP A 1 330 ? 17.171 8.869 3.090 1.00 97.69 330 ASP A CA 1
ATOM 2428 C C . ASP A 1 330 ? 16.611 8.859 4.528 1.00 97.69 330 ASP A C 1
ATOM 2430 O O . ASP A 1 330 ? 16.768 7.885 5.271 1.00 97.69 330 ASP A O 1
ATOM 2434 N N . GLU A 1 331 ? 15.943 9.945 4.938 1.00 97.81 331 GLU A N 1
ATOM 2435 C CA . GLU A 1 331 ? 15.290 10.036 6.247 1.00 97.81 331 GLU A CA 1
ATOM 2436 C C . GLU A 1 331 ? 14.091 9.085 6.339 1.00 97.81 331 GLU A C 1
ATOM 2438 O O . GLU A 1 331 ? 13.949 8.392 7.346 1.00 97.81 331 GLU A O 1
ATOM 2443 N N . MET A 1 332 ? 13.287 8.991 5.275 1.00 98.06 332 MET A N 1
ATOM 2444 C CA . MET A 1 332 ? 12.135 8.083 5.205 1.00 98.06 332 MET A CA 1
ATOM 2445 C C . MET A 1 332 ? 12.558 6.614 5.169 1.00 98.06 332 MET A C 1
ATOM 2447 O O . MET A 1 332 ? 11.891 5.777 5.766 1.00 98.06 332 MET A O 1
ATOM 2451 N N . LEU A 1 333 ? 13.690 6.289 4.541 1.00 97.56 333 LEU A N 1
ATOM 2452 C CA . LEU A 1 333 ? 14.251 4.933 4.587 1.00 97.56 333 LEU A CA 1
ATOM 2453 C C . LEU A 1 333 ? 14.699 4.536 6.002 1.00 97.56 333 LEU A C 1
ATOM 2455 O O . LEU A 1 333 ? 14.612 3.375 6.386 1.00 97.56 333 LEU A O 1
ATOM 2459 N N . SER A 1 334 ? 15.196 5.498 6.785 1.00 96.75 334 SER A N 1
ATOM 2460 C CA . SER A 1 334 ? 15.703 5.233 8.137 1.00 96.75 334 SER A CA 1
ATOM 2461 C C . SER A 1 334 ? 14.599 5.200 9.192 1.00 96.75 334 SER A C 1
ATOM 2463 O O . SER A 1 334 ? 14.667 4.407 10.130 1.00 96.75 334 SER A O 1
ATOM 2465 N N . ASN A 1 335 ? 13.623 6.101 9.070 1.00 97.31 335 ASN A N 1
ATOM 2466 C CA . ASN A 1 335 ? 12.633 6.365 10.110 1.00 97.31 335 ASN A CA 1
ATOM 2467 C C . ASN A 1 335 ? 11.201 6.044 9.687 1.00 97.31 335 ASN A C 1
ATOM 2469 O O . ASN A 1 335 ? 10.330 6.161 10.536 1.00 97.31 335 ASN A O 1
ATOM 2473 N N . GLY A 1 336 ? 10.940 5.695 8.427 1.00 97.50 336 GLY A N 1
ATOM 2474 C CA . GLY A 1 336 ? 9.587 5.645 7.877 1.00 97.50 336 GLY A CA 1
ATOM 2475 C C . GLY A 1 336 ? 8.974 7.035 7.677 1.00 97.50 336 GLY A C 1
ATOM 2476 O O . GLY A 1 336 ? 9.658 8.063 7.714 1.00 97.50 336 GLY A O 1
ATOM 2477 N N . LEU A 1 337 ? 7.662 7.065 7.457 1.00 98.56 337 LEU A N 1
ATOM 2478 C CA . LEU A 1 337 ? 6.868 8.282 7.322 1.00 98.56 337 LEU A CA 1
ATOM 2479 C C . LEU A 1 337 ? 5.641 8.211 8.238 1.00 98.56 337 LEU A C 1
ATOM 2481 O O . LEU A 1 337 ? 4.740 7.404 8.020 1.00 98.56 337 LEU A O 1
ATOM 2485 N N . ASP A 1 338 ? 5.585 9.105 9.223 1.00 98.44 338 ASP A N 1
ATOM 2486 C CA . ASP A 1 338 ? 4.375 9.336 10.013 1.00 98.44 338 ASP A CA 1
ATOM 2487 C C . ASP A 1 338 ? 3.416 10.255 9.252 1.00 98.44 338 ASP A C 1
ATOM 2489 O O . ASP A 1 338 ? 3.791 11.342 8.799 1.00 98.44 338 ASP A O 1
ATOM 2493 N N . VAL A 1 339 ? 2.156 9.843 9.153 1.00 98.19 339 VAL A N 1
ATOM 2494 C CA . VAL A 1 339 ? 1.095 10.598 8.488 1.00 98.19 339 VAL A CA 1
ATOM 2495 C C . VAL A 1 339 ? -0.120 10.767 9.390 1.00 98.19 339 VAL A C 1
ATOM 2497 O O . VAL A 1 339 ? -0.400 9.952 10.269 1.00 98.19 339 VAL A O 1
ATOM 2500 N N . THR A 1 340 ? -0.874 11.836 9.145 1.00 98.00 340 THR A N 1
ATOM 2501 C CA . THR A 1 340 ? -2.172 12.073 9.780 1.00 98.00 340 THR A CA 1
ATOM 2502 C C . THR A 1 340 ? -3.288 11.737 8.803 1.00 98.00 340 THR A C 1
ATOM 2504 O O . THR A 1 340 ? -3.324 12.255 7.686 1.00 98.00 340 THR A O 1
ATOM 2507 N N . VAL A 1 341 ? -4.217 10.896 9.241 1.00 97.62 341 VAL A N 1
ATOM 2508 C CA . VAL A 1 341 ? -5.345 10.396 8.457 1.00 97.62 341 VAL A CA 1
ATOM 2509 C C . VAL A 1 341 ? -6.582 11.228 8.773 1.00 97.62 341 VAL A C 1
ATOM 2511 O O . VAL A 1 341 ? -6.821 11.619 9.918 1.00 97.62 341 VAL A O 1
ATOM 2514 N N . THR A 1 342 ? -7.396 11.517 7.758 1.00 95.50 342 THR A N 1
ATOM 2515 C CA . THR A 1 342 ? -8.656 12.235 7.962 1.00 95.50 342 THR A CA 1
ATOM 2516 C C . THR A 1 342 ? -9.566 11.422 8.890 1.00 95.50 342 THR A C 1
ATOM 2518 O O . THR A 1 342 ? -9.926 10.294 8.567 1.00 95.50 342 THR A O 1
ATOM 2521 N N . LYS A 1 343 ? -9.989 11.992 10.025 1.00 95.38 343 LYS A N 1
ATOM 2522 C CA . LYS A 1 343 ? -10.933 11.330 10.939 1.00 95.38 343 LYS A CA 1
ATOM 2523 C C . LYS A 1 343 ? -12.299 11.127 10.252 1.00 95.38 343 LYS A C 1
ATOM 2525 O O . LYS A 1 343 ? -12.902 12.127 9.845 1.00 95.38 343 LYS A O 1
ATOM 2530 N N . PRO A 1 344 ? -12.807 9.886 10.113 1.00 96.50 344 PRO A N 1
ATOM 2531 C CA . PRO A 1 344 ? -14.123 9.645 9.537 1.00 96.50 344 PRO A CA 1
ATOM 2532 C C . PRO A 1 344 ? -15.240 9.896 10.570 1.00 96.50 344 PRO A C 1
ATOM 2534 O O . PRO A 1 344 ? -14.993 10.345 11.690 1.00 96.50 344 PRO A O 1
ATOM 2537 N N . ALA A 1 345 ? -16.494 9.657 10.180 1.00 96.25 345 ALA A N 1
ATOM 2538 C CA . ALA A 1 345 ? -17.605 9.655 11.129 1.00 96.25 345 ALA A CA 1
ATOM 2539 C C . ALA A 1 345 ? -17.549 8.416 12.042 1.00 96.25 345 ALA A C 1
ATOM 2541 O O . ALA A 1 345 ? -16.927 7.417 11.696 1.00 96.25 345 ALA A O 1
ATOM 2542 N N . GLU A 1 346 ? -18.230 8.485 13.183 1.00 94.94 346 GLU A N 1
ATOM 2543 C CA . GLU A 1 346 ? -18.348 7.367 14.123 1.00 94.94 346 GLU A CA 1
ATOM 2544 C C . GLU A 1 346 ? -18.851 6.083 13.437 1.00 94.94 346 GLU A C 1
ATOM 2546 O O . GLU A 1 346 ? -19.774 6.130 12.615 1.00 94.94 346 GLU A O 1
ATOM 2551 N N . GLY A 1 347 ? -18.228 4.949 13.759 1.00 94.19 347 GLY A N 1
ATOM 2552 C CA . GLY A 1 347 ? -18.515 3.626 13.204 1.00 94.19 347 GLY A CA 1
ATOM 2553 C C . GLY A 1 347 ? -18.066 3.420 11.754 1.00 94.19 347 GLY A C 1
ATOM 2554 O O . GLY A 1 347 ? -18.441 2.422 11.140 1.00 94.19 347 GLY A O 1
ATOM 2555 N N . GLN A 1 348 ? -17.335 4.363 11.151 1.00 97.56 348 GLN A N 1
ATOM 2556 C CA . GLN A 1 348 ? -16.822 4.233 9.783 1.00 97.56 348 GLN A CA 1
ATOM 2557 C C . GLN A 1 348 ? -15.380 3.716 9.754 1.00 97.56 348 GLN A C 1
ATOM 2559 O O . GLN A 1 348 ? -14.609 3.921 10.693 1.00 97.56 348 GLN A O 1
ATOM 2564 N N . GLU A 1 349 ? -15.023 3.094 8.629 1.00 98.00 349 GLU A N 1
ATOM 2565 C CA . GLU A 1 349 ? -13.671 2.610 8.356 1.00 98.00 349 GLU A CA 1
ATOM 2566 C C . GLU A 1 349 ? -12.674 3.774 8.236 1.00 98.00 349 GLU A C 1
ATOM 2568 O O . GLU A 1 349 ? -12.915 4.801 7.590 1.00 98.00 349 GLU A O 1
ATOM 2573 N N . VAL A 1 350 ? -11.530 3.570 8.868 1.00 98.31 350 VAL A N 1
ATOM 2574 C CA . VAL A 1 350 ? -10.276 4.286 8.707 1.00 98.31 350 VAL A CA 1
ATOM 2575 C C . VAL A 1 350 ? -9.402 3.388 7.849 1.00 98.31 350 VAL A C 1
ATOM 2577 O O . VAL A 1 350 ? -9.166 2.239 8.208 1.00 98.31 350 VAL A O 1
ATOM 2580 N N . ARG A 1 351 ? -8.917 3.906 6.726 1.00 98.12 351 ARG A N 1
ATOM 2581 C CA . ARG A 1 351 ? -8.067 3.165 5.799 1.00 98.12 351 ARG A CA 1
ATOM 2582 C C . ARG A 1 351 ? -6.910 4.043 5.370 1.00 98.12 351 ARG A C 1
ATOM 2584 O O . ARG A 1 351 ? -7.108 5.226 5.083 1.00 98.12 351 ARG A O 1
ATOM 2591 N N . VAL A 1 352 ? -5.728 3.447 5.321 1.00 98.69 352 VAL A N 1
ATOM 2592 C CA . VAL A 1 352 ? -4.526 4.069 4.773 1.00 98.69 352 VAL A CA 1
ATOM 2593 C C . VAL A 1 352 ? -3.944 3.126 3.744 1.00 98.69 352 VAL A C 1
ATOM 2595 O O . VAL A 1 352 ? -3.650 1.980 4.064 1.00 98.69 352 VAL A O 1
ATOM 2598 N N . ASP A 1 353 ? -3.772 3.616 2.525 1.00 98.62 353 ASP A N 1
ATOM 2599 C CA . ASP A 1 353 ? -3.091 2.903 1.451 1.00 98.62 353 ASP A CA 1
ATOM 2600 C C . ASP A 1 353 ? -1.764 3.605 1.161 1.00 98.62 353 ASP A C 1
ATOM 2602 O O . ASP A 1 353 ? -1.714 4.834 1.109 1.00 98.62 353 ASP A O 1
ATOM 2606 N N . ALA A 1 354 ? -0.699 2.838 0.957 1.00 98.69 354 ALA A N 1
ATOM 2607 C CA . ALA A 1 354 ? 0.596 3.324 0.510 1.00 98.69 354 ALA A CA 1
ATOM 2608 C C . ALA A 1 354 ? 1.035 2.554 -0.738 1.00 98.69 354 ALA A C 1
ATOM 2610 O O . ALA A 1 354 ? 0.900 1.334 -0.803 1.00 98.69 354 ALA A O 1
ATOM 2611 N N . THR A 1 355 ? 1.556 3.274 -1.724 1.00 98.69 355 THR A N 1
ATOM 2612 C CA . THR A 1 355 ? 2.135 2.730 -2.956 1.00 98.69 355 THR A CA 1
ATOM 2613 C C . THR A 1 355 ? 3.527 3.305 -3.134 1.00 98.69 355 THR A C 1
ATOM 2615 O O . THR A 1 355 ? 3.697 4.520 -3.023 1.00 98.69 355 THR A O 1
ATOM 2618 N N . VAL A 1 356 ? 4.506 2.443 -3.388 1.00 98.69 356 VAL A N 1
ATOM 2619 C CA . VAL A 1 356 ? 5.874 2.840 -3.729 1.00 98.69 356 VAL A CA 1
ATOM 2620 C C . VAL A 1 356 ? 6.187 2.347 -5.133 1.00 98.69 356 VAL A C 1
ATOM 2622 O O . VAL A 1 356 ? 5.983 1.167 -5.408 1.00 98.69 356 VAL A O 1
ATOM 2625 N N . THR A 1 357 ? 6.693 3.247 -5.972 1.00 98.12 357 THR A N 1
ATOM 2626 C CA . THR A 1 357 ? 7.077 2.992 -7.365 1.00 98.12 357 THR A CA 1
ATOM 2627 C C . THR A 1 357 ? 8.517 3.448 -7.569 1.00 98.12 357 THR A C 1
ATOM 2629 O O . THR A 1 357 ? 8.827 4.613 -7.305 1.00 98.12 357 THR A O 1
ATOM 2632 N N . ASP A 1 358 ? 9.400 2.567 -8.023 1.00 97.19 358 ASP A N 1
ATOM 2633 C CA . ASP A 1 358 ? 10.784 2.931 -8.343 1.00 97.19 358 ASP A CA 1
ATOM 2634 C C . ASP A 1 358 ? 10.901 3.607 -9.736 1.00 97.19 358 ASP A C 1
ATOM 2636 O O . ASP A 1 358 ? 9.905 3.723 -10.460 1.00 97.19 358 ASP A O 1
ATOM 2640 N N . PRO A 1 359 ? 12.085 4.108 -10.139 1.00 94.00 359 PRO A N 1
ATOM 2641 C CA . PRO A 1 359 ? 12.272 4.735 -11.449 1.00 94.00 359 PRO A CA 1
ATOM 2642 C C . PRO A 1 359 ? 12.097 3.807 -12.658 1.00 94.00 359 PRO A C 1
ATOM 2644 O O . PRO A 1 359 ? 11.859 4.326 -13.745 1.00 94.00 359 PRO A O 1
ATOM 2647 N N . ALA A 1 360 ? 12.238 2.490 -12.479 1.00 93.00 360 ALA A N 1
ATOM 2648 C CA . ALA A 1 360 ? 12.005 1.485 -13.516 1.00 93.00 360 ALA A CA 1
ATOM 2649 C C . ALA A 1 360 ? 10.513 1.126 -13.647 1.00 93.00 360 ALA A C 1
ATOM 2651 O O . ALA A 1 360 ? 10.110 0.418 -14.564 1.00 93.00 360 ALA A O 1
ATOM 2652 N N . GLY A 1 361 ? 9.673 1.606 -12.726 1.00 93.88 361 GLY A N 1
ATOM 2653 C CA . GLY A 1 361 ? 8.246 1.318 -12.693 1.00 93.88 361 GLY A CA 1
ATOM 2654 C C . GLY A 1 361 ? 7.880 0.061 -11.905 1.00 93.88 361 GLY A C 1
ATOM 2655 O O . GLY A 1 361 ? 6.725 -0.355 -11.968 1.00 93.88 361 GLY A O 1
ATOM 2656 N N . ASN A 1 362 ? 8.796 -0.538 -11.133 1.00 96.00 362 ASN A N 1
ATOM 2657 C CA . ASN A 1 362 ? 8.418 -1.603 -10.207 1.00 96.00 362 ASN A CA 1
ATOM 2658 C C . ASN A 1 362 ? 7.585 -1.018 -9.062 1.00 96.00 362 ASN A C 1
ATOM 2660 O O . ASN A 1 362 ? 8.006 -0.071 -8.392 1.00 96.00 362 ASN A O 1
ATOM 2664 N N . GLU A 1 363 ? 6.424 -1.619 -8.792 1.00 97.06 363 GLU A N 1
ATOM 2665 C CA . GLU A 1 363 ? 5.478 -1.116 -7.793 1.00 97.06 363 GLU A CA 1
ATOM 2666 C C . GLU A 1 363 ? 5.208 -2.105 -6.659 1.00 97.06 363 GLU A C 1
ATOM 2668 O O . GLU A 1 363 ? 5.130 -3.321 -6.842 1.00 97.06 363 GLU A O 1
ATOM 2673 N N . SER A 1 364 ? 4.978 -1.560 -5.466 1.00 98.00 364 SER A N 1
ATOM 2674 C CA . SER A 1 364 ? 4.473 -2.296 -4.311 1.00 98.00 364 SER A CA 1
ATOM 2675 C C . SER A 1 364 ? 3.420 -1.489 -3.574 1.00 98.00 364 SER A C 1
ATOM 2677 O O . SER A 1 364 ? 3.489 -0.261 -3.497 1.00 98.00 364 SER A O 1
ATOM 2679 N N . THR A 1 365 ? 2.427 -2.187 -3.025 1.00 98.19 365 THR A N 1
ATOM 2680 C CA . THR A 1 365 ? 1.300 -1.575 -2.320 1.00 98.19 365 THR A CA 1
ATOM 2681 C C . THR A 1 365 ? 1.078 -2.243 -0.972 1.00 98.19 365 THR A C 1
ATOM 2683 O O . THR A 1 365 ? 1.153 -3.466 -0.844 1.00 98.19 365 THR A O 1
ATOM 2686 N N . ALA A 1 366 ? 0.752 -1.438 0.034 1.00 98.62 366 ALA A N 1
ATOM 2687 C CA . ALA A 1 366 ? 0.336 -1.899 1.350 1.00 98.62 366 ALA A CA 1
ATOM 2688 C C . ALA A 1 366 ? -0.826 -1.055 1.862 1.00 98.62 366 ALA A C 1
ATOM 2690 O O . ALA A 1 366 ? -1.014 0.090 1.458 1.00 98.62 366 ALA A O 1
ATOM 2691 N N . ASN A 1 367 ? -1.628 -1.637 2.745 1.00 98.31 367 ASN A N 1
ATOM 2692 C CA . ASN A 1 367 ? -2.728 -0.936 3.383 1.00 98.31 367 ASN A CA 1
ATOM 2693 C C . ASN A 1 367 ? -2.948 -1.444 4.800 1.00 98.31 367 ASN A C 1
ATOM 2695 O O . ASN A 1 367 ? -2.613 -2.588 5.106 1.00 98.31 367 ASN A O 1
ATOM 2699 N N . ASP A 1 368 ? -3.542 -0.585 5.619 1.00 98.69 368 ASP A N 1
ATOM 2700 C CA . ASP A 1 368 ? -4.040 -0.937 6.942 1.00 98.69 368 ASP A CA 1
ATOM 2701 C C . ASP A 1 368 ? -5.420 -0.313 7.181 1.00 98.69 368 ASP A C 1
ATOM 2703 O O . ASP A 1 368 ? -5.756 0.732 6.604 1.00 98.69 368 ASP A O 1
ATOM 2707 N N . THR A 1 369 ? -6.235 -0.980 7.998 1.00 98.44 369 THR A N 1
ATOM 2708 C CA . THR A 1 369 ? -7.639 -0.629 8.230 1.00 98.44 369 THR A CA 1
ATOM 2709 C C . THR A 1 369 ? -8.052 -0.817 9.683 1.00 98.44 369 THR A C 1
ATOM 2711 O O . THR A 1 369 ? -7.785 -1.862 10.267 1.00 98.44 369 THR A O 1
ATOM 2714 N N . ALA A 1 370 ? -8.827 0.129 10.205 1.00 98.31 370 ALA A N 1
ATOM 2715 C CA . ALA A 1 370 ? -9.504 0.037 11.497 1.00 98.31 370 ALA A CA 1
ATOM 2716 C C . ALA A 1 370 ? -10.896 0.690 11.416 1.00 98.31 370 ALA A C 1
ATOM 2718 O O . ALA A 1 370 ? -11.219 1.344 10.427 1.00 98.31 370 ALA A O 1
ATOM 2719 N N . HIS A 1 371 ? -11.741 0.544 12.433 1.00 97.81 371 HIS A N 1
ATOM 2720 C CA . HIS A 1 371 ? -13.006 1.281 12.547 1.00 97.81 371 HIS A CA 1
ATOM 2721 C C . HIS A 1 371 ? -12.937 2.296 13.679 1.00 97.81 371 HIS A C 1
ATOM 2723 O O . HIS A 1 371 ? -12.460 1.989 14.763 1.00 97.81 371 HIS A O 1
ATOM 2729 N N . LEU A 1 372 ? -13.432 3.510 13.445 1.00 98.00 372 LEU A N 1
ATOM 2730 C CA . LEU A 1 372 ? -13.524 4.504 14.509 1.00 98.00 372 LEU A CA 1
ATOM 2731 C C . LEU A 1 372 ? -14.707 4.177 15.428 1.00 98.00 372 LEU A C 1
ATOM 2733 O O . LEU A 1 372 ? -15.849 4.281 14.983 1.00 98.00 372 LEU A O 1
ATOM 2737 N N . ASP A 1 373 ? -14.439 3.860 16.691 1.00 97.19 373 ASP A N 1
ATOM 2738 C CA . ASP A 1 373 ? -15.461 3.631 17.713 1.00 97.19 373 ASP A CA 1
ATOM 2739 C C . ASP A 1 373 ? -15.032 4.276 19.032 1.00 97.19 373 ASP A C 1
ATOM 2741 O O . ASP A 1 373 ? -14.272 3.725 19.815 1.00 97.19 373 ASP A O 1
ATOM 2745 N N . THR A 1 374 ? -15.510 5.488 19.272 1.00 96.38 374 THR A N 1
ATOM 2746 C CA . THR A 1 374 ? -15.226 6.283 20.471 1.00 96.38 374 THR A CA 1
ATOM 2747 C C . THR A 1 374 ? -16.412 6.334 21.434 1.00 96.38 374 THR A C 1
ATOM 2749 O O . THR A 1 374 ? -16.412 7.117 22.389 1.00 96.38 374 THR A O 1
ATOM 2752 N N . THR A 1 375 ? -17.457 5.541 21.187 1.00 95.31 375 THR A N 1
ATOM 2753 C CA . THR A 1 375 ? -18.727 5.654 21.901 1.00 95.31 375 THR A CA 1
ATOM 2754 C C . THR A 1 375 ? -18.869 4.549 22.934 1.00 95.31 375 THR A C 1
ATOM 2756 O O . THR A 1 375 ? -19.238 3.430 22.616 1.00 95.31 375 THR A O 1
ATOM 2759 N N . ALA A 1 376 ? -18.691 4.895 24.210 1.00 96.00 376 ALA A N 1
ATOM 2760 C CA . ALA A 1 376 ? -18.932 3.940 25.285 1.00 96.00 376 ALA A CA 1
ATOM 2761 C C . ALA A 1 376 ? -20.401 3.458 25.332 1.00 96.00 376 ALA A C 1
ATOM 2763 O O . ALA A 1 376 ? -21.324 4.277 25.205 1.00 96.00 376 ALA A O 1
ATOM 2764 N N . PRO A 1 377 ? -20.636 2.162 25.609 1.00 96.81 377 PRO A N 1
ATOM 2765 C CA . PRO A 1 377 ? -21.975 1.622 25.820 1.00 96.81 377 PRO A CA 1
ATOM 2766 C C . PRO A 1 377 ? -22.604 2.201 27.097 1.00 96.81 377 PRO A C 1
ATOM 2768 O O . PRO A 1 377 ? -21.910 2.675 27.993 1.00 96.81 377 PRO A O 1
ATOM 2771 N N . ALA A 1 378 ? -23.929 2.153 27.234 1.00 96.69 378 ALA A N 1
ATOM 2772 C CA . ALA A 1 378 ? -24.615 2.635 28.435 1.00 96.69 378 ALA A CA 1
ATOM 2773 C C . ALA A 1 378 ? -25.101 1.487 29.332 1.00 96.69 378 ALA A C 1
ATOM 2775 O O . ALA A 1 378 ? -25.730 0.538 28.875 1.00 96.69 378 ALA A O 1
ATOM 2776 N N . VAL A 1 379 ? -24.896 1.613 30.643 1.00 98.19 379 VAL A N 1
ATOM 2777 C CA . VAL A 1 379 ? -25.387 0.657 31.644 1.00 98.19 379 VAL A CA 1
ATOM 2778 C C . VAL A 1 379 ? -26.035 1.392 32.815 1.00 98.19 379 VAL A C 1
ATOM 2780 O O . VAL A 1 379 ? -25.627 2.498 33.168 1.00 98.19 379 VAL A O 1
ATOM 2783 N N . GLY A 1 380 ? -27.061 0.789 33.410 1.00 97.88 380 GLY A N 1
ATOM 2784 C CA . GLY A 1 380 ? -27.720 1.247 34.630 1.00 97.88 380 GLY A CA 1
ATOM 2785 C C . GLY A 1 380 ? -27.924 0.094 35.609 1.00 97.88 380 GLY A C 1
ATOM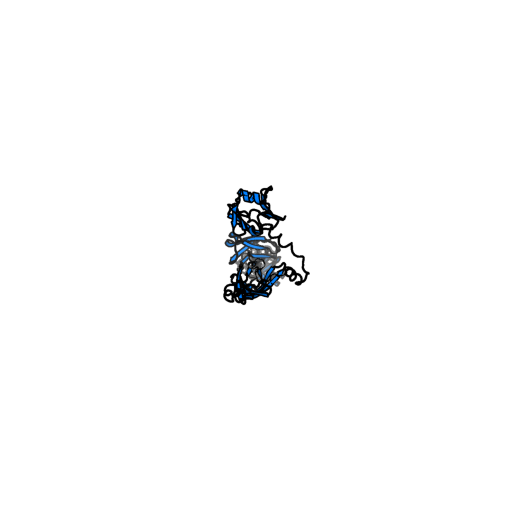 2786 O O . GLY A 1 380 ? -28.001 -1.065 35.208 1.00 97.88 380 GLY A O 1
ATOM 2787 N N . VAL A 1 381 ? -28.023 0.407 36.898 1.00 98.25 381 VAL A N 1
ATOM 2788 C CA . VAL A 1 381 ? -28.233 -0.572 37.974 1.00 98.25 381 VAL A CA 1
ATOM 2789 C C . VAL A 1 381 ? -29.306 -0.040 38.917 1.00 98.25 381 VAL A C 1
ATOM 2791 O O . VAL A 1 381 ? -29.294 1.144 39.241 1.00 98.25 381 VAL A O 1
ATOM 2794 N N . GLU A 1 382 ? -30.218 -0.911 39.344 1.00 98.06 382 GLU A N 1
ATOM 2795 C CA . GLU A 1 382 ? -31.234 -0.634 40.364 1.00 98.06 382 GLU A CA 1
ATOM 2796 C C . GLU A 1 382 ? -31.340 -1.830 41.317 1.00 98.06 382 GLU A C 1
ATOM 2798 O O . GLU A 1 382 ? -31.579 -2.960 40.890 1.00 98.06 382 GLU A O 1
ATOM 2803 N N . ILE A 1 383 ? -31.191 -1.618 42.621 1.00 98.06 383 ILE A N 1
ATOM 2804 C CA . ILE A 1 383 ? -31.444 -2.628 43.646 1.00 98.06 383 ILE A CA 1
ATOM 2805 C C . ILE A 1 383 ? -32.959 -2.751 43.814 1.00 98.06 383 ILE A C 1
ATOM 2807 O O . ILE A 1 383 ? -33.581 -2.086 44.634 1.00 98.06 383 ILE A O 1
ATOM 2811 N N . THR A 1 384 ? -33.566 -3.678 43.076 1.00 97.44 384 THR A N 1
ATOM 2812 C CA . THR A 1 384 ? -35.022 -3.907 43.053 1.00 97.44 384 THR A CA 1
ATOM 2813 C C . THR A 1 384 ? -35.623 -4.309 44.398 1.00 97.44 384 THR A C 1
ATOM 2815 O O . THR A 1 384 ? -36.842 -4.290 44.562 1.00 97.44 384 THR A O 1
ATOM 2818 N N . THR A 1 385 ? -34.790 -4.707 45.364 1.00 96.88 385 THR A N 1
ATOM 2819 C CA . THR A 1 385 ? -35.248 -4.997 46.733 1.00 96.88 385 THR A CA 1
ATOM 2820 C C . THR A 1 385 ? -35.509 -3.725 47.538 1.00 96.88 385 THR A C 1
ATOM 2822 O O . THR A 1 385 ? -36.404 -3.739 48.375 1.00 96.88 385 THR A O 1
ATOM 2825 N N . ASP A 1 386 ? -34.794 -2.627 47.277 1.00 96.56 386 ASP A N 1
ATOM 2826 C CA . ASP A 1 386 ? -35.105 -1.300 47.827 1.00 96.56 386 ASP A CA 1
ATOM 2827 C C . ASP A 1 386 ? -36.267 -0.691 47.021 1.00 96.56 386 ASP A C 1
ATOM 2829 O O . ASP A 1 386 ? -36.121 0.202 46.189 1.00 96.56 386 ASP A O 1
ATOM 2833 N N . ALA A 1 387 ? -37.457 -1.264 47.205 1.00 94.62 387 ALA A N 1
ATOM 2834 C CA . ALA A 1 387 ? -38.609 -1.005 46.346 1.00 94.62 387 ALA A CA 1
ATOM 2835 C C . ALA A 1 387 ? -39.144 0.435 46.444 1.00 94.62 387 ALA A C 1
ATOM 2837 O O . ALA A 1 387 ? -39.899 0.875 45.570 1.00 94.62 387 ALA A O 1
ATOM 2838 N N . ASN A 1 388 ? -38.823 1.152 47.523 1.00 94.50 388 ASN A N 1
ATOM 2839 C CA . ASN A 1 388 ? -39.215 2.544 47.718 1.00 94.50 388 ASN A CA 1
ATOM 2840 C C . ASN A 1 388 ? -38.076 3.535 47.385 1.00 94.50 388 ASN A C 1
ATOM 2842 O O . ASN A 1 388 ? -38.339 4.743 47.351 1.00 94.50 388 ASN A O 1
ATOM 2846 N N . ASN A 1 389 ? -36.875 3.020 47.089 1.00 95.50 389 ASN A N 1
ATOM 2847 C CA . ASN A 1 389 ? -35.652 3.754 46.794 1.00 95.50 389 ASN A CA 1
ATOM 2848 C C . ASN A 1 389 ? -35.330 4.814 47.863 1.00 95.50 389 ASN A C 1
ATOM 2850 O O . ASN A 1 389 ? -35.085 5.988 47.557 1.00 95.50 389 ASN A O 1
ATOM 2854 N N . ASP A 1 390 ? -35.420 4.423 49.138 1.00 95.75 390 ASP A N 1
ATOM 2855 C CA . ASP A 1 390 ? -35.085 5.270 50.287 1.00 95.75 390 ASP A CA 1
ATOM 2856 C C . ASP A 1 390 ? -33.651 5.057 50.806 1.00 95.75 390 ASP A C 1
ATOM 2858 O O . ASP A 1 390 ? -33.208 5.765 51.722 1.00 95.75 390 ASP A O 1
ATOM 2862 N N . GLY A 1 391 ? -32.899 4.152 50.173 1.00 95.69 391 GLY A N 1
ATOM 2863 C CA . GLY A 1 391 ? -31.526 3.804 50.513 1.00 95.69 391 GLY A CA 1
ATOM 2864 C C . GLY A 1 391 ? -31.425 2.774 51.637 1.00 95.69 391 GLY A C 1
ATOM 2865 O O . GLY A 1 391 ? -30.323 2.547 52.156 1.00 95.69 391 GLY A O 1
ATOM 2866 N N . GLN A 1 392 ? -32.536 2.165 52.054 1.00 95.75 392 GLN A N 1
ATOM 2867 C CA . GLN A 1 392 ? -32.575 1.094 53.042 1.00 95.75 392 GLN A CA 1
ATOM 2868 C C . GLN A 1 392 ? -33.365 -0.105 52.522 1.00 95.75 392 GLN A C 1
ATOM 2870 O O . GLN A 1 392 ? -34.411 0.013 51.908 1.00 95.75 392 GLN A O 1
ATOM 2875 N N . ILE A 1 393 ? -32.874 -1.301 52.836 1.00 97.12 393 ILE A N 1
ATOM 2876 C CA . ILE A 1 393 ? -33.604 -2.547 52.626 1.00 97.12 393 ILE A CA 1
ATOM 2877 C C . ILE A 1 393 ? -34.181 -2.961 53.971 1.00 97.12 393 ILE A C 1
ATOM 2879 O O . ILE A 1 393 ? -33.484 -3.529 54.823 1.00 97.12 393 ILE A O 1
ATOM 2883 N N . SER A 1 394 ? -35.463 -2.661 54.154 1.00 95.62 394 SER A N 1
ATOM 2884 C CA . SER A 1 394 ? -36.204 -2.978 55.365 1.00 95.62 394 SER A CA 1
ATOM 2885 C C . SER A 1 394 ? -36.552 -4.466 55.474 1.00 95.62 394 SER A C 1
ATOM 2887 O O . SER A 1 394 ? -36.442 -5.259 54.534 1.00 95.62 394 SER A O 1
ATOM 2889 N N . LYS A 1 395 ? -37.043 -4.877 56.650 1.00 94.81 395 LYS A N 1
ATOM 2890 C CA . LYS A 1 395 ? -37.580 -6.234 56.849 1.00 94.81 395 LYS A CA 1
ATOM 2891 C C . LYS A 1 395 ? -38.751 -6.549 55.910 1.00 94.81 395 LYS A C 1
ATOM 2893 O O . LYS A 1 395 ? -38.882 -7.698 55.491 1.00 94.81 395 LYS A O 1
ATOM 2898 N N . ASP A 1 396 ? -39.603 -5.563 55.641 1.00 94.94 396 ASP A N 1
ATOM 2899 C CA . ASP A 1 396 ? -40.799 -5.743 54.814 1.00 94.94 396 ASP A CA 1
ATOM 2900 C C . ASP A 1 396 ? -40.430 -5.863 53.330 1.00 94.94 396 ASP A C 1
ATOM 2902 O O . ASP A 1 396 ? -41.006 -6.691 52.629 1.00 94.94 396 ASP A O 1
ATOM 2906 N N . GLU A 1 397 ? -39.431 -5.101 52.881 1.00 95.69 397 GLU A N 1
ATOM 2907 C CA . GLU A 1 397 ? -38.857 -5.189 51.533 1.00 95.69 397 GLU A CA 1
ATOM 2908 C C . GLU A 1 397 ? -38.123 -6.507 51.289 1.00 95.69 397 GLU A C 1
ATOM 2910 O O . GLU A 1 397 ? -38.346 -7.163 50.274 1.00 95.69 397 GLU A O 1
ATOM 2915 N N . LEU A 1 398 ? -37.287 -6.941 52.239 1.00 95.06 398 LEU A N 1
ATOM 2916 C CA . LEU A 1 398 ? -36.529 -8.183 52.094 1.00 95.06 398 LEU A CA 1
ATOM 2917 C C . LEU A 1 398 ? -37.413 -9.436 52.203 1.00 95.06 398 LEU A C 1
ATOM 2919 O O . LEU A 1 398 ? -37.184 -10.438 51.522 1.00 95.06 398 LEU A O 1
ATOM 2923 N N . GLY A 1 399 ? -38.387 -9.421 53.118 1.00 91.12 399 GLY A N 1
ATOM 2924 C CA . GLY A 1 399 ? -39.186 -10.595 53.459 1.00 91.12 399 GLY A CA 1
ATOM 2925 C C . GLY A 1 399 ? -38.324 -11.808 53.846 1.00 91.12 399 GLY A C 1
ATOM 2926 O O . GLY A 1 399 ? -37.401 -11.704 54.658 1.00 91.12 399 GLY A O 1
ATOM 2927 N N . ASP A 1 400 ? -38.636 -12.965 53.252 1.00 85.44 400 ASP A N 1
ATOM 2928 C CA . ASP A 1 400 ? -37.844 -14.205 53.348 1.00 85.44 400 ASP A CA 1
ATOM 2929 C C . ASP A 1 400 ? -36.923 -14.414 52.118 1.00 85.44 400 ASP A C 1
ATOM 2931 O O . ASP A 1 400 ? -36.374 -15.503 51.935 1.00 85.44 400 ASP A O 1
ATOM 2935 N N . GLY A 1 401 ? -36.808 -13.407 51.243 1.00 87.94 401 GLY A N 1
ATOM 2936 C CA . GLY A 1 401 ? -36.143 -13.495 49.944 1.00 87.94 401 GLY A CA 1
ATOM 2937 C C . GLY A 1 401 ? -34.642 -13.198 49.961 1.00 87.94 401 GLY A C 1
ATOM 2938 O O . GLY A 1 401 ? -34.020 -12.968 51.002 1.00 87.94 401 GLY A O 1
ATOM 2939 N N . GLU A 1 402 ? -34.062 -13.218 48.763 1.00 94.69 402 GLU A N 1
ATOM 2940 C CA . GLU A 1 402 ? -32.699 -12.755 48.500 1.00 94.69 402 GLU A CA 1
ATOM 2941 C C . GLU A 1 402 ? -32.712 -11.278 48.101 1.00 94.69 402 GLU A C 1
ATOM 2943 O O . GLU A 1 402 ? -33.733 -10.748 47.665 1.00 94.69 402 GLU A O 1
ATOM 2948 N N . ILE A 1 403 ? -31.564 -10.619 48.241 1.00 96.75 403 ILE A N 1
ATOM 2949 C CA . ILE A 1 403 ? -31.389 -9.275 47.702 1.00 96.75 403 ILE A CA 1
ATOM 2950 C C . ILE A 1 403 ? -31.230 -9.413 46.191 1.00 96.75 403 ILE A C 1
ATOM 2952 O O . ILE A 1 403 ? -30.416 -10.199 45.715 1.00 96.75 403 ILE A O 1
ATOM 2956 N N . THR A 1 404 ? -32.023 -8.660 45.451 1.00 97.38 404 THR A N 1
ATOM 2957 C CA . THR A 1 404 ? -32.076 -8.645 43.991 1.00 97.38 404 THR A CA 1
ATOM 2958 C C . THR A 1 404 ? -31.765 -7.254 43.465 1.00 97.38 404 THR A C 1
ATOM 2960 O O . THR A 1 404 ? -32.082 -6.256 44.120 1.00 97.38 404 THR A O 1
ATOM 2963 N N . ALA A 1 405 ? -31.133 -7.217 42.297 1.00 98.19 405 ALA A N 1
ATOM 2964 C CA . ALA A 1 405 ? -30.891 -6.012 41.526 1.00 98.19 405 ALA A CA 1
ATOM 2965 C C . ALA A 1 405 ? -31.161 -6.277 40.043 1.00 98.19 405 ALA A C 1
ATOM 2967 O O . ALA A 1 405 ? -31.017 -7.406 39.570 1.00 98.19 405 ALA A O 1
ATOM 2968 N N . HIS A 1 406 ? -31.521 -5.223 39.327 1.00 98.19 406 HIS A N 1
ATOM 2969 C CA . HIS A 1 406 ? -31.778 -5.217 37.903 1.00 98.19 406 HIS A CA 1
ATOM 2970 C C . HIS A 1 406 ? -30.743 -4.344 37.198 1.00 98.19 406 HIS A C 1
ATOM 2972 O O . HIS A 1 406 ? -30.566 -3.170 37.527 1.00 98.19 406 HIS A O 1
ATOM 2978 N N . VAL A 1 407 ? -30.051 -4.926 36.223 1.00 98.50 407 VAL A N 1
ATOM 2979 C CA . VAL A 1 407 ? -29.107 -4.222 35.356 1.00 98.50 407 VAL A CA 1
ATOM 2980 C C . VAL A 1 407 ? -29.812 -3.889 34.049 1.00 98.50 407 VAL A C 1
ATOM 2982 O O . VAL A 1 407 ? -30.329 -4.776 33.372 1.00 98.50 407 VAL A O 1
ATOM 2985 N N . THR A 1 408 ? -29.812 -2.614 33.681 1.00 98.06 408 THR A N 1
ATOM 2986 C CA . THR A 1 408 ? -30.361 -2.122 32.413 1.00 98.06 408 THR A CA 1
ATOM 2987 C C . THR A 1 408 ? -29.229 -1.817 31.441 1.00 98.06 408 THR A C 1
ATOM 2989 O O . THR A 1 408 ? -28.202 -1.264 31.829 1.00 98.06 408 THR A O 1
ATOM 2992 N N . LEU A 1 409 ? -29.413 -2.186 30.174 1.00 97.75 409 LEU A N 1
ATOM 2993 C CA . LEU A 1 409 ? -28.484 -1.892 29.084 1.00 97.75 409 LEU A CA 1
ATOM 2994 C C . LEU A 1 409 ? -29.109 -0.816 28.195 1.00 97.75 409 LEU A C 1
ATOM 2996 O O . LEU A 1 409 ? -30.305 -0.874 27.897 1.00 97.75 409 LEU A O 1
ATOM 3000 N N . GLY A 1 410 ? -28.329 0.202 27.850 1.00 94.44 410 GLY A N 1
ATOM 3001 C CA . GLY A 1 410 ? -28.809 1.417 27.203 1.00 94.44 410 GLY A CA 1
ATOM 3002 C C . GLY A 1 410 ? -28.320 1.581 25.766 1.00 94.44 410 GLY A C 1
ATOM 3003 O O . GLY A 1 410 ? -27.963 0.626 25.083 1.00 94.44 410 GLY A O 1
ATOM 3004 N N . GLU A 1 411 ? -28.344 2.827 25.293 1.00 92.94 411 GLU A N 1
ATOM 3005 C CA . GLU A 1 411 ? -27.819 3.191 23.974 1.00 92.94 411 GLU A CA 1
ATOM 3006 C C . GLU A 1 411 ? -26.318 2.877 23.875 1.00 92.94 411 GLU A C 1
ATOM 3008 O O . GLU A 1 411 ? -25.590 2.978 24.861 1.00 92.94 411 GLU A O 1
ATOM 3013 N N . GLY A 1 412 ? -25.865 2.460 22.693 1.00 91.12 412 GLY A N 1
ATOM 3014 C CA . GLY A 1 412 ? -24.479 2.048 22.458 1.00 91.12 412 GLY A CA 1
ATOM 3015 C C . GLY A 1 412 ? -24.171 0.608 22.872 1.00 91.12 412 GLY A C 1
ATOM 3016 O O . GLY A 1 412 ? -23.236 0.036 22.337 1.00 91.12 412 GLY A O 1
ATOM 3017 N N . THR A 1 413 ? -24.974 -0.022 23.739 1.00 96.56 413 THR A N 1
ATOM 3018 C CA . THR A 1 413 ? -24.771 -1.437 24.076 1.00 96.56 413 THR A CA 1
ATOM 3019 C C . THR A 1 413 ? -25.263 -2.356 22.961 1.00 96.56 413 THR A C 1
ATOM 3021 O O . THR A 1 413 ? -26.405 -2.244 22.502 1.00 96.56 413 THR A O 1
ATOM 3024 N N . ALA A 1 414 ? -24.430 -3.312 22.566 1.00 95.88 414 ALA A N 1
ATOM 3025 C CA . ALA A 1 414 ? -24.717 -4.297 21.535 1.00 95.88 414 ALA A CA 1
ATOM 3026 C C . ALA A 1 414 ? -24.498 -5.735 22.028 1.00 95.88 414 ALA A C 1
ATOM 3028 O O . ALA A 1 414 ? -23.871 -6.008 23.052 1.00 95.88 414 ALA A O 1
ATOM 3029 N N . ALA A 1 415 ? -25.054 -6.698 21.290 1.00 96.50 415 ALA A N 1
ATOM 3030 C CA . ALA A 1 415 ? -24.766 -8.101 21.542 1.00 96.50 415 ALA A CA 1
ATOM 3031 C C . ALA A 1 415 ? -23.300 -8.382 21.185 1.00 96.50 415 ALA A C 1
ATOM 3033 O O . ALA A 1 415 ? -22.862 -8.067 20.080 1.00 96.50 415 ALA A O 1
ATOM 3034 N N . GLY A 1 416 ? -22.566 -9.008 22.105 1.00 94.88 416 GLY A N 1
ATOM 3035 C CA . GLY A 1 416 ? -21.118 -9.197 21.985 1.00 94.88 416 GLY A CA 1
ATOM 3036 C C . GLY A 1 416 ? -20.281 -8.286 22.885 1.00 94.88 416 GLY A C 1
ATOM 3037 O O . GLY A 1 416 ? -19.124 -8.625 23.115 1.00 94.88 416 GLY A O 1
ATOM 3038 N N . ASP A 1 417 ? -20.857 -7.228 23.463 1.00 97.88 417 ASP A N 1
ATOM 3039 C CA . ASP A 1 417 ? -20.203 -6.445 24.520 1.00 97.88 417 ASP A CA 1
ATOM 3040 C C . ASP A 1 417 ? -19.971 -7.320 25.757 1.00 97.88 417 ASP A C 1
ATOM 3042 O O . ASP A 1 417 ? -20.714 -8.269 26.011 1.00 97.88 417 ASP A O 1
ATOM 3046 N N . THR A 1 418 ? -18.972 -7.003 26.572 1.00 98.31 418 THR A N 1
ATOM 3047 C CA . THR A 1 418 ? -18.715 -7.705 27.834 1.00 98.31 418 THR A CA 1
ATOM 3048 C C . THR A 1 418 ? -19.415 -6.988 28.983 1.00 98.31 418 THR A C 1
ATOM 3050 O O . THR A 1 418 ? -19.134 -5.825 29.243 1.00 98.31 418 THR A O 1
ATOM 3053 N N . LEU A 1 419 ? -20.296 -7.685 29.708 1.00 98.50 419 LEU A N 1
ATOM 3054 C CA . LEU A 1 419 ? -20.910 -7.200 30.947 1.00 98.50 419 LEU A CA 1
ATOM 3055 C C . LEU A 1 419 ? -20.289 -7.913 32.153 1.00 98.50 419 LEU A C 1
ATOM 3057 O O . LEU A 1 419 ? -20.313 -9.144 32.250 1.00 98.50 419 LEU A O 1
ATOM 3061 N N . VAL A 1 420 ? -19.824 -7.124 33.118 1.00 98.62 420 VAL A N 1
ATOM 3062 C CA . VAL A 1 420 ? -19.348 -7.589 34.425 1.00 98.62 420 VAL A CA 1
ATOM 3063 C C . VAL A 1 420 ? -20.189 -6.943 35.519 1.00 98.62 420 VAL A C 1
ATOM 3065 O O . VAL A 1 420 ? -20.330 -5.726 35.558 1.00 98.62 420 VAL A O 1
ATOM 3068 N N . VAL A 1 421 ? -20.738 -7.753 36.424 1.00 98.44 421 VAL A N 1
ATOM 3069 C CA . VAL A 1 421 ? -21.527 -7.295 37.577 1.00 98.44 421 VAL A CA 1
ATOM 3070 C C . VAL A 1 421 ? -20.898 -7.826 38.856 1.00 98.44 421 VAL A C 1
ATOM 3072 O O . VAL A 1 421 ? -20.696 -9.037 38.978 1.00 98.44 421 VAL A O 1
ATOM 3075 N N . THR A 1 422 ? -20.621 -6.959 39.828 1.00 98.19 422 THR A N 1
ATOM 3076 C CA . THR A 1 422 ? -19.991 -7.321 41.107 1.00 98.19 422 THR A CA 1
ATOM 3077 C C . THR A 1 422 ? -20.808 -6.883 42.317 1.00 98.19 422 THR A C 1
ATOM 3079 O O . THR A 1 422 ? -21.507 -5.874 42.269 1.00 98.19 422 THR A O 1
ATOM 3082 N N . ASP A 1 423 ? -20.700 -7.634 43.416 1.00 97.38 423 ASP A N 1
ATOM 3083 C CA . ASP A 1 423 ? -21.295 -7.274 44.710 1.00 97.38 423 ASP A CA 1
ATOM 3084 C C . ASP A 1 423 ? -20.363 -6.415 45.589 1.00 97.38 423 ASP A C 1
ATOM 3086 O O . ASP A 1 423 ? -19.199 -6.178 45.258 1.00 97.38 423 ASP A O 1
ATOM 3090 N N . GLN A 1 424 ? -20.844 -6.016 46.772 1.00 95.38 424 GLN A N 1
ATOM 3091 C CA . GLN A 1 424 ? -20.097 -5.211 47.747 1.00 95.38 424 GLN A CA 1
ATOM 3092 C C . GLN A 1 424 ? -18.785 -5.844 48.249 1.00 95.38 424 GLN A C 1
ATOM 3094 O O . GLN A 1 424 ? -17.974 -5.170 48.884 1.00 95.38 424 GLN A O 1
ATOM 3099 N N . SER A 1 425 ? -18.569 -7.145 48.024 1.00 94.25 425 SER A N 1
ATOM 3100 C CA . SER A 1 425 ? -17.317 -7.832 48.359 1.00 94.25 425 SER A CA 1
ATOM 3101 C C . SER A 1 425 ? -16.311 -7.852 47.202 1.00 94.25 425 SER A C 1
ATOM 3103 O O . SER A 1 425 ? -15.197 -8.349 47.375 1.00 94.25 425 SER A O 1
ATOM 3105 N N . GLY A 1 426 ? -16.691 -7.312 46.038 1.00 94.12 426 GLY A N 1
ATOM 3106 C CA . GLY A 1 426 ? -15.945 -7.402 44.785 1.00 94.12 426 GLY A CA 1
ATOM 3107 C C . GLY A 1 426 ? -16.091 -8.759 44.096 1.00 94.12 426 GLY A C 1
ATOM 3108 O O . GLY A 1 426 ? -15.293 -9.093 43.224 1.00 94.12 426 GLY A O 1
ATOM 3109 N N . LYS A 1 427 ? -17.065 -9.582 44.501 1.00 95.44 427 LYS A N 1
ATOM 3110 C CA . LYS A 1 427 ? -17.314 -10.878 43.870 1.00 95.44 427 LYS A CA 1
ATOM 3111 C C . LYS A 1 427 ? -18.123 -10.671 42.595 1.00 95.44 427 LYS A C 1
ATOM 3113 O O . LYS A 1 427 ? -19.192 -10.069 42.644 1.00 95.44 427 LYS A O 1
ATOM 3118 N N . GLU A 1 428 ? -17.658 -11.251 41.492 1.00 97.88 428 GLU A N 1
ATOM 3119 C CA . GLU A 1 428 ? -18.416 -11.329 40.241 1.00 97.88 428 GLU A CA 1
ATOM 3120 C C . GLU A 1 428 ? -19.703 -12.144 40.444 1.00 97.88 428 GLU A C 1
ATOM 3122 O O . GLU A 1 428 ? -19.676 -13.333 40.783 1.00 97.88 428 GLU A O 1
ATOM 3127 N N . ILE A 1 429 ? -20.838 -11.473 40.269 1.00 97.06 429 ILE A N 1
ATOM 3128 C CA . ILE A 1 429 ? -22.172 -12.071 40.208 1.00 97.06 429 ILE A CA 1
ATOM 3129 C C . ILE A 1 429 ? -22.464 -12.525 38.773 1.00 97.06 429 ILE A C 1
ATOM 3131 O O . ILE A 1 429 ? -23.045 -13.590 38.568 1.00 97.06 429 ILE A O 1
ATOM 3135 N N . PHE A 1 430 ? -22.021 -11.739 37.790 1.00 98.31 430 PHE A N 1
ATOM 3136 C CA . PHE A 1 430 ? -22.107 -12.052 36.369 1.00 98.31 430 PHE A CA 1
ATOM 3137 C C . PHE A 1 430 ? -20.836 -11.588 35.656 1.00 98.31 430 PHE A C 1
ATOM 3139 O O . PHE A 1 430 ? -20.305 -10.524 35.965 1.00 98.31 430 PHE A O 1
ATOM 3146 N N . ASN A 1 431 ? -20.367 -12.388 34.704 1.00 97.94 431 ASN A N 1
ATOM 3147 C CA . ASN A 1 431 ? -19.276 -12.045 33.800 1.00 97.94 431 ASN A CA 1
ATOM 3148 C C . ASN A 1 431 ? -19.496 -12.812 32.492 1.00 97.94 431 ASN A C 1
ATOM 3150 O O . ASN A 1 431 ? -19.438 -14.047 32.472 1.00 97.94 431 ASN A O 1
ATOM 3154 N N . GLY A 1 432 ? -19.828 -12.096 31.424 1.00 97.81 432 GLY A N 1
ATOM 3155 C CA . GLY A 1 432 ? -20.122 -12.709 30.139 1.00 97.81 432 GLY A CA 1
ATOM 3156 C C . GLY A 1 432 ? -20.526 -11.701 29.076 1.00 97.81 432 GLY A C 1
ATOM 3157 O O . GLY A 1 432 ? -20.619 -10.504 29.332 1.00 97.81 432 GLY A O 1
ATOM 3158 N N . LEU A 1 433 ? -20.776 -12.211 27.872 1.00 98.19 433 LEU A N 1
ATOM 3159 C CA . LEU A 1 433 ? -21.197 -11.381 26.751 1.00 98.19 433 LEU A CA 1
ATOM 3160 C C . LEU A 1 433 ? -22.669 -10.983 26.880 1.00 98.19 433 LEU A C 1
ATOM 3162 O O . LEU A 1 433 ? -23.515 -11.801 27.258 1.00 98.19 433 LEU A O 1
ATOM 3166 N N . VAL A 1 434 ? -22.972 -9.748 26.501 1.00 98.19 434 VAL A N 1
ATOM 3167 C CA . VAL A 1 434 ? -24.326 -9.242 26.317 1.00 98.19 434 VAL A CA 1
ATOM 3168 C C . VAL A 1 434 ? -25.004 -10.032 25.198 1.00 98.19 434 VAL A C 1
ATOM 3170 O O . VAL A 1 434 ? -24.438 -10.264 24.128 1.00 98.19 434 VAL A O 1
ATOM 3173 N N . THR A 1 435 ? -26.241 -10.451 25.456 1.00 97.75 435 THR A N 1
ATOM 3174 C CA . THR A 1 435 ? -27.094 -11.175 24.505 1.00 97.75 435 THR A CA 1
ATOM 3175 C C . THR A 1 435 ? -28.291 -10.322 24.089 1.00 97.75 435 THR A C 1
ATOM 3177 O O . THR A 1 435 ? -28.682 -9.403 24.808 1.00 97.75 435 THR A O 1
ATOM 3180 N N . ASP A 1 436 ? -28.944 -10.674 22.979 1.00 97.12 436 ASP A N 1
ATOM 3181 C CA . ASP A 1 436 ? -30.173 -9.999 22.524 1.00 97.12 436 ASP A CA 1
ATOM 3182 C C . ASP A 1 436 ? -31.297 -10.002 23.583 1.00 97.12 436 ASP A C 1
ATOM 3184 O O . ASP A 1 436 ? -32.105 -9.072 23.662 1.00 97.12 436 ASP A O 1
ATOM 3188 N N . GLU A 1 437 ? -31.353 -11.046 24.420 1.00 97.12 437 GLU A N 1
ATOM 3189 C CA . GLU A 1 437 ? -32.313 -11.136 25.526 1.00 97.12 437 GLU A CA 1
ATOM 3190 C C . GLU A 1 437 ? -32.017 -10.091 26.608 1.00 97.12 437 GLU A C 1
ATOM 3192 O O . GLU A 1 437 ? -32.942 -9.435 27.087 1.00 97.12 437 GLU A O 1
ATOM 3197 N N . MET A 1 438 ? -30.738 -9.878 26.932 1.00 97.69 438 MET A N 1
ATOM 3198 C CA . MET A 1 438 ? -30.305 -8.877 27.913 1.00 97.69 438 MET A CA 1
ATOM 3199 C C . MET A 1 438 ? -30.521 -7.448 27.411 1.00 97.69 438 MET A C 1
ATOM 3201 O O . MET A 1 438 ? -30.899 -6.584 28.192 1.00 97.69 438 MET A O 1
ATOM 3205 N N . LEU A 1 439 ? -30.354 -7.193 26.111 1.00 96.88 439 LEU A N 1
ATOM 3206 C CA . LEU A 1 439 ? -30.694 -5.893 25.517 1.00 96.88 439 LEU A CA 1
ATOM 3207 C C . LEU A 1 439 ? -32.194 -5.585 25.620 1.00 96.88 439 LEU A C 1
ATOM 3209 O O . LEU A 1 439 ? -32.591 -4.434 25.779 1.00 96.88 439 LEU A O 1
ATOM 3213 N N . SER A 1 440 ? -33.038 -6.616 25.519 1.00 95.94 440 SER A N 1
ATOM 3214 C CA . SER A 1 440 ? -34.496 -6.453 25.548 1.00 95.94 440 SER A CA 1
ATOM 3215 C C . SER A 1 440 ? -35.052 -6.335 26.966 1.00 95.94 440 SER A C 1
ATOM 3217 O O . SER A 1 440 ? -35.991 -5.574 27.196 1.00 95.94 440 SER A O 1
ATOM 3219 N N . ASN A 1 441 ? -34.510 -7.123 27.897 1.00 96.38 441 ASN A N 1
ATOM 3220 C CA . ASN A 1 441 ? -35.088 -7.318 29.224 1.00 96.38 441 ASN A CA 1
ATOM 3221 C C . ASN A 1 441 ? -34.184 -6.861 30.371 1.00 96.38 441 ASN A C 1
ATOM 3223 O O . ASN A 1 441 ? -34.636 -6.926 31.504 1.00 96.38 441 ASN A O 1
ATOM 3227 N N . GLY A 1 442 ? -32.942 -6.445 30.121 1.00 96.62 442 GLY A N 1
ATOM 3228 C CA . GLY A 1 442 ? -31.938 -6.273 31.170 1.00 96.62 442 GLY A CA 1
ATOM 3229 C C . GLY A 1 442 ? -31.442 -7.608 31.740 1.00 96.62 442 GLY A C 1
ATOM 3230 O O . GLY A 1 442 ? -31.639 -8.676 31.154 1.00 96.62 442 GLY A O 1
ATOM 3231 N N . LEU A 1 443 ? -30.782 -7.548 32.896 1.00 98.19 443 LEU A N 1
ATOM 3232 C CA . LEU A 1 443 ? -30.301 -8.713 33.635 1.00 98.19 443 LEU A CA 1
ATOM 3233 C C . LEU A 1 443 ? -30.677 -8.595 35.116 1.00 98.19 443 LEU A C 1
ATOM 3235 O O . LEU A 1 443 ? -30.165 -7.733 35.826 1.00 98.19 443 LEU A O 1
ATOM 3239 N N . ASP A 1 444 ? -31.518 -9.513 35.589 1.00 98.00 444 ASP A N 1
ATOM 3240 C CA . ASP A 1 444 ? -31.784 -9.684 37.017 1.00 98.00 444 ASP A CA 1
ATOM 3241 C C . ASP A 1 444 ? -30.668 -10.501 37.675 1.00 98.00 444 ASP A C 1
ATOM 3243 O O . ASP A 1 444 ? -30.308 -11.588 37.209 1.00 98.00 444 ASP A O 1
ATOM 3247 N N . VAL A 1 445 ? -30.146 -10.007 38.796 1.00 97.50 445 VAL A N 1
ATOM 3248 C CA . VAL A 1 445 ? -29.089 -10.661 39.569 1.00 97.50 445 VAL A CA 1
ATOM 3249 C C . VAL A 1 445 ? -29.433 -10.742 41.052 1.00 97.50 445 VAL A C 1
ATOM 3251 O O . VAL A 1 445 ? -30.141 -9.903 41.606 1.00 97.50 445 VAL A O 1
ATOM 3254 N N . THR A 1 446 ? -28.891 -11.758 41.720 1.00 97.12 446 THR A N 1
ATOM 3255 C CA . THR A 1 446 ? -28.988 -11.932 43.174 1.00 97.12 446 THR A CA 1
ATOM 3256 C C . THR A 1 446 ? -27.694 -11.479 43.841 1.00 97.12 446 THR A C 1
ATOM 3258 O O . THR A 1 446 ? -26.610 -11.944 43.479 1.00 97.12 446 THR A O 1
ATOM 3261 N N . VAL A 1 447 ? -27.805 -10.619 44.846 1.00 96.69 447 VAL A N 1
ATOM 3262 C CA . VAL A 1 447 ? -26.683 -10.014 45.564 1.00 96.69 447 VAL A CA 1
ATOM 3263 C C . VAL A 1 447 ? -26.469 -10.740 46.887 1.00 96.69 447 VAL A C 1
ATOM 3265 O O . VAL A 1 447 ? -27.418 -11.074 47.604 1.00 96.69 447 VAL A O 1
ATOM 3268 N N . THR A 1 448 ? -25.208 -10.984 47.245 1.00 93.44 448 THR A N 1
ATOM 3269 C CA . THR A 1 448 ? -24.872 -11.614 48.523 1.00 93.44 448 THR A CA 1
ATOM 3270 C C . THR A 1 448 ? -25.399 -10.756 49.677 1.00 93.44 448 THR A C 1
ATOM 3272 O O . THR A 1 448 ? -25.023 -9.596 49.812 1.00 93.44 448 THR A O 1
ATOM 3275 N N . LYS A 1 449 ? -26.232 -11.319 50.558 1.00 93.50 449 LYS A N 1
ATOM 3276 C CA . LYS A 1 449 ? -26.742 -10.595 51.732 1.00 93.50 449 LYS A CA 1
ATOM 3277 C C . LYS A 1 449 ? -25.602 -10.242 52.708 1.00 93.50 449 LYS A C 1
ATOM 3279 O O . LYS A 1 449 ? -24.944 -11.165 53.199 1.00 93.50 449 LYS A O 1
ATOM 3284 N N . PRO A 1 450 ? -25.375 -8.956 53.040 1.00 94.56 450 PRO A N 1
ATOM 3285 C CA . PRO A 1 450 ? -24.355 -8.569 54.006 1.00 94.56 450 PRO A CA 1
ATOM 3286 C C . PRO A 1 450 ? -24.862 -8.715 55.455 1.00 94.56 450 PRO A C 1
ATOM 3288 O O . PRO A 1 450 ? -25.982 -9.164 55.711 1.00 94.56 450 PRO A O 1
ATOM 3291 N N . ALA A 1 451 ? -24.019 -8.369 56.432 1.00 93.88 451 ALA A N 1
ATOM 3292 C CA . ALA A 1 451 ? -24.448 -8.300 57.828 1.00 93.88 451 ALA A CA 1
ATOM 3293 C C . ALA A 1 451 ? -25.415 -7.122 58.061 1.00 93.88 451 ALA A C 1
ATOM 3295 O O . ALA A 1 451 ? -25.421 -6.154 57.309 1.00 93.88 451 ALA A O 1
ATOM 3296 N N . GLU A 1 452 ? -26.211 -7.199 59.127 1.00 94.44 452 GLU A N 1
ATOM 3297 C CA . GLU A 1 452 ? -27.139 -6.132 59.522 1.00 94.44 452 GLU A CA 1
ATOM 3298 C C . GLU A 1 452 ? -26.423 -4.774 59.666 1.00 94.44 452 GLU A C 1
ATOM 3300 O O . GLU A 1 452 ? -25.341 -4.692 60.259 1.00 94.44 452 GLU A O 1
ATOM 3305 N N . GLY A 1 453 ? -27.028 -3.719 59.120 1.00 92.44 453 GLY A N 1
ATOM 3306 C CA . GLY A 1 453 ? -26.503 -2.354 59.088 1.00 92.44 453 GLY A CA 1
ATOM 3307 C C . GLY A 1 453 ? -25.353 -2.121 58.102 1.00 92.44 453 GLY A C 1
ATOM 3308 O O . GLY A 1 453 ? -24.757 -1.047 58.130 1.00 92.44 453 GLY A O 1
ATOM 3309 N N . GLN A 1 454 ? -24.983 -3.110 57.280 1.00 96.56 454 GLN A N 1
ATOM 3310 C CA . GLN A 1 454 ? -23.951 -2.958 56.248 1.00 96.56 454 GLN A CA 1
ATOM 3311 C C . GLN A 1 454 ? -24.547 -2.545 54.898 1.00 96.56 454 GLN A C 1
ATOM 3313 O O . GLN A 1 454 ? -25.717 -2.807 54.609 1.00 96.56 454 GLN A O 1
ATOM 3318 N N . GLU A 1 455 ? -23.698 -1.937 54.070 1.00 97.19 455 GLU A N 1
ATOM 3319 C CA . GLU A 1 455 ? -24.017 -1.556 52.697 1.00 97.19 455 GLU A CA 1
ATOM 3320 C C . GLU A 1 455 ? -24.184 -2.793 51.800 1.00 97.19 455 GLU A C 1
ATOM 3322 O O . GLU A 1 455 ? -23.409 -3.755 51.847 1.00 97.19 455 GLU A O 1
ATOM 3327 N N . VAL A 1 456 ? -25.219 -2.734 50.978 1.00 97.44 456 VAL A N 1
ATOM 3328 C CA . VAL A 1 456 ? -25.437 -3.520 49.773 1.00 97.44 456 VAL A CA 1
ATOM 3329 C C . VAL A 1 456 ? -25.032 -2.624 48.621 1.00 97.44 456 VAL A C 1
ATOM 3331 O O . VAL A 1 456 ? -25.528 -1.506 48.506 1.00 97.44 456 VAL A O 1
ATOM 3334 N N . ARG A 1 457 ? -24.137 -3.117 47.776 1.00 97.38 457 ARG A N 1
ATOM 3335 C CA . ARG A 1 457 ? -23.651 -2.399 46.606 1.00 97.38 457 ARG A CA 1
ATOM 3336 C C . ARG A 1 457 ? -23.608 -3.352 45.431 1.00 97.38 457 ARG A C 1
ATOM 3338 O O . ARG A 1 457 ? -23.150 -4.486 45.578 1.00 97.38 457 ARG A O 1
ATOM 3345 N N . VAL A 1 458 ? -24.083 -2.873 44.292 1.00 98.31 458 VAL A N 1
ATOM 3346 C CA . VAL A 1 458 ? -23.975 -3.565 43.012 1.00 98.31 458 VAL A CA 1
ATOM 3347 C C . VAL A 1 458 ? -23.300 -2.620 42.042 1.00 98.31 458 VAL A C 1
ATOM 3349 O O . VAL A 1 458 ? -23.772 -1.505 41.845 1.00 98.31 458 VAL A O 1
ATOM 3352 N N . ASP A 1 459 ? -22.203 -3.068 41.448 1.00 98.25 459 ASP A N 1
ATOM 3353 C CA . ASP A 1 459 ? -21.526 -2.368 40.362 1.00 98.25 459 ASP A CA 1
ATOM 3354 C C . ASP A 1 459 ? -21.721 -3.173 39.078 1.00 98.25 459 ASP A C 1
ATOM 3356 O O . ASP A 1 459 ? -21.603 -4.399 39.095 1.00 98.25 459 ASP A O 1
ATOM 3360 N N . ALA A 1 460 ? -22.006 -2.495 37.972 1.00 98.50 460 ALA A N 1
ATOM 3361 C CA . ALA A 1 460 ? -22.046 -3.085 36.643 1.00 98.50 460 ALA A CA 1
ATOM 3362 C C . ALA A 1 460 ? -21.169 -2.271 35.695 1.00 98.50 460 ALA A C 1
ATOM 3364 O O . ALA A 1 460 ? -21.311 -1.051 35.618 1.00 98.50 460 ALA A O 1
ATOM 3365 N N . THR A 1 461 ? -20.301 -2.955 34.959 1.00 98.50 461 THR A N 1
ATOM 3366 C CA . THR A 1 461 ? -19.467 -2.381 33.903 1.00 98.50 461 THR A CA 1
ATOM 3367 C C . THR A 1 461 ? -19.781 -3.079 32.592 1.00 98.50 461 THR A C 1
ATOM 3369 O O . THR A 1 461 ? -19.824 -4.309 32.551 1.00 98.50 461 THR A O 1
ATOM 3372 N N . VAL A 1 462 ? -19.993 -2.297 31.537 1.00 98.50 462 VAL A N 1
ATOM 3373 C CA . VAL A 1 462 ? -20.108 -2.795 30.164 1.00 98.50 462 VAL A CA 1
ATOM 3374 C C . VAL A 1 462 ? -18.947 -2.244 29.351 1.00 98.50 462 VAL A C 1
ATOM 3376 O O . VAL A 1 462 ? -18.684 -1.043 29.410 1.00 98.50 462 VAL A O 1
ATOM 3379 N N . THR A 1 463 ? -18.295 -3.130 28.605 1.00 97.75 463 THR A N 1
ATOM 3380 C CA . THR A 1 463 ? -17.159 -2.848 27.723 1.00 97.75 463 THR A CA 1
ATOM 3381 C C . THR A 1 463 ? -17.510 -3.311 26.313 1.00 97.75 463 THR A C 1
ATOM 3383 O O . THR A 1 463 ? -17.869 -4.478 26.134 1.00 97.75 463 THR A O 1
ATOM 3386 N N . ASP A 1 464 ? -17.432 -2.424 25.327 1.00 97.12 464 ASP A N 1
ATOM 3387 C CA . ASP A 1 464 ? -17.652 -2.770 23.916 1.00 97.12 464 ASP A CA 1
ATOM 3388 C C . ASP A 1 464 ? -16.412 -3.466 23.294 1.00 97.12 464 ASP A C 1
ATOM 3390 O O . ASP A 1 464 ? -15.385 -3.623 23.965 1.00 97.12 464 ASP A O 1
ATOM 3394 N N . PRO A 1 465 ? -16.476 -3.932 22.030 1.00 94.38 465 PRO A N 1
ATOM 3395 C CA . PRO A 1 465 ? -15.335 -4.554 21.361 1.00 94.38 465 PRO A CA 1
ATOM 3396 C C . PRO A 1 465 ? -14.128 -3.636 21.125 1.00 94.38 465 PRO A C 1
ATOM 3398 O O . PRO A 1 465 ? -13.026 -4.170 21.041 1.00 94.38 465 PRO A O 1
ATOM 3401 N N . ALA A 1 466 ? -14.316 -2.314 21.034 1.00 95.38 466 ALA A N 1
ATOM 3402 C CA . ALA A 1 466 ? -13.224 -1.337 20.960 1.00 95.38 466 ALA A CA 1
ATOM 3403 C C . ALA A 1 466 ? -12.539 -1.136 22.322 1.00 95.38 466 ALA A C 1
ATOM 3405 O O . ALA A 1 466 ? -11.468 -0.544 22.420 1.00 95.38 466 ALA A O 1
ATOM 3406 N N . GLY A 1 467 ? -13.161 -1.594 23.409 1.00 95.69 467 GLY A N 1
ATOM 3407 C CA . GLY A 1 467 ? -12.687 -1.369 24.765 1.00 95.69 467 GLY A CA 1
ATOM 3408 C C . GLY A 1 467 ? -13.155 -0.045 25.370 1.00 95.69 467 GLY A C 1
ATOM 3409 O O . GLY A 1 467 ? -12.614 0.358 26.403 1.00 95.69 467 GLY A O 1
ATOM 3410 N N . ASN A 1 468 ? -14.148 0.638 24.789 1.00 96.94 468 ASN A N 1
ATOM 3411 C CA . ASN A 1 468 ? -14.812 1.736 25.485 1.00 96.94 468 ASN A CA 1
ATOM 3412 C C . ASN A 1 468 ? -15.697 1.161 26.598 1.00 96.94 468 ASN A C 1
ATOM 3414 O O . ASN A 1 468 ? -16.441 0.197 26.406 1.00 96.94 468 ASN A O 1
ATOM 3418 N N . GLU A 1 469 ? -15.637 1.774 27.780 1.00 97.00 469 GLU A N 1
ATOM 3419 C CA . GLU A 1 469 ? -16.300 1.254 28.977 1.00 97.00 469 GLU A CA 1
ATOM 3420 C C . GLU A 1 469 ? -17.239 2.272 29.613 1.00 97.00 469 GLU A C 1
ATOM 3422 O O . GLU A 1 469 ? -16.985 3.480 29.630 1.00 97.00 469 GLU A O 1
ATOM 3427 N N . SER A 1 470 ? -18.294 1.758 30.234 1.00 97.81 470 SER A N 1
ATOM 3428 C CA . SER A 1 470 ? -19.158 2.516 31.130 1.00 97.81 470 SER A CA 1
ATOM 3429 C C . SER A 1 470 ? -19.470 1.708 32.375 1.00 97.81 470 SER A C 1
ATOM 3431 O O . SER A 1 470 ? -19.622 0.487 32.323 1.00 97.81 470 SER A O 1
ATOM 3433 N N . THR A 1 471 ? -19.589 2.399 33.505 1.00 97.81 471 THR A N 1
ATOM 3434 C CA . THR A 1 471 ? -19.878 1.790 34.801 1.00 97.81 471 THR A CA 1
ATOM 3435 C C . THR A 1 471 ? -21.050 2.495 35.464 1.00 97.81 471 THR A C 1
ATOM 3437 O O . THR A 1 471 ? -21.091 3.724 35.545 1.00 97.81 471 THR A O 1
ATOM 3440 N N . ALA A 1 472 ? -21.961 1.706 36.022 1.00 98.31 472 ALA A N 1
ATOM 3441 C CA . ALA A 1 472 ? -23.029 2.159 36.898 1.00 98.31 472 ALA A CA 1
ATOM 3442 C C . ALA A 1 472 ? -22.986 1.401 38.225 1.00 98.31 472 ALA A C 1
ATOM 3444 O O . ALA A 1 472 ? -22.472 0.287 38.312 1.00 98.31 472 ALA A O 1
ATOM 3445 N N . ASN A 1 473 ? -23.518 2.019 39.273 1.00 97.81 473 ASN A N 1
ATOM 3446 C CA . ASN A 1 473 ? -23.670 1.380 40.569 1.00 97.81 473 ASN A CA 1
ATOM 3447 C C . ASN A 1 473 ? -24.946 1.840 41.258 1.00 97.81 473 ASN A C 1
ATOM 3449 O O . ASN A 1 473 ? -25.448 2.928 40.972 1.00 97.81 473 ASN A O 1
ATOM 3453 N N . ASP A 1 474 ? -25.418 1.007 42.177 1.00 98.31 474 ASP A N 1
ATOM 3454 C CA . ASP A 1 474 ? -26.485 1.347 43.108 1.00 98.31 474 ASP A CA 1
ATOM 3455 C C . ASP A 1 474 ? -26.162 0.828 44.516 1.00 98.31 474 ASP A C 1
ATOM 3457 O O . ASP A 1 474 ? -25.446 -0.175 44.672 1.00 98.31 474 ASP A O 1
ATOM 3461 N N . THR A 1 475 ? -26.644 1.534 45.543 1.00 97.75 475 THR A N 1
ATOM 3462 C CA . THR A 1 475 ? -26.355 1.236 46.949 1.00 97.75 475 THR A CA 1
ATOM 3463 C C . THR A 1 475 ? -27.564 1.400 47.867 1.00 97.75 475 THR A C 1
ATOM 3465 O O . THR A 1 475 ? -28.338 2.343 47.765 1.00 97.75 475 THR A O 1
ATOM 3468 N N . ALA A 1 476 ? -27.670 0.501 48.845 1.00 97.69 476 ALA A N 1
ATOM 3469 C CA . ALA A 1 476 ? -28.649 0.562 49.928 1.00 97.69 476 ALA A CA 1
ATOM 3470 C C . ALA A 1 476 ? -28.043 -0.003 51.223 1.00 97.69 476 ALA A C 1
ATOM 3472 O O . ALA A 1 476 ? -27.021 -0.683 51.193 1.00 97.69 476 ALA A O 1
ATOM 3473 N N . HIS A 1 477 ? -28.645 0.246 52.386 1.00 97.25 477 HIS A N 1
ATOM 3474 C CA . HIS A 1 477 ? -28.222 -0.359 53.657 1.00 97.25 477 HIS A CA 1
ATOM 3475 C C . HIS A 1 477 ? -29.217 -1.415 54.124 1.00 97.25 477 HIS A C 1
ATOM 3477 O O . HIS A 1 477 ? -30.417 -1.175 54.156 1.00 97.25 477 HIS A O 1
ATOM 3483 N N . LEU A 1 478 ? -28.728 -2.578 54.551 1.00 96.56 478 LEU A N 1
ATOM 3484 C CA . LEU A 1 478 ? -29.593 -3.607 55.121 1.00 96.56 478 LEU A CA 1
ATOM 3485 C C . LEU A 1 478 ? -30.022 -3.220 56.549 1.00 96.56 478 LEU A C 1
ATOM 3487 O O . LEU A 1 478 ? -29.191 -3.287 57.454 1.00 96.56 478 LEU A O 1
ATOM 3491 N N . ASP A 1 479 ? -31.299 -2.886 56.763 1.00 95.56 479 ASP A N 1
ATOM 3492 C CA . ASP A 1 479 ? -31.881 -2.640 58.096 1.00 95.56 479 ASP A CA 1
ATOM 3493 C C . ASP A 1 479 ? -33.196 -3.411 58.289 1.00 95.56 479 ASP A C 1
ATOM 3495 O O . ASP A 1 479 ? -34.306 -2.942 58.047 1.00 95.56 479 ASP A O 1
ATOM 3499 N N . THR A 1 480 ? -33.081 -4.643 58.769 1.00 93.06 480 THR A N 1
ATOM 3500 C CA . THR A 1 480 ? -34.220 -5.501 59.104 1.00 93.06 480 THR A CA 1
ATOM 3501 C C . THR A 1 480 ? -34.619 -5.422 60.579 1.00 93.06 480 THR A C 1
ATOM 3503 O O . THR A 1 480 ? -35.520 -6.152 61.025 1.00 93.06 480 THR A O 1
ATOM 3506 N N . THR A 1 481 ? -33.965 -4.556 61.359 1.00 89.88 481 THR A N 1
ATOM 3507 C CA . THR A 1 481 ? -34.192 -4.433 62.798 1.00 89.88 481 THR A CA 1
ATOM 3508 C C . THR A 1 481 ? -35.256 -3.396 63.136 1.00 89.88 481 THR A C 1
ATOM 3510 O O . THR A 1 481 ? -35.118 -2.200 62.919 1.00 89.88 481 THR A O 1
ATOM 3513 N N . ALA A 1 482 ? -36.347 -3.847 63.760 1.00 83.69 482 ALA A N 1
ATOM 3514 C CA . ALA A 1 482 ? -37.351 -2.920 64.267 1.00 83.69 482 ALA A CA 1
ATOM 3515 C C . ALA A 1 482 ? -36.778 -2.072 65.426 1.00 83.69 482 ALA A C 1
ATOM 3517 O O . ALA A 1 482 ? -36.081 -2.618 66.292 1.00 83.69 482 ALA A O 1
ATOM 3518 N N . PRO A 1 483 ? -37.132 -0.777 65.529 1.00 82.31 483 PRO A N 1
ATOM 3519 C CA . PRO A 1 483 ? -36.742 0.057 66.659 1.00 82.31 483 PRO A CA 1
ATOM 3520 C C . PRO A 1 483 ? -37.181 -0.561 67.991 1.00 82.31 483 PRO A C 1
ATOM 3522 O O . PRO A 1 483 ? -38.336 -0.957 68.167 1.00 82.31 483 PRO A O 1
ATOM 3525 N N . ALA A 1 484 ? -36.278 -0.610 68.970 1.00 76.50 484 ALA A N 1
ATOM 3526 C CA . ALA A 1 484 ? -36.621 -1.085 70.304 1.00 76.50 484 ALA A CA 1
ATOM 3527 C C . ALA A 1 484 ? -37.485 -0.042 71.038 1.00 76.50 484 ALA A C 1
ATOM 3529 O O . ALA A 1 484 ? -36.999 1.023 71.421 1.00 76.50 484 ALA A O 1
ATOM 3530 N N . VAL A 1 485 ? -38.763 -0.353 71.278 1.00 74.94 485 VAL A N 1
ATOM 3531 C CA . VAL A 1 485 ? -39.650 0.484 72.103 1.00 74.94 485 VAL A CA 1
ATOM 3532 C C . VAL A 1 485 ? -39.623 -0.013 73.548 1.00 74.94 485 VAL A C 1
ATOM 3534 O O . VAL A 1 485 ? -40.209 -1.042 73.881 1.00 74.94 485 VAL A O 1
ATOM 3537 N N . GLY A 1 486 ? -38.944 0.729 74.423 1.00 71.62 486 GLY A N 1
ATOM 3538 C CA . GLY A 1 486 ? -38.992 0.518 75.869 1.00 71.62 486 GLY A CA 1
ATOM 3539 C C . GLY A 1 486 ? -40.162 1.280 76.487 1.00 71.62 486 GLY A C 1
ATOM 3540 O O . GLY A 1 486 ? -40.163 2.507 76.486 1.00 71.62 486 GLY A O 1
ATOM 3541 N N . VAL A 1 487 ? -41.150 0.568 77.031 1.00 71.50 487 VAL A N 1
ATOM 3542 C CA . VAL A 1 487 ? -42.186 1.178 77.877 1.00 71.50 487 VAL A CA 1
ATOM 3543 C C . VAL A 1 487 ? -41.767 1.006 79.333 1.00 71.50 487 VAL A C 1
ATOM 3545 O O . VAL A 1 487 ? -41.838 -0.093 79.880 1.00 71.50 487 VAL A O 1
ATOM 3548 N N . GLU A 1 488 ? -41.326 2.092 79.964 1.00 75.12 488 GLU A N 1
ATOM 3549 C CA . GLU A 1 488 ? -41.104 2.133 81.409 1.00 75.12 488 GLU A CA 1
ATOM 3550 C C . GLU A 1 488 ? -42.419 2.518 82.100 1.00 75.12 488 GLU A C 1
ATOM 3552 O O . GLU A 1 488 ? -42.924 3.628 81.932 1.00 75.12 488 GLU A O 1
ATOM 3557 N N . ILE A 1 489 ? -43.010 1.589 82.859 1.00 67.25 489 ILE A N 1
ATOM 3558 C CA . ILE A 1 489 ? -44.149 1.908 83.726 1.00 67.25 489 ILE A CA 1
ATOM 3559 C C . ILE A 1 489 ? -43.591 2.566 84.986 1.00 67.25 489 ILE A C 1
ATOM 3561 O O . ILE A 1 489 ? -43.097 1.882 85.884 1.00 67.25 489 ILE A O 1
ATOM 3565 N N . THR A 1 490 ? -43.706 3.887 85.082 1.00 66.94 490 THR A N 1
ATOM 3566 C CA . THR A 1 490 ? -43.561 4.582 86.360 1.00 66.94 490 THR A CA 1
ATOM 3567 C C . THR A 1 490 ? -44.853 4.375 87.152 1.00 66.94 490 THR A C 1
ATOM 3569 O O . THR A 1 490 ? -45.906 4.921 86.833 1.00 66.94 490 THR A O 1
ATOM 3572 N N . THR A 1 491 ? -44.821 3.508 88.164 1.00 65.44 491 THR A N 1
ATOM 3573 C CA . THR A 1 491 ? -45.942 3.397 89.107 1.00 65.44 491 THR A CA 1
ATOM 3574 C C . THR A 1 491 ? -46.066 4.701 89.888 1.00 65.44 491 THR A C 1
ATOM 3576 O O . THR A 1 491 ? -45.117 5.098 90.566 1.00 65.44 491 THR A O 1
ATOM 3579 N N . ASP A 1 492 ? -47.231 5.339 89.787 1.00 60.53 492 ASP A N 1
ATOM 3580 C CA . ASP A 1 492 ? -47.637 6.475 90.612 1.00 60.53 492 ASP A CA 1
ATOM 3581 C C . ASP A 1 492 ? -47.699 6.046 92.084 1.00 60.53 492 ASP A C 1
ATOM 3583 O O . ASP A 1 492 ? -48.355 5.060 92.438 1.00 60.53 492 ASP A O 1
ATOM 3587 N N . ALA A 1 493 ? -46.947 6.746 92.925 1.00 56.88 493 ALA A N 1
ATOM 3588 C CA . ALA A 1 493 ? -46.828 6.464 94.344 1.00 56.88 493 ALA A CA 1
ATOM 3589 C C . ALA A 1 493 ? -47.832 7.316 95.128 1.00 56.88 493 ALA A C 1
ATOM 3591 O O . ALA A 1 493 ? -47.431 8.239 95.829 1.00 56.88 493 ALA A O 1
ATOM 3592 N N . ASP A 1 494 ? -49.113 6.952 95.053 1.00 68.25 494 ASP A N 1
ATOM 3593 C CA . ASP A 1 494 ? -50.122 7.364 96.032 1.00 68.25 494 ASP A CA 1
ATOM 3594 C C . ASP A 1 494 ? -50.560 6.145 96.863 1.00 68.25 494 ASP A C 1
ATOM 3596 O O . ASP A 1 494 ? -51.472 5.402 96.486 1.00 68.25 494 ASP A O 1
ATOM 3600 N N . ASN A 1 495 ? -49.880 5.941 98.002 1.00 45.50 495 ASN A N 1
ATOM 3601 C CA . ASN A 1 495 ? -50.509 5.649 99.302 1.00 45.50 495 ASN A CA 1
ATOM 3602 C C . ASN A 1 495 ? -49.542 5.907 100.469 1.00 45.50 495 ASN A C 1
ATOM 3604 O O . ASN A 1 495 ? -48.597 5.100 100.649 1.00 45.50 495 ASN A O 1
#

Sequence (495 aa):
MANLILARPQAGQHMVVDSVPDSRLVLQFPTDQATMERSGDNLIFSFDDGSSIQLANFYTQYSQESMPDFEVDGTLVAGADFFSAFGPDLMPAAGPAAGAAARAARYSDLGNSDLLDGINHLNELDWGMNLGNRTTEDVDALGNSPRADETQAPDVTPPEVGIHLNPIVIGGDNILNRDELDHNTEVHITGTVDGDVKVGDTVTVTLPDGETIDTPVIDLGDGELGFDAETSADHFESGDDVKVEITVTDDAGNTAHAEDTGGYDVDTVVPNVEVQITTDANNDGQISDAELKGGDITAHVTLGEGTAAGDTLVVTDQSGKEIFNGLVTDEMLSNGLDVTVTKPAEGQEVRVDATVTDPAGNESTANDTAHLDTTAPAVGVEITTDANNDGQISKDELGDGEITAHVTLGEGTAAGDTLVVTDQSGKEIFNGLVTDEMLSNGLDVTVTKPAEGQEVRVDATVTDPAGNESTANDTAHLDTTAPAVGVEITTDADN

pLDDT: mean 86.06, std 18.22, range [30.86, 98.75]

Foldseek 3Di:
DAEDEDDFDPQQAEAEDEDDFPYEYEYPDAPVQWQWDDDPQWIKTAGPSNYIYIHPNNLVRDAPVRAHWYQHPNDTDRRVRVCVVNDPVPHHYHDPPPPPVVPVPPDPPDPDDDPPPVVPPPPPDDDDDDDDDDDPDPPPPDDDDPDPPPPPPQDDDAWDKEKDWDAWDQPNPLEAEQVQLDQVRKTKTKIWMDTPDDFQFWKWKQFQQRDIDIWTWDDPDPRTIMTIDIGGNNSCQVQGKMKIKGWDADPSGHIDIYMDIYTGHYDHQAWDKEKAFVLLVVQLQERECVSCVVHFTKMWMATDPSDDFQKWKFKAWPVRDTQDTDTDDPCCNVGNDMTTHDDDDAQDKIKMKMKIAHPSGRIDIYMDMHTYHHDAWDKEKAFVLPVVPPQERECVSCPVHFGKMWMATDPPDDFQKWKFKAWPVRDTQDTDTDDPVCNVGNDMTTHDDDDAQDKIKMKMKIAGSNGRIDIYMDMHTYHHDDDDDDDDDDDDDDD

Radius of gyration: 52.68 Å; chains: 1; bounding box: 117×57×207 Å